Protein 3U4T (pdb70)

Sequence (509 aa):
VEFRYADFLFKNNNYAEAIEVFNKLEAKKYNSPYIYNRRAVCYYELAKYDLAQKDIETYFSKVNATKAKSADFEYYGKILKKGQDSLAIQQYQAAVDRDTTRLDYGQIGSYFYNKGNFPLAIQYEKQIRPTTTDPKVFYELGQAYYYNKEYVKADSSFVKVLELKPNIYIGYLWRARANAAQDPDTKQGLAKPYYEKLIEVCAPGGAKYKDELIEANEYIAYYYTINRDKVKADAAWKNILALDPTNKKAIDGLKEFRYADFLFKNNNYAEAIEVFNKLEAKKYNSPYIYNRRAVCYYELAKYDLAQKDIETYFSKVNATKAKSADFEYYGKILKKGQDSLAIQQYQAAVDRDTTRLDYGQIGSYFYNKGNFPLAIQYEKQIRPTTTDPKVFYELGQAYYYNKEYVKADSSFVKVLELKPNIYIGYLWRARANAAQDPDTKQGLAKPYYEKLIEVCAPGGAKYKDELIEANEYIAYYYTINRDKVKADAAWKNILALDPTNKKAIDGLK

Secondary structure (DSSP, 8-state):
-HHHHHHHHHTTT-HHHHHHHHHHHHHTT---STTHHHHHHHHHHTT-HHHHHHHHHHHHTTS-TTT--HHHHHHHHHH---S-HHHHHHHHHHHHHHSTT----HHHHHHHHHTT-HHHHHH--TT--SS---HHHHHHHHHHHHHTT-HHHHHHHHHHHHHHSTT-HHHHHHHHHHHHHHSTT-SS-TTHHHHHHHHHHHGGGGGGGHHHHHHHHHHHHHHHHHTT-HHHHHHHHHHHHHH-TT-HHHHHHH-/-HHHHHHHHTTT-HHHHHHHHHHHHHTT---THHHHHHHHHHHHTT-HHHHHHHHHHHHTTS-TTT--HHHHHHHHHH---S-HHHHHHHHHHHHHHSTT----HHHHHHHHHTT-HHHHHH--TT--TT---HHHHHHHHHHHHHTT-HHHHHHHHHHHHHHSTT-HHHHHHHHHHHHHHSTT-SS-TTHHHHHHHHHHHGGGGGGGHHHHHHHHHHHHHHHHHTT-HHHHHHHHHHHHTT-TT-HHHHHTT-

B-factor: mean 44.59, std 16.66, range [11.59, 116.82]

Nearest PDB structures (foldseek):
  3u4t-assembly2_B  TM=1.001E+00  e=1.178E-29  Cytophaga hutchinsonii ATCC 33406
  8cqq-assembly1_A  TM=8.387E-01  e=8.980E-10  synthetic construct
  1w3b-assembly1_B  TM=8.135E-01  e=9.697E-08  Homo sapiens
  6eou-assembly1_A  TM=8.250E-01  e=5.259E-07  Homo sapiens
  5g05-assembly1_H  TM=5.055E-01  e=1.047E-05  Homo sapiens

CATH classification: 1.25.40.10

Foldseek 3Di:
DLLVVLVVVLVVLPLVVSLVSLVVCVVVPPLDLVSLLSNLVSCVVVVVLVSSQVSLVSSVVRDDVVPDALVSLQSNLVSVNVPVNVSSLVSNVVSCVRPVLVLVCQVNLVVVLVVPPLVSSLVSVSNDDVVDQPLVSLQSNLVSCVSVVVLVSSLVSLVSSCVNPPLDLSSLLSNLVSQCSVVVVLPPVSSLVSLVSSCVSVVVVQLVCLVSLLVSLCSVLVNCVVVVNCPSNLVSLVSNCVNPVPDPVSVVSND/DLVVLVVCLVVLVLVVSLVVLVVCVVVPPQDLVSLLSNLVSCVVVVNLVSSQVSLVSSVVRDDPVPDALVSLQVNLVSVNVPVPVSSLVSPVVSCVRPVVVLVCQVNLVVVLVVVDLVSSLVSVSSDDVDDQDLVSLQVNLVSCVSVVNLVVSLVSLVSSCVNPPLPLSSLLRNLVSQCSVVVVLPPCSSLVSLVSSCVSCVVVQQVCLVSLLVSLCVQLVNVVVVPPLVSNLVSLVSNCVRPVVDPVSVVSND

Structure (mmCIF, N/CA/C/O backbone):
data_3U4T
#
_entry.id   3U4T
#
_cell.length_a   84.671
_cell.length_b   42.822
_cell.length_c   104.946
_cell.angle_alpha   90.000
_cell.angle_beta   92.830
_cell.angle_gamma   90.000
#
_symmetry.space_group_name_H-M   'P 1 21 1'
#
loop_
_entity.id
_entity.type
_entity.pdbx_description
1 polymer 'TPR repeat-containing protein'
2 water water
#
loop_
_atom_site.group_PDB
_atom_site.id
_atom_site.type_symbol
_atom_site.label_atom_id
_atom_site.label_alt_id
_atom_site.label_comp_id
_atom_site.label_asym_id
_atom_site.label_entity_id
_atom_site.label_seq_id
_atom_site.pdbx_PDB_ins_code
_atom_site.Cartn_x
_atom_site.Cartn_y
_atom_site.Cartn_z
_atom_site.occupancy
_atom_site.B_iso_or_equiv
_atom_site.auth_seq_id
_atom_site.auth_comp_id
_atom_site.auth_asym_id
_atom_site.auth_atom_id
_atom_site.pdbx_PDB_model_num
ATOM 1 N N . VAL A 1 5 ? 61.158 -4.309 70.689 1.00 56.35 230 VAL A N 1
ATOM 2 C CA . VAL A 1 5 ? 61.036 -3.711 72.066 1.00 55.18 230 VAL A CA 1
ATOM 3 C C . VAL A 1 5 ? 61.413 -2.257 71.995 1.00 52.60 230 VAL A C 1
ATOM 4 O O . VAL A 1 5 ? 60.790 -1.405 72.650 1.00 50.65 230 VAL A O 1
ATOM 8 N N . GLU A 1 6 ? 62.440 -1.988 71.195 1.00 56.11 231 GLU A N 1
ATOM 9 C CA . GLU A 1 6 ? 62.952 -0.648 71.019 1.00 62.32 231 GLU A CA 1
ATOM 10 C C . GLU A 1 6 ? 61.856 0.278 70.516 1.00 66.76 231 GLU A C 1
ATOM 11 O O . GLU A 1 6 ? 61.651 1.384 71.055 1.00 49.94 231 GLU A O 1
ATOM 17 N N . PHE A 1 7 ? 61.168 -0.168 69.464 1.00 74.07 232 PHE A N 1
ATOM 18 C CA . PHE A 1 7 ? 60.085 0.627 68.909 1.00 66.46 232 PHE A CA 1
ATOM 19 C C . PHE A 1 7 ? 59.119 0.881 70.047 1.00 64.70 232 PHE A C 1
ATOM 20 O O . PHE A 1 7 ? 58.558 1.978 70.172 1.00 68.22 232 PHE A O 1
ATOM 28 N N . ARG A 1 8 ? 58.906 -0.148 70.867 1.00 62.54 233 ARG A N 1
ATOM 29 C CA . ARG A 1 8 ? 57.985 -0.001 71.973 1.00 62.69 233 ARG A CA 1
ATOM 30 C C . ARG A 1 8 ? 58.456 1.032 72.987 1.00 57.91 233 ARG A C 1
ATOM 31 O O . ARG A 1 8 ? 57.641 1.574 73.749 1.00 48.34 233 ARG A O 1
ATOM 39 N N . TYR A 1 9 ? 59.757 1.327 72.979 1.00 46.91 234 TYR A N 1
ATOM 40 C CA . TYR A 1 9 ? 60.319 2.325 73.881 1.00 60.44 234 TYR A CA 1
ATOM 41 C C . TYR A 1 9 ? 59.940 3.697 73.345 1.00 56.62 234 TYR A C 1
ATOM 42 O O . TYR A 1 9 ? 59.399 4.540 74.061 1.00 54.82 234 TYR A O 1
ATOM 51 N N . ALA A 1 10 ? 60.241 3.909 72.069 1.00 61.11 235 ALA A N 1
ATOM 52 C CA . ALA A 1 10 ? 59.935 5.163 71.401 1.00 51.37 235 ALA A CA 1
ATOM 53 C C . ALA A 1 10 ? 58.452 5.482 71.585 1.00 45.77 235 ALA A C 1
ATOM 54 O O . ALA A 1 10 ? 58.089 6.629 71.848 1.00 52.11 235 ALA A O 1
ATOM 56 N N . ASP A 1 11 ? 57.600 4.469 71.430 1.00 44.02 236 ASP A N 1
ATOM 57 C CA . ASP A 1 11 ? 56.157 4.653 71.567 1.00 50.07 236 ASP A CA 1
ATOM 58 C C . ASP A 1 11 ? 55.865 5.012 73.011 1.00 55.33 236 ASP A C 1
ATOM 59 O O . ASP A 1 11 ? 54.872 5.676 73.314 1.00 53.94 236 ASP A O 1
ATOM 64 N N . PHE A 1 12 ? 56.750 4.572 73.899 1.00 61.32 237 PHE A N 1
ATOM 65 C CA . PHE A 1 12 ? 56.605 4.848 75.319 1.00 65.05 237 PHE A CA 1
ATOM 66 C C . PHE A 1 12 ? 56.808 6.333 75.570 1.00 56.08 237 PHE A C 1
ATOM 67 O O . PHE A 1 12 ? 55.987 6.984 76.213 1.00 57.86 237 PHE A O 1
ATOM 75 N N . LEU A 1 13 ? 57.913 6.854 75.049 1.00 43.30 238 LEU A N 1
ATOM 76 C CA . LEU A 1 13 ? 58.250 8.257 75.208 1.00 54.68 238 LEU A CA 1
ATOM 77 C C . LEU A 1 13 ? 57.170 9.096 74.546 1.00 60.38 238 LEU A C 1
ATOM 78 O O . LEU A 1 13 ? 56.659 10.055 75.127 1.00 51.58 238 LEU A O 1
ATOM 83 N N . PHE A 1 14 ? 56.833 8.720 73.317 1.00 68.98 239 PHE A N 1
ATOM 84 C CA . PHE A 1 14 ? 55.828 9.419 72.532 1.00 62.44 239 PHE A CA 1
ATOM 85 C C . PHE A 1 14 ? 54.468 9.435 73.215 1.00 66.09 239 PHE A C 1
ATOM 86 O O . PHE A 1 14 ? 53.802 10.470 73.286 1.00 63.51 239 PHE A O 1
ATOM 94 N N . LYS A 1 15 ? 54.043 8.277 73.694 1.00 73.84 240 LYS A N 1
ATOM 95 C CA . LYS A 1 15 ? 52.765 8.185 74.381 1.00 81.09 240 LYS A CA 1
ATOM 96 C C . LYS A 1 15 ? 52.884 9.066 75.630 1.00 85.63 240 LYS A C 1
ATOM 97 O O . LYS A 1 15 ? 51.894 9.326 76.309 1.00 88.52 240 LYS A O 1
ATOM 103 N N . ASN A 1 16 ? 54.115 9.530 75.885 1.00 81.35 241 ASN A N 1
ATOM 104 C CA . ASN A 1 16 ? 54.467 10.349 77.045 1.00 80.17 241 ASN A CA 1
ATOM 105 C C . ASN A 1 16 ? 54.977 11.725 76.728 1.00 73.46 241 ASN A C 1
ATOM 106 O O . ASN A 1 16 ? 55.535 12.396 77.593 1.00 76.79 241 ASN A O 1
ATOM 111 N N . ASN A 1 17 ? 54.920 12.023 75.423 1.00 64.32 242 ASN A N 1
ATOM 112 C CA . ASN A 1 17 ? 55.339 13.303 74.847 1.00 55.94 242 ASN A CA 1
ATOM 113 C C . ASN A 1 17 ? 56.814 13.739 74.648 1.00 67.79 242 ASN A C 1
ATOM 114 O O . ASN A 1 17 ? 57.051 14.898 74.286 1.00 78.26 242 ASN A O 1
ATOM 119 N N . ASN A 1 18 ? 57.768 12.830 74.808 1.00 58.55 243 ASN A N 1
ATOM 120 C CA . ASN A 1 18 ? 59.175 13.149 74.621 1.00 69.59 243 ASN A CA 1
ATOM 121 C C . ASN A 1 18 ? 59.605 13.192 73.167 1.00 65.01 243 ASN A C 1
ATOM 122 O O . ASN A 1 18 ? 60.525 12.483 72.732 1.00 69.00 243 ASN A O 1
ATOM 127 N N . TYR A 1 19 ? 58.931 14.067 72.443 1.00 55.47 244 TYR A N 1
ATOM 128 C CA . TYR A 1 19 ? 59.158 14.239 71.028 1.00 55.86 244 TYR A CA 1
ATOM 129 C C . TYR A 1 19 ? 60.610 14.203 70.589 1.00 58.48 244 TYR A C 1
ATOM 130 O O . TYR A 1 19 ? 60.983 13.345 69.798 1.00 59.23 244 TYR A O 1
ATOM 139 N N . ALA A 1 20 ? 61.432 15.108 71.107 1.00 54.92 245 ALA A N 1
ATOM 140 C CA . ALA A 1 20 ? 62.833 15.141 70.703 1.00 49.72 245 ALA A CA 1
ATOM 141 C C . ALA A 1 20 ? 63.553 13.843 71.025 1.00 49.27 245 ALA A C 1
ATOM 142 O O . ALA A 1 20 ? 64.501 13.459 70.327 1.00 54.87 245 ALA A O 1
ATOM 144 N N . GLU A 1 21 ? 63.101 13.180 72.089 1.00 40.73 246 GLU A N 1
ATOM 145 C CA . GLU A 1 21 ? 63.687 11.913 72.507 1.00 51.03 246 GLU A CA 1
ATOM 146 C C . GLU A 1 21 ? 63.155 10.789 71.652 1.00 51.58 246 GLU A C 1
ATOM 147 O O . GLU A 1 21 ? 63.905 9.947 71.181 1.00 45.73 246 GLU A O 1
ATOM 153 N N . ALA A 1 22 ? 61.843 10.771 71.468 1.00 55.89 247 ALA A N 1
ATOM 154 C CA . ALA A 1 22 ? 61.219 9.743 70.654 1.00 52.00 247 ALA A CA 1
ATOM 155 C C . ALA A 1 22 ? 61.833 9.855 69.263 1.00 47.51 247 ALA A C 1
ATOM 156 O O . ALA A 1 22 ? 62.036 8.859 68.576 1.00 52.60 247 ALA A O 1
ATOM 158 N N . ILE A 1 23 ? 62.151 11.081 68.862 1.00 44.25 248 ILE A N 1
ATOM 159 C CA . ILE A 1 23 ? 62.744 11.337 67.557 1.00 46.57 248 ILE A CA 1
ATOM 160 C C . ILE A 1 23 ? 64.127 10.709 67.410 1.00 46.76 248 ILE A C 1
ATOM 161 O O . ILE A 1 23 ? 64.457 10.165 66.358 1.00 47.70 248 ILE A O 1
ATOM 166 N N . GLU A 1 24 ? 64.929 10.780 68.469 1.00 55.34 249 GLU A N 1
ATOM 167 C CA . GLU A 1 24 ? 66.274 10.216 68.448 1.00 55.59 249 GLU A CA 1
ATOM 168 C C . GLU A 1 24 ? 66.245 8.713 68.140 1.00 55.81 249 GLU A C 1
ATOM 169 O O . GLU A 1 24 ? 66.981 8.235 67.273 1.00 52.71 249 GLU A O 1
ATOM 175 N N . VAL A 1 25 ? 65.386 7.974 68.843 1.00 53.42 250 VAL A N 1
ATOM 176 C CA . VAL A 1 25 ? 65.274 6.529 68.641 1.00 63.93 250 VAL A CA 1
ATOM 177 C C . VAL A 1 25 ? 64.646 6.163 67.295 1.00 57.95 250 VAL A C 1
ATOM 178 O O . VAL A 1 25 ? 65.069 5.199 66.647 1.00 57.69 250 VAL A O 1
ATOM 182 N N . PHE A 1 26 ? 63.644 6.928 66.872 1.00 54.23 251 PHE A N 1
ATOM 183 C CA . PHE A 1 26 ? 63.011 6.657 65.592 1.00 46.77 251 PHE A CA 1
ATOM 184 C C . PHE A 1 26 ? 64.045 6.825 64.483 1.00 49.44 251 PHE A C 1
ATOM 185 O O . PHE A 1 26 ? 64.058 6.052 63.527 1.00 56.11 251 PHE A O 1
ATOM 193 N N . ASN A 1 27 ? 64.911 7.830 64.627 1.00 58.80 252 ASN A N 1
ATOM 194 C CA . ASN A 1 27 ? 65.953 8.132 63.640 1.00 69.88 252 ASN A CA 1
ATOM 195 C C . ASN A 1 27 ? 66.990 7.017 63.475 1.00 68.08 252 ASN A C 1
ATOM 196 O O . ASN A 1 27 ? 67.530 6.813 62.383 1.00 64.87 252 ASN A O 1
ATOM 201 N N . LYS A 1 28 ? 67.282 6.306 64.558 1.00 63.14 253 LYS A N 1
ATOM 202 C CA . LYS A 1 28 ? 68.241 5.214 64.478 1.00 80.18 253 LYS A CA 1
ATOM 203 C C . LYS A 1 28 ? 67.477 4.028 63.911 1.00 81.21 253 LYS A C 1
ATOM 204 O O . LYS A 1 28 ? 67.978 3.292 63.055 1.00 80.70 253 LYS A O 1
ATOM 210 N N . LEU A 1 29 ? 66.246 3.874 64.390 1.00 74.59 254 LEU A N 1
ATOM 211 C CA . LEU A 1 29 ? 65.356 2.811 63.952 1.00 68.58 254 LEU A CA 1
ATOM 212 C C . LEU A 1 29 ? 65.253 2.808 62.424 1.00 64.12 254 LEU A C 1
ATOM 213 O O . LEU A 1 29 ? 65.234 1.744 61.800 1.00 75.01 254 LEU A O 1
ATOM 218 N N . GLU A 1 30 ? 65.188 3.996 61.824 1.00 60.69 255 GLU A N 1
ATOM 219 C CA . GLU A 1 30 ? 65.107 4.102 60.369 1.00 72.38 255 GLU A CA 1
ATOM 220 C C . GLU A 1 30 ? 66.468 3.808 59.729 1.00 91.75 255 GLU A C 1
ATOM 221 O O . GLU A 1 30 ? 66.541 3.165 58.679 1.00 99.93 255 GLU A O 1
ATOM 227 N N . ALA A 1 31 ? 67.537 4.277 60.371 1.00 92.18 256 ALA A N 1
ATOM 228 C CA . ALA A 1 31 ? 68.898 4.083 59.876 1.00 86.96 256 ALA A CA 1
ATOM 229 C C . ALA A 1 31 ? 69.303 2.614 59.847 1.00 83.34 256 ALA A C 1
ATOM 230 O O . ALA A 1 31 ? 70.196 2.226 59.089 1.00 81.97 256 ALA A O 1
ATOM 232 N N . LYS A 1 32 ? 68.652 1.808 60.684 1.00 78.61 257 LYS A N 1
ATOM 233 C CA . LYS A 1 32 ? 68.927 0.376 60.746 1.00 85.55 257 LYS A CA 1
ATOM 234 C C . LYS A 1 32 ? 67.789 -0.371 60.048 1.00 81.10 257 LYS A C 1
ATOM 235 O O . LYS A 1 32 ? 67.565 -1.566 60.256 1.00 83.79 257 LYS A O 1
ATOM 241 N N . LYS A 1 33 ? 67.075 0.384 59.218 1.00 78.93 258 LYS A N 1
ATOM 242 C CA . LYS A 1 33 ? 65.967 -0.091 58.395 1.00 68.20 258 LYS A CA 1
ATOM 243 C C . LYS A 1 33 ? 64.842 -0.889 59.049 1.00 54.95 258 LYS A C 1
ATOM 244 O O . LYS A 1 33 ? 64.477 -1.949 58.557 1.00 52.15 258 LYS A O 1
ATOM 250 N N . TYR A 1 34 ? 64.274 -0.390 60.140 1.00 45.76 259 TYR A N 1
ATOM 251 C CA . TYR A 1 34 ? 63.177 -1.120 60.771 1.00 53.31 259 TYR A CA 1
ATOM 252 C C . TYR A 1 34 ? 62.007 -1.125 59.783 1.00 61.33 259 TYR A C 1
ATOM 253 O O . TYR A 1 34 ? 61.510 -0.064 59.392 1.00 60.10 259 TYR A O 1
ATOM 262 N N . ASN A 1 35 ? 61.588 -2.321 59.371 1.00 73.95 260 ASN A N 1
ATOM 263 C CA . ASN A 1 35 ? 60.486 -2.488 58.419 1.00 67.48 260 ASN A CA 1
ATOM 264 C C . ASN A 1 35 ? 59.135 -2.226 59.082 1.00 51.94 260 ASN A C 1
ATOM 265 O O . ASN A 1 35 ? 58.415 -3.154 59.452 1.00 53.90 260 ASN A O 1
ATOM 270 N N . SER A 1 36 ? 58.795 -0.953 59.224 1.00 42.73 261 SER A N 1
ATOM 271 C CA . SER A 1 36 ? 57.546 -0.574 59.846 1.00 37.48 261 SER A CA 1
ATOM 272 C C . SER A 1 36 ? 57.184 0.839 59.455 1.00 45.48 261 SER A C 1
ATOM 273 O O . SER A 1 36 ? 58.044 1.719 59.409 1.00 47.87 261 SER A O 1
ATOM 276 N N . PRO A 1 37 ? 55.907 1.070 59.124 1.00 45.02 262 PRO A N 1
ATOM 277 C CA . PRO A 1 37 ? 55.486 2.422 58.746 1.00 45.12 262 PRO A CA 1
ATOM 278 C C . PRO A 1 37 ? 55.139 3.271 59.969 1.00 43.65 262 PRO A C 1
ATOM 279 O O . PRO A 1 37 ? 55.199 4.503 59.929 1.00 23.63 262 PRO A O 1
ATOM 283 N N . TYR A 1 38 ? 54.816 2.589 61.064 1.00 38.81 263 TYR A N 1
ATOM 284 C CA . TYR A 1 38 ? 54.395 3.240 62.304 1.00 34.44 263 TYR A CA 1
ATOM 285 C C . TYR A 1 38 ? 55.408 4.058 63.069 1.00 37.31 263 TYR A C 1
ATOM 286 O O . TYR A 1 38 ? 55.087 4.571 64.137 1.00 26.98 263 TYR A O 1
ATOM 295 N N . ILE A 1 39 ? 56.629 4.177 62.558 1.00 42.99 264 ILE A N 1
ATOM 296 C CA . ILE A 1 39 ? 57.598 5.010 63.245 1.00 49.80 264 ILE A CA 1
ATOM 297 C C . ILE A 1 39 ? 57.448 6.393 62.622 1.00 48.22 264 ILE A C 1
ATOM 298 O O . ILE A 1 39 ? 57.691 7.408 63.263 1.00 50.45 264 ILE A O 1
ATOM 303 N N . TYR A 1 40 ? 56.994 6.418 61.375 1.00 43.20 265 TYR A N 1
ATOM 304 C CA . TYR A 1 40 ? 56.842 7.657 60.634 1.00 38.83 265 TYR A CA 1
ATOM 305 C C . TYR A 1 40 ? 55.660 8.532 61.033 1.00 33.04 265 TYR A C 1
ATOM 306 O O . TYR A 1 40 ? 55.815 9.750 61.135 1.00 27.53 265 TYR A O 1
ATOM 315 N N . ASN A 1 41 ? 54.489 7.954 61.278 1.00 25.32 266 ASN A N 1
ATOM 316 C CA . ASN A 1 41 ? 53.366 8.808 61.655 1.00 30.07 266 ASN A CA 1
ATOM 317 C C . ASN A 1 41 ? 53.571 9.379 63.052 1.00 33.70 266 ASN A C 1
ATOM 318 O O . ASN A 1 41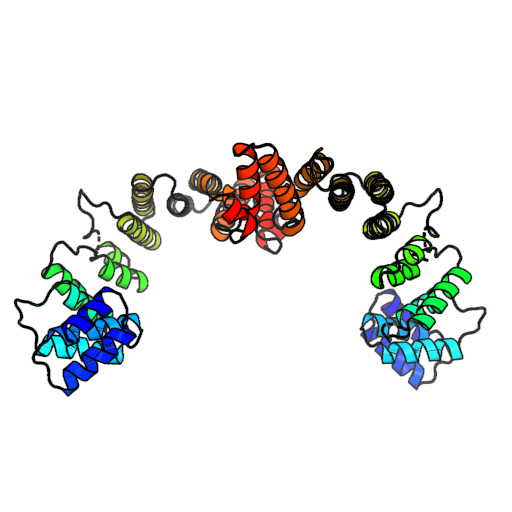 ? 53.050 10.442 63.372 1.00 39.42 266 ASN A O 1
ATOM 323 N N . ARG A 1 42 ? 54.347 8.682 63.874 1.00 30.66 267 ARG A N 1
ATOM 324 C CA . ARG A 1 42 ? 54.620 9.130 65.233 1.00 38.16 267 ARG A CA 1
ATOM 325 C C . ARG A 1 42 ? 55.708 10.194 65.231 1.00 23.45 267 ARG A C 1
ATOM 326 O O . ARG A 1 42 ? 55.625 11.182 65.962 1.00 30.37 267 ARG A O 1
ATOM 334 N N . ARG A 1 43 ? 56.724 9.998 64.396 1.00 32.60 268 ARG A N 1
ATOM 335 C CA . ARG A 1 43 ? 57.808 10.963 64.322 1.00 52.24 268 ARG A CA 1
ATOM 336 C C . ARG A 1 43 ? 57.236 12.227 63.705 1.00 54.17 268 ARG A C 1
ATOM 337 O O . ARG A 1 43 ? 57.611 13.336 64.074 1.00 55.00 268 ARG A O 1
ATOM 345 N N . ALA A 1 44 ? 56.310 12.055 62.768 1.00 52.78 269 ALA A N 1
ATOM 346 C CA . ALA A 1 44 ? 55.687 13.198 62.115 1.00 47.79 269 ALA A CA 1
ATOM 347 C C . ALA A 1 44 ? 55.025 14.080 63.173 1.00 41.03 269 ALA A C 1
ATOM 348 O O . ALA A 1 44 ? 55.228 15.293 63.191 1.00 40.84 269 ALA A O 1
ATOM 350 N N . VAL A 1 45 ? 54.238 13.469 64.054 1.00 35.98 270 VAL A N 1
ATOM 351 C CA . VAL A 1 45 ? 53.571 14.208 65.124 1.00 31.31 270 VAL A CA 1
ATOM 352 C C . VAL A 1 45 ? 54.608 14.847 66.051 1.00 43.45 270 VAL A C 1
ATOM 353 O O . VAL A 1 45 ? 54.464 16.005 66.440 1.00 42.40 270 VAL A O 1
ATOM 357 N N . CYS A 1 46 ? 55.645 14.100 66.417 1.00 42.51 271 CYS A N 1
ATOM 358 C CA . CYS A 1 46 ? 56.668 14.669 67.282 1.00 44.36 271 CYS A CA 1
ATOM 359 C C . CYS A 1 46 ? 57.167 15.973 66.633 1.00 45.97 271 CYS A C 1
ATOM 360 O O . CYS A 1 46 ? 57.066 17.055 67.228 1.00 34.22 271 CYS A O 1
ATOM 363 N N . TYR A 1 47 ? 57.668 15.880 65.404 1.00 49.33 272 TYR A N 1
ATOM 364 C CA . TYR A 1 47 ? 58.156 17.063 64.699 1.00 46.65 272 TYR A CA 1
ATOM 365 C C . TYR A 1 47 ? 57.105 18.180 64.662 1.00 47.05 272 TYR A C 1
ATOM 366 O O . TYR A 1 47 ? 57.425 19.360 64.838 1.00 49.31 272 TYR A O 1
ATOM 375 N N . TYR A 1 48 ? 55.850 17.808 64.432 1.00 34.19 273 TYR A N 1
ATOM 376 C CA . TYR A 1 48 ? 54.759 18.782 64.381 1.00 36.31 273 TYR A CA 1
ATOM 377 C C . TYR A 1 48 ? 54.588 19.539 65.705 1.00 45.07 273 TYR A C 1
ATOM 378 O O . TYR A 1 48 ? 54.338 20.747 65.707 1.00 44.41 273 TYR A O 1
ATOM 387 N N . GLU A 1 49 ? 54.705 18.831 66.829 1.00 44.25 274 GLU A N 1
ATOM 388 C CA . GLU A 1 49 ? 54.557 19.467 68.140 1.00 51.60 274 GLU A CA 1
ATOM 389 C C . GLU A 1 49 ? 55.776 20.347 68.442 1.00 54.17 274 GLU A C 1
ATOM 390 O O . GLU A 1 49 ? 55.686 21.293 69.218 1.00 45.96 274 GLU A O 1
ATOM 396 N N . LEU A 1 50 ? 56.911 20.026 67.822 1.00 59.44 275 LEU A N 1
ATOM 397 C CA . LEU A 1 50 ? 58.140 20.804 67.988 1.00 49.96 275 LEU A CA 1
ATOM 398 C C . LEU A 1 50 ? 58.219 21.843 66.867 1.00 53.44 275 LEU A C 1
ATOM 399 O O . LEU A 1 50 ? 59.286 22.392 66.587 1.00 58.35 275 LEU A O 1
ATOM 404 N N . ALA A 1 51 ? 57.086 22.088 66.214 1.00 48.25 276 ALA A N 1
ATOM 405 C CA . ALA A 1 51 ? 56.992 23.075 65.139 1.00 44.43 276 ALA A CA 1
ATOM 406 C C . ALA A 1 51 ? 58.013 22.991 63.997 1.00 47.29 276 ALA A C 1
ATOM 407 O O . ALA A 1 51 ? 58.402 24.008 63.429 1.00 39.03 276 ALA A O 1
ATOM 409 N N . LYS A 1 52 ? 58.458 21.781 63.676 1.00 49.05 277 LYS A N 1
ATOM 410 C CA . LYS A 1 52 ? 59.373 21.570 62.554 1.00 50.89 277 LYS A CA 1
ATOM 411 C C . LYS A 1 52 ? 58.374 20.978 61.568 1.00 57.08 277 LYS A C 1
ATOM 412 O O . LYS A 1 52 ? 58.132 19.774 61.561 1.00 56.44 277 LYS A O 1
ATOM 418 N N . TYR A 1 53 ? 57.768 21.835 60.758 1.00 44.63 278 TYR A N 1
ATOM 419 C CA . TYR A 1 53 ? 56.742 21.394 59.828 1.00 37.06 278 TYR A CA 1
ATOM 420 C C . TYR A 1 53 ? 57.220 20.774 58.528 1.00 40.80 278 TYR A C 1
ATOM 421 O O . TYR A 1 53 ? 56.492 19.985 57.929 1.00 49.46 278 TYR A O 1
ATOM 430 N N . ASP A 1 54 ? 58.431 21.115 58.091 1.00 37.55 279 ASP A N 1
ATOM 431 C CA . ASP A 1 54 ? 58.964 20.538 56.858 1.00 51.00 279 ASP A CA 1
ATOM 432 C C . ASP A 1 54 ? 59.330 19.081 57.126 1.00 56.43 279 ASP A C 1
ATOM 433 O O . ASP A 1 54 ? 59.090 18.196 56.300 1.00 54.07 279 ASP A O 1
ATOM 438 N N . LEU A 1 55 ? 59.901 18.854 58.303 1.00 47.32 280 LEU A N 1
ATOM 439 C CA . LEU A 1 55 ? 60.314 17.532 58.749 1.00 42.66 280 LEU A CA 1
ATOM 440 C C . LEU A 1 55 ? 59.079 16.683 58.975 1.00 32.94 280 LEU A C 1
ATOM 441 O O . LEU A 1 55 ? 59.049 15.504 58.617 1.00 30.49 280 LEU A O 1
ATOM 446 N N . ALA A 1 56 ? 58.060 17.290 59.578 1.00 25.07 281 ALA A N 1
ATOM 447 C CA . ALA A 1 56 ? 56.819 16.587 59.848 1.00 38.40 281 ALA A CA 1
ATOM 448 C C . ALA A 1 56 ? 56.014 16.299 58.572 1.00 50.81 281 ALA A C 1
ATOM 449 O O . ALA A 1 56 ? 55.213 15.359 58.541 1.00 56.36 281 ALA A O 1
ATOM 451 N N . GLN A 1 57 ? 56.203 17.103 57.525 1.00 41.73 282 GLN A N 1
ATOM 452 C CA . GLN A 1 57 ? 55.476 16.839 56.294 1.00 39.73 282 GLN A CA 1
ATOM 453 C C . GLN A 1 57 ? 56.134 15.635 55.625 1.00 46.92 282 GLN A C 1
ATOM 454 O O . GLN A 1 57 ? 55.451 14.705 55.195 1.00 42.33 282 GLN A O 1
ATOM 460 N N . LYS A 1 58 ? 57.463 15.636 55.559 1.00 38.66 283 LYS A N 1
ATOM 461 C CA . LYS A 1 58 ? 58.161 14.525 54.933 1.00 46.26 283 LYS A CA 1
ATOM 462 C C . LYS A 1 58 ? 57.816 13.215 55.633 1.00 36.52 283 LYS A C 1
ATOM 463 O O . LYS A 1 58 ? 57.653 12.181 54.981 1.00 36.74 283 LYS A O 1
ATOM 469 N N . ASP A 1 59 ? 57.699 13.260 56.958 1.00 30.43 284 ASP A N 1
ATOM 470 C CA . ASP A 1 59 ? 57.381 12.066 57.738 1.00 43.06 284 ASP A CA 1
ATOM 471 C C . ASP A 1 59 ? 55.962 11.555 57.547 1.00 44.12 284 ASP A C 1
ATOM 472 O O . ASP A 1 59 ? 55.744 10.352 57.405 1.00 43.67 284 ASP A O 1
ATOM 477 N N . ILE A 1 60 ? 54.985 12.452 57.545 1.0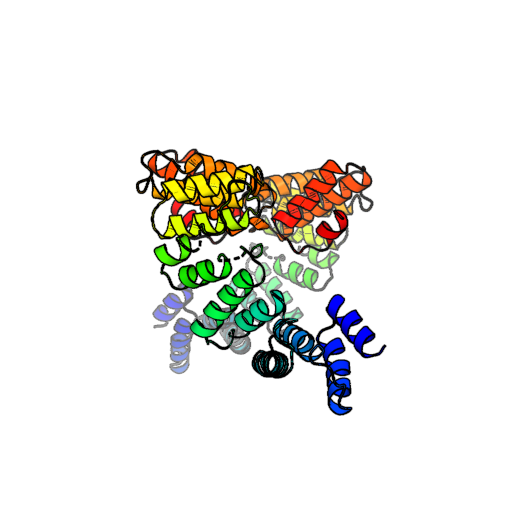0 38.17 285 ILE A N 1
ATOM 478 C CA . ILE A 1 60 ? 53.619 11.991 57.382 1.00 33.30 285 ILE A CA 1
ATOM 479 C C . ILE A 1 60 ? 53.409 11.471 55.963 1.00 38.95 285 ILE A C 1
ATOM 480 O O . ILE A 1 60 ? 52.526 10.648 55.722 1.00 47.98 285 ILE A O 1
ATOM 485 N N . GLU A 1 61 ? 54.233 11.933 55.023 1.00 29.09 286 GLU A N 1
ATOM 486 C CA . GLU A 1 61 ? 54.098 11.485 53.643 1.00 31.36 286 GLU A CA 1
ATOM 487 C C . GLU A 1 61 ? 54.834 10.166 53.442 1.00 34.29 286 GLU A C 1
ATOM 488 O O . GLU A 1 61 ? 54.425 9.330 52.640 1.00 33.99 286 GLU A O 1
ATOM 494 N N . THR A 1 62 ? 55.919 9.970 54.178 1.00 28.44 287 THR A N 1
ATOM 495 C CA . THR A 1 62 ? 56.656 8.727 54.087 1.00 29.34 287 THR A CA 1
ATOM 496 C C . THR A 1 62 ? 55.697 7.706 54.694 1.00 31.28 287 THR A C 1
ATOM 497 O O . THR A 1 62 ? 55.513 6.606 54.173 1.00 36.52 287 THR A O 1
ATOM 501 N N . TYR A 1 63 ? 55.074 8.079 55.804 1.00 22.83 288 TYR A N 1
ATOM 502 C CA . TYR A 1 63 ? 54.108 7.199 56.437 1.00 35.30 288 TYR A CA 1
ATOM 503 C C . TYR A 1 63 ? 53.050 6.705 55.430 1.00 26.89 288 TYR A C 1
ATOM 504 O O . TYR A 1 63 ? 52.869 5.500 55.265 1.00 29.89 288 TYR A O 1
ATOM 513 N N . PHE A 1 64 ? 52.362 7.635 54.760 1.00 24.44 289 PHE A N 1
ATOM 514 C CA . PHE A 1 64 ? 51.311 7.268 53.802 1.00 29.55 289 PHE A CA 1
ATOM 515 C C . PHE A 1 64 ? 51.760 6.544 52.531 1.00 25.07 289 PHE A C 1
ATOM 516 O O . PHE A 1 64 ? 50.936 5.990 51.802 1.00 19.43 289 PHE A O 1
ATOM 524 N N . SER A 1 65 ? 53.058 6.539 52.262 1.00 21.65 290 SER A N 1
ATOM 525 C CA . SER A 1 65 ? 53.570 5.848 51.092 1.00 21.02 290 SER A CA 1
ATOM 526 C C . SER A 1 65 ? 53.981 4.445 51.521 1.00 30.95 290 SER A C 1
ATOM 527 O O . SER A 1 65 ? 54.439 3.646 50.707 1.00 33.60 290 SER A O 1
ATOM 530 N N . LYS A 1 66 ? 53.820 4.156 52.811 1.00 33.01 291 LYS A N 1
ATOM 531 C CA . LYS A 1 66 ? 54.184 2.857 53.384 1.00 36.70 291 LYS A CA 1
ATOM 532 C C . LYS A 1 66 ? 53.070 2.147 54.144 1.00 32.60 291 LYS A C 1
ATOM 533 O O . LYS A 1 66 ? 53.046 0.922 54.201 1.00 30.36 291 LYS A O 1
ATOM 539 N N . VAL A 1 67 ? 52.158 2.908 54.743 1.00 32.21 292 VAL A N 1
ATOM 540 C CA . VAL A 1 67 ? 51.079 2.302 55.513 1.00 31.03 292 VAL A CA 1
ATOM 541 C C . VAL A 1 67 ? 50.060 1.595 54.649 1.00 30.39 292 VAL A C 1
ATOM 542 O O . VAL A 1 67 ? 49.822 1.962 53.502 1.00 29.34 292 VAL A O 1
ATOM 546 N N . ASN A 1 68 ? 49.463 0.568 55.227 1.00 27.82 293 ASN A N 1
ATOM 547 C CA . ASN A 1 68 ? 48.431 -0.214 54.576 1.00 27.05 293 ASN A CA 1
ATOM 548 C C . ASN A 1 68 ? 47.082 0.520 54.740 1.00 37.36 293 ASN A C 1
ATOM 549 O O . ASN A 1 68 ? 46.580 0.704 55.857 1.00 37.22 293 ASN A O 1
ATOM 554 N N . ALA A 1 69 ? 46.508 0.928 53.613 1.00 29.51 294 ALA A N 1
ATOM 555 C CA . ALA A 1 69 ? 45.240 1.655 53.569 1.00 37.54 294 ALA A CA 1
ATOM 556 C C . ALA A 1 69 ? 44.161 1.224 54.555 1.00 33.79 294 ALA A C 1
ATOM 557 O O . ALA A 1 69 ? 43.410 2.056 55.039 1.00 38.60 294 ALA A O 1
ATOM 559 N N . THR A 1 70 ? 44.052 -0.067 54.842 1.00 22.06 295 THR A N 1
ATOM 560 C CA . THR A 1 70 ? 43.020 -0.507 55.777 1.00 38.03 295 THR A CA 1
ATOM 561 C C . THR A 1 70 ? 43.430 -0.298 57.227 1.00 43.39 295 THR A C 1
ATOM 562 O O . THR A 1 70 ? 42.599 -0.375 58.128 1.00 45.07 295 THR A O 1
ATOM 566 N N . LYS A 1 71 ? 44.712 -0.012 57.440 1.00 34.38 296 LYS A N 1
ATOM 567 C CA . LYS A 1 71 ? 45.241 0.203 58.784 1.00 30.37 296 LYS A CA 1
ATOM 568 C C . LYS A 1 71 ? 45.232 1.670 59.176 1.00 39.78 296 LYS A C 1
ATOM 569 O O . LYS A 1 71 ? 45.042 1.992 60.346 1.00 37.43 296 LYS A O 1
ATOM 575 N N . ALA A 1 72 ? 45.443 2.557 58.207 1.00 37.58 297 ALA A N 1
ATOM 576 C CA . ALA A 1 72 ? 45.455 4.000 58.476 1.00 38.68 297 ALA A CA 1
ATOM 577 C C . ALA A 1 72 ? 44.308 4.398 59.398 1.00 41.25 297 ALA A C 1
ATOM 578 O O . ALA A 1 72 ? 43.205 3.878 59.290 1.00 40.23 297 ALA A O 1
ATOM 580 N N . LYS A 1 73 ? 44.565 5.328 60.305 1.00 31.57 298 LYS A N 1
ATOM 581 C CA . LYS A 1 73 ? 43.527 5.753 61.237 1.00 36.25 298 LYS A CA 1
ATOM 582 C C . LYS A 1 73 ? 43.049 7.176 60.999 1.00 38.68 298 LYS A C 1
ATOM 583 O O . LYS A 1 73 ? 43.635 7.931 60.238 1.00 43.74 298 LYS A O 1
ATOM 589 N N . SER A 1 74 ? 41.973 7.533 61.675 1.00 31.49 299 SER A N 1
ATOM 590 C CA . SER A 1 74 ? 41.409 8.860 61.572 1.00 35.04 299 SER A CA 1
ATOM 591 C C . SER A 1 74 ? 42.442 9.899 61.984 1.00 35.56 299 SER A C 1
ATOM 592 O O . SER A 1 74 ? 42.567 10.964 61.381 1.00 26.27 299 SER A O 1
ATOM 595 N N . ALA A 1 75 ? 43.197 9.567 63.014 1.00 36.01 300 ALA A N 1
ATOM 596 C CA . ALA A 1 75 ? 44.215 10.456 63.544 1.00 33.84 300 ALA A CA 1
ATOM 597 C C . ALA A 1 75 ? 45.299 10.808 62.535 1.00 25.21 300 ALA A C 1
ATOM 598 O O . ALA A 1 75 ? 45.755 11.945 62.483 1.00 40.85 300 ALA A O 1
ATOM 600 N N . ASP A 1 76 ? 45.734 9.834 61.748 1.00 30.39 301 ASP A N 1
ATOM 601 C CA . ASP A 1 76 ? 46.779 10.089 60.766 1.00 25.56 301 ASP A CA 1
ATOM 602 C C . ASP A 1 76 ? 46.355 11.144 59.754 1.00 33.77 301 ASP A C 1
ATOM 603 O O . ASP A 1 76 ? 47.147 12.027 59.405 1.00 43.52 301 ASP A O 1
ATOM 608 N N . PHE A 1 77 ? 45.114 11.055 59.277 1.00 18.14 302 PHE A N 1
ATOM 609 C CA . PHE A 1 77 ? 44.620 12.039 58.309 1.00 31.50 302 PHE A CA 1
ATOM 610 C C . PHE A 1 77 ? 44.542 13.406 58.993 1.00 30.14 302 PHE A C 1
ATOM 611 O O . PHE A 1 77 ? 44.896 14.439 58.402 1.00 26.36 302 PHE A O 1
ATOM 619 N N . GLU A 1 78 ? 44.087 13.403 60.244 1.00 40.59 303 GLU A N 1
ATOM 620 C CA . GLU A 1 78 ? 43.976 14.637 61.019 1.00 42.95 303 GLU A CA 1
ATOM 621 C C . GLU A 1 78 ? 45.310 15.376 61.064 1.00 38.88 303 GLU A C 1
ATOM 622 O O . GLU A 1 78 ? 45.379 16.557 60.728 1.00 36.83 303 GLU A O 1
ATOM 628 N N . TYR A 1 79 ? 46.370 14.677 61.465 1.00 39.45 304 TYR A N 1
ATOM 629 C CA . TYR A 1 79 ? 47.685 15.294 61.532 1.00 35.65 304 TYR A CA 1
ATOM 630 C C . TYR A 1 79 ? 48.251 15.638 60.161 1.00 37.49 304 TYR A C 1
ATOM 631 O O . TYR A 1 79 ? 49.079 16.536 60.037 1.00 32.41 304 TYR A O 1
ATOM 640 N N . TYR A 1 80 ? 47.799 14.939 59.128 1.00 26.94 305 TYR A N 1
ATOM 641 C CA . TYR A 1 80 ? 48.281 15.243 57.792 1.00 33.49 305 TYR A CA 1
ATOM 642 C C . TYR A 1 80 ? 47.778 16.646 57.499 1.00 36.88 305 TYR A C 1
ATOM 643 O O . TYR A 1 80 ? 48.539 17.506 57.053 1.00 40.66 305 TYR A O 1
ATOM 652 N N . GLY A 1 81 ? 46.492 16.867 57.778 1.00 26.67 306 GLY A N 1
ATOM 653 C CA . GLY A 1 81 ? 45.883 18.169 57.569 1.00 29.95 306 GLY A CA 1
ATOM 654 C C . GLY A 1 81 ? 46.474 19.247 58.464 1.00 32.77 306 GLY A C 1
ATOM 655 O O . GLY A 1 81 ? 46.731 20.372 58.009 1.00 35.57 306 GLY A O 1
ATOM 656 N N . LYS A 1 82 ? 46.687 18.935 59.741 1.00 32.00 307 LYS A N 1
ATOM 657 C CA . LYS A 1 82 ? 47.271 19.930 60.628 1.00 34.81 307 LYS A CA 1
ATOM 658 C C . LYS A 1 82 ? 48.640 20.324 60.082 1.00 28.88 307 LYS A C 1
ATOM 659 O O . LYS A 1 82 ? 49.016 21.494 60.115 1.00 25.55 307 LYS A O 1
ATOM 665 N N . ILE A 1 83 ? 49.384 19.340 59.580 1.00 17.98 308 ILE A N 1
ATOM 666 C CA . ILE A 1 83 ? 50.709 19.610 59.027 1.00 25.38 308 ILE A CA 1
ATOM 667 C C . ILE A 1 83 ? 50.640 20.416 57.744 1.00 35.88 308 ILE A C 1
ATOM 668 O O . ILE A 1 83 ? 51.475 21.285 57.520 1.00 44.82 308 ILE A O 1
ATOM 673 N N . LEU A 1 84 ? 49.646 20.134 56.904 1.00 35.24 309 LEU A N 1
ATOM 674 C CA . LEU A 1 84 ? 49.490 20.868 55.645 1.00 31.30 309 LEU A CA 1
ATOM 675 C C . LEU A 1 84 ? 49.038 22.292 55.932 1.00 19.63 309 LEU A C 1
ATOM 676 O O . LEU A 1 84 ? 49.525 23.250 55.328 1.00 28.94 309 LEU A O 1
ATOM 689 N N . LYS A 1 86 ? 49.764 24.088 58.410 1.00 34.95 311 LYS A N 1
ATOM 690 C CA . LYS A 1 86 ? 50.946 24.847 58.834 1.00 35.18 311 LYS A CA 1
ATOM 691 C C . LYS A 1 86 ? 51.869 25.202 57.673 1.00 33.50 311 LYS A C 1
ATOM 692 O O . LYS A 1 86 ? 52.584 26.198 57.729 1.00 35.32 311 LYS A O 1
ATOM 698 N N . LYS A 1 87 ? 51.861 24.380 56.628 1.00 29.58 312 LYS A N 1
ATOM 699 C CA . LYS A 1 87 ? 52.711 24.607 55.457 1.00 32.97 312 LYS A CA 1
ATOM 700 C C . LYS A 1 87 ? 52.022 25.463 54.391 1.00 41.27 312 LYS A C 1
ATOM 701 O O . LYS A 1 87 ? 52.537 25.659 53.285 1.00 39.71 312 LYS A O 1
ATOM 707 N N . GLY A 1 88 ? 50.838 25.955 54.739 1.00 38.35 313 GLY A N 1
ATOM 708 C CA . GLY A 1 88 ? 50.097 26.816 53.846 1.00 39.05 313 GLY A CA 1
ATOM 709 C C . GLY A 1 88 ? 49.300 26.135 52.765 1.00 42.05 313 GLY A C 1
ATOM 710 O O . GLY A 1 88 ? 48.810 26.804 51.869 1.00 38.81 313 GLY A O 1
ATOM 711 N N . GLN A 1 89 ? 49.147 24.819 52.832 1.00 28.03 314 GLN A N 1
ATOM 712 C CA . GLN A 1 89 ? 48.388 24.127 51.801 1.00 26.02 314 GLN A CA 1
ATOM 713 C C . GLN A 1 89 ? 46.968 23.840 52.252 1.00 26.09 314 GLN A C 1
ATOM 714 O O . GLN A 1 89 ? 46.516 22.696 52.363 1.00 29.21 314 GLN A O 1
ATOM 720 N N . ASP A 1 90 ? 46.274 24.945 52.485 1.00 19.70 315 ASP A N 1
ATOM 721 C CA . ASP A 1 90 ? 44.893 24.986 52.946 1.00 32.93 315 ASP A CA 1
ATOM 722 C C . ASP A 1 90 ? 43.892 24.017 52.296 1.00 27.49 315 ASP A C 1
ATOM 723 O O . ASP A 1 90 ? 43.151 23.330 53.001 1.00 36.43 315 ASP A O 1
ATOM 728 N N . SER A 1 91 ? 43.852 23.947 50.973 1.00 22.74 316 SER A N 1
ATOM 729 C CA . SER A 1 91 ? 42.897 23.063 50.322 1.00 42.46 316 SER A CA 1
ATOM 730 C C . SER A 1 91 ? 43.172 21.604 50.616 1.00 36.06 316 SER A C 1
ATOM 731 O O . SER A 1 91 ? 42.245 20.831 50.850 1.00 30.68 316 SER A O 1
ATOM 734 N N . LEU A 1 92 ? 44.449 21.236 50.607 1.00 42.28 317 LEU A N 1
ATOM 735 C CA . LEU A 1 92 ? 44.871 19.869 50.885 1.00 37.22 317 LEU A CA 1
ATOM 736 C C . LEU A 1 92 ? 44.577 19.544 52.347 1.00 32.84 317 LEU A C 1
ATOM 737 O O . LEU A 1 92 ? 44.069 18.475 52.671 1.00 31.80 317 LEU A O 1
ATOM 742 N N . ALA A 1 93 ? 44.879 20.477 53.237 1.00 29.06 318 ALA A N 1
ATOM 743 C CA . ALA A 1 93 ? 44.605 20.239 54.647 1.00 41.48 318 ALA A CA 1
ATOM 744 C C . ALA A 1 93 ? 43.098 20.060 54.882 1.00 45.40 318 ALA A C 1
ATOM 745 O O . ALA A 1 93 ? 42.690 19.206 55.671 1.00 35.74 318 ALA A O 1
ATOM 747 N N . ILE A 1 94 ? 42.272 20.855 54.200 1.00 37.43 319 ILE A N 1
ATOM 748 C CA . ILE A 1 94 ? 40.824 20.741 54.367 1.00 31.21 319 ILE A CA 1
ATOM 749 C C . ILE A 1 94 ? 40.355 19.352 53.933 1.00 30.66 319 ILE A C 1
ATOM 750 O O . ILE A 1 94 ? 39.493 18.747 54.571 1.00 24.51 319 ILE A O 1
ATOM 755 N N . GLN A 1 95 ? 40.923 18.834 52.850 1.00 23.78 320 GLN A N 1
ATOM 756 C CA . GLN A 1 95 ? 40.522 17.514 52.381 1.00 25.40 320 GLN A CA 1
ATOM 757 C C . GLN A 1 95 ? 40.888 16.452 53.402 1.00 28.44 320 GLN A C 1
ATOM 758 O O . GLN A 1 95 ? 40.112 15.537 53.661 1.00 28.30 320 GLN A O 1
ATOM 764 N N . GLN A 1 96 ? 42.074 16.585 53.986 1.00 26.55 321 GLN A N 1
ATOM 765 C CA . GLN A 1 96 ? 42.544 15.640 54.989 1.00 30.40 321 GLN A CA 1
ATOM 766 C C . GLN A 1 96 ? 41.654 15.678 56.224 1.00 34.93 321 GLN A C 1
ATOM 767 O O . GLN A 1 96 ? 41.445 14.660 56.880 1.00 44.71 321 GLN A O 1
ATOM 773 N N . TYR A 1 97 ? 41.133 16.855 56.550 1.00 21.13 322 TYR A N 1
ATOM 774 C CA . TYR A 1 97 ? 40.240 16.968 57.703 1.00 24.57 322 TYR A CA 1
ATOM 775 C C . TYR A 1 97 ? 38.961 16.236 57.371 1.00 31.92 322 TYR A C 1
ATOM 776 O O . TYR A 1 97 ? 38.374 15.580 58.229 1.00 24.03 322 TYR A O 1
ATOM 785 N N . GLN A 1 98 ? 38.534 16.348 56.119 1.00 31.88 323 GLN A N 1
ATOM 786 C CA . GLN A 1 98 ? 37.320 15.689 55.691 1.00 29.90 323 GLN A CA 1
ATOM 787 C C . GLN A 1 98 ? 37.560 14.201 55.691 1.00 38.43 323 GLN A C 1
ATOM 788 O O . GLN A 1 98 ? 36.779 13.433 56.234 1.00 35.85 323 GLN A O 1
ATOM 794 N N . ALA A 1 99 ? 38.668 13.789 55.097 1.00 41.81 324 ALA A N 1
ATOM 795 C CA . ALA A 1 99 ? 39.001 12.370 55.045 1.00 48.10 324 ALA A CA 1
ATOM 796 C C . ALA A 1 99 ? 38.967 11.715 56.428 1.00 44.55 324 ALA A C 1
ATOM 797 O O . ALA A 1 99 ? 38.487 10.598 56.585 1.00 49.22 324 ALA A O 1
ATOM 799 N N . ALA A 1 100 ? 39.469 12.430 57.427 1.00 31.57 325 ALA A N 1
ATOM 800 C CA . ALA A 1 100 ? 39.539 11.917 58.793 1.00 34.88 325 ALA A CA 1
ATOM 801 C C . ALA A 1 100 ? 38.185 11.634 59.425 1.00 39.86 325 ALA A C 1
ATOM 802 O O . ALA A 1 100 ? 38.030 10.673 60.174 1.00 38.86 325 ALA A O 1
ATOM 804 N N . VAL A 1 101 ? 37.202 12.476 59.136 1.00 46.69 326 VAL A N 1
ATOM 805 C CA . VAL A 1 101 ? 35.875 12.264 59.687 1.00 49.34 326 VAL A CA 1
ATOM 806 C C . VAL A 1 101 ? 35.163 11.186 58.862 1.00 48.30 326 VAL A C 1
ATOM 807 O O . VAL A 1 101 ? 34.227 10.543 59.344 1.00 45.12 326 VAL A O 1
ATOM 811 N N . ASP A 1 102 ? 35.629 10.979 57.629 1.00 45.91 327 ASP A N 1
ATOM 812 C CA . ASP A 1 102 ? 35.071 9.942 56.751 1.00 48.87 327 ASP A CA 1
ATOM 813 C C . ASP A 1 102 ? 35.531 8.567 57.247 1.00 50.08 327 ASP A C 1
ATOM 814 O O . ASP A 1 102 ? 34.823 7.574 57.114 1.00 50.31 327 ASP A O 1
ATOM 819 N N . ARG A 1 103 ? 36.730 8.530 57.814 1.00 47.99 328 ARG A N 1
ATOM 820 C CA . ARG A 1 103 ? 37.325 7.305 58.337 1.00 57.68 328 ARG A CA 1
ATOM 821 C C . ARG A 1 103 ? 36.791 6.960 59.730 1.00 54.04 328 ARG A C 1
ATOM 822 O O . ARG A 1 103 ? 36.650 5.793 60.087 1.00 50.74 328 ARG A O 1
ATOM 830 N N . ASP A 1 104 ? 36.509 7.987 60.518 1.00 47.57 329 ASP A N 1
ATOM 831 C CA . ASP A 1 104 ? 35.971 7.806 61.862 1.00 42.23 329 ASP A CA 1
ATOM 832 C C . ASP A 1 104 ? 34.868 8.856 61.991 1.00 45.13 329 ASP A C 1
ATOM 833 O O . ASP A 1 104 ? 35.135 10.012 62.335 1.00 47.04 329 ASP A O 1
ATOM 838 N N . THR A 1 105 ? 33.634 8.452 61.717 1.00 39.45 330 THR A N 1
ATOM 839 C CA . THR A 1 105 ? 32.515 9.377 61.759 1.00 46.40 330 THR A CA 1
ATOM 840 C C . THR A 1 105 ? 32.139 9.997 63.104 1.00 54.73 330 THR A C 1
ATOM 841 O O . THR A 1 105 ? 31.201 10.792 63.174 1.00 50.22 330 THR A O 1
ATOM 845 N N . THR A 1 106 ? 32.850 9.643 64.170 1.00 53.31 331 THR A N 1
ATOM 846 C CA . THR A 1 106 ? 32.544 10.233 65.464 1.00 40.18 331 THR A CA 1
ATOM 847 C C . THR A 1 106 ? 33.435 11.452 65.667 1.00 45.90 331 THR A C 1
ATOM 848 O O . THR A 1 106 ? 33.245 12.215 66.610 1.00 40.94 331 THR A O 1
ATOM 852 N N . ARG A 1 107 ? 34.409 11.627 64.776 1.00 45.60 332 ARG A N 1
ATOM 853 C CA . ARG A 1 107 ? 35.323 12.761 64.859 1.00 44.32 332 ARG A CA 1
ATOM 854 C C . ARG A 1 107 ? 34.666 14.028 64.299 1.00 42.30 332 ARG A C 1
ATOM 855 O O . ARG A 1 107 ? 35.225 14.703 63.433 1.00 43.96 332 ARG A O 1
ATOM 863 N N . LEU A 1 108 ? 33.479 14.349 64.803 1.00 23.97 333 LEU A N 1
ATOM 864 C CA . LEU A 1 108 ? 32.749 15.527 64.358 1.00 38.92 333 LEU A CA 1
ATOM 865 C C . LEU A 1 108 ? 33.539 16.808 64.555 1.00 41.77 333 LEU A C 1
ATOM 866 O O . LEU A 1 108 ? 33.216 17.838 63.965 1.00 40.11 333 LEU A O 1
ATOM 871 N N . ASP A 1 109 ? 34.573 16.751 65.386 1.00 38.26 334 ASP A N 1
ATOM 872 C CA . ASP A 1 109 ? 35.385 17.929 65.632 1.00 29.58 334 ASP A CA 1
ATOM 873 C C . ASP A 1 109 ? 36.135 18.377 64.371 1.00 32.66 334 ASP A C 1
ATOM 874 O O . ASP A 1 109 ? 36.551 19.534 64.281 1.00 23.84 334 ASP A O 1
ATOM 887 N N . TYR A 1 111 ? 34.822 18.789 61.504 1.00 23.01 336 TYR A N 1
ATOM 888 C CA . TYR A 1 111 ? 33.989 19.799 60.874 1.00 24.03 336 TYR A CA 1
ATOM 889 C C . TYR A 1 111 ? 34.206 21.114 61.604 1.00 33.68 336 TYR A C 1
ATOM 890 O O . TYR A 1 111 ? 34.141 22.195 61.010 1.00 28.58 336 TYR A O 1
ATOM 899 N N . GLY A 1 112 ? 34.493 21.017 62.898 1.00 26.74 337 GLY A N 1
ATOM 900 C CA . GLY A 1 112 ? 34.748 22.221 63.671 1.00 28.84 337 GLY A CA 1
ATOM 901 C C . GLY A 1 112 ? 36.045 22.853 63.200 1.00 25.44 337 GLY A C 1
ATOM 902 O O . GLY A 1 112 ? 36.196 24.071 63.212 1.00 28.69 337 GLY A O 1
ATOM 903 N N . GLN A 1 113 ? 36.982 22.006 62.786 1.00 24.48 338 GLN A N 1
ATOM 904 C CA . GLN A 1 113 ? 38.284 22.444 62.287 1.00 22.76 338 GLN A CA 1
ATOM 905 C C . GLN A 1 113 ? 38.130 23.152 60.952 1.00 25.41 338 GLN A C 1
ATOM 906 O O . GLN A 1 113 ? 38.777 24.166 60.688 1.00 22.73 338 GLN A O 1
ATOM 912 N N . ILE A 1 114 ? 37.257 22.613 60.111 1.00 23.88 339 ILE A N 1
ATOM 913 C CA . ILE A 1 114 ? 37.040 23.190 58.797 1.00 20.18 339 ILE A CA 1
ATOM 914 C C . ILE A 1 114 ? 36.292 24.514 58.912 1.00 26.41 339 ILE A C 1
ATOM 915 O O . ILE A 1 114 ? 36.593 25.474 58.200 1.00 32.52 339 ILE A O 1
ATOM 920 N N . GLY A 1 115 ? 35.330 24.568 59.830 1.00 24.09 340 GLY A N 1
ATOM 921 C CA . GLY A 1 115 ? 34.570 25.789 60.036 1.00 31.40 340 GLY A CA 1
ATOM 922 C C . GLY A 1 115 ? 35.458 26.897 60.570 1.00 32.28 340 GLY A C 1
ATOM 923 O O . GLY A 1 115 ? 35.438 28.023 60.055 1.00 28.24 340 GLY A O 1
ATOM 924 N N . SER A 1 116 ? 36.232 26.600 61.611 1.00 21.75 341 SER A N 1
ATOM 925 C CA . SER A 1 116 ? 37.124 27.596 62.174 1.00 22.29 341 SER A CA 1
ATOM 926 C C . SER A 1 116 ? 37.984 28.174 61.067 1.00 27.86 341 SER A C 1
ATOM 927 O O . SER A 1 116 ? 38.214 29.388 61.035 1.00 25.18 341 SER A O 1
ATOM 930 N N . TYR A 1 117 ? 38.454 27.312 60.160 1.00 15.98 342 TYR A N 1
ATOM 931 C CA . TYR A 1 117 ? 39.294 27.762 59.051 1.00 27.96 342 TYR A CA 1
ATOM 932 C C . TYR A 1 117 ? 38.623 28.873 58.258 1.00 24.83 342 TYR A C 1
ATOM 933 O O . TYR A 1 117 ? 39.199 29.930 58.033 1.00 29.00 342 TYR A O 1
ATOM 942 N N . PHE A 1 118 ? 37.405 28.624 57.817 1.00 20.54 343 PHE A N 1
ATOM 943 C CA . PHE A 1 118 ? 36.695 29.616 57.031 1.00 22.02 343 PHE A CA 1
ATOM 944 C C . PHE A 1 118 ? 36.270 30.834 57.863 1.00 27.19 343 PHE A C 1
ATOM 945 O O . PHE A 1 118 ? 36.087 31.947 57.330 1.00 19.19 343 PHE A O 1
ATOM 953 N N . TYR A 1 119 ? 36.124 30.617 59.168 1.00 18.65 344 TYR A N 1
ATOM 954 C CA . TYR A 1 119 ? 35.763 31.678 60.099 1.00 22.37 344 TYR A CA 1
ATOM 955 C C . TYR A 1 119 ? 36.928 32.658 60.140 1.00 27.70 344 TYR A C 1
ATOM 956 O O . TYR A 1 119 ? 36.732 33.877 60.109 1.00 33.28 344 TYR A O 1
ATOM 965 N N . ASN A 1 120 ? 38.141 32.125 60.202 1.00 25.25 345 ASN A N 1
ATOM 966 C CA . ASN A 1 120 ? 39.320 32.979 60.233 1.00 36.26 345 ASN A CA 1
ATOM 967 C C . ASN A 1 120 ? 39.545 33.636 58.878 1.00 43.94 345 ASN A C 1
ATOM 968 O O . ASN A 1 120 ? 40.282 34.611 58.780 1.00 44.24 345 ASN A O 1
ATOM 973 N N . LYS A 1 121 ? 38.920 33.103 57.831 1.00 34.19 346 LYS A N 1
ATOM 974 C CA . LYS A 1 121 ? 39.074 33.686 56.500 1.00 33.94 346 LYS A CA 1
ATOM 975 C C . LYS A 1 121 ? 37.867 34.548 56.141 1.00 25.79 346 LYS A C 1
ATOM 976 O O . LYS A 1 121 ? 37.759 35.034 55.018 1.00 26.21 346 LYS A O 1
ATOM 982 N N . GLY A 1 122 ? 36.951 34.729 57.090 1.00 28.27 347 GLY A N 1
ATOM 983 C CA . GLY A 1 122 ? 35.787 35.565 56.838 1.00 25.31 347 GLY A CA 1
ATOM 984 C C . GLY A 1 122 ? 34.617 34.994 56.060 1.00 33.09 347 GLY A C 1
ATOM 985 O O . GLY A 1 122 ? 33.762 35.733 55.597 1.00 18.73 347 GLY A O 1
ATOM 986 N N . ASN A 1 123 ? 34.562 33.692 55.860 1.00 24.14 348 ASN A N 1
ATOM 987 C CA . ASN A 1 123 ? 33.400 33.171 55.149 1.00 16.06 348 ASN A CA 1
ATOM 988 C C . ASN A 1 123 ? 32.589 32.576 56.264 1.00 21.02 348 ASN A C 1
ATOM 989 O O . ASN A 1 123 ? 32.711 31.399 56.591 1.00 22.28 348 ASN A O 1
ATOM 994 N N . PHE A 1 124 ? 31.770 33.415 56.870 1.00 25.97 349 PHE A N 1
ATOM 995 C CA . PHE A 1 124 ? 30.986 32.967 57.989 1.00 35.80 349 PHE A CA 1
ATOM 996 C C . PHE A 1 124 ? 29.916 31.967 57.613 1.00 40.31 349 PHE A C 1
ATOM 997 O O . PHE A 1 124 ? 29.678 31.018 58.354 1.00 49.49 349 PHE A O 1
ATOM 1005 N N . PRO A 1 125 ? 29.272 32.139 56.453 1.00 29.81 350 PRO A N 1
ATOM 1006 C CA . PRO A 1 125 ? 28.246 31.150 56.108 1.00 25.59 350 PRO A CA 1
ATOM 1007 C C . PRO A 1 125 ? 28.845 29.741 56.000 1.00 26.48 350 PRO A C 1
ATOM 1008 O O . PRO A 1 125 ? 28.297 28.754 56.528 1.00 14.49 350 PRO A O 1
ATOM 1012 N N . LEU A 1 126 ? 29.980 29.638 55.329 1.00 18.53 351 LEU A N 1
ATOM 1013 C CA . LEU A 1 126 ? 30.609 28.331 55.184 1.00 27.53 351 LEU A CA 1
ATOM 1014 C C . LEU A 1 126 ? 31.035 27.838 56.573 1.00 37.47 351 LEU A C 1
ATOM 1015 O O . LEU A 1 126 ? 30.756 26.703 56.947 1.00 31.45 351 LEU A O 1
ATOM 1020 N N . ALA A 1 127 ? 31.695 28.701 57.343 1.00 21.53 352 ALA A N 1
ATOM 1021 C CA . ALA A 1 127 ? 32.145 28.352 58.696 1.00 27.94 352 ALA A CA 1
ATOM 1022 C C . ALA A 1 127 ? 30.983 27.857 59.563 1.00 30.16 352 ALA A C 1
ATOM 1023 O O . ALA A 1 127 ? 31.093 26.836 60.254 1.00 34.58 352 ALA A O 1
ATOM 1025 N N . ILE A 1 128 ? 29.872 28.586 59.523 1.00 23.65 353 ILE A N 1
ATOM 1026 C CA . ILE A 1 128 ? 28.692 28.214 60.281 1.00 28.08 353 ILE A CA 1
ATOM 1027 C C . ILE A 1 128 ? 28.143 26.879 59.806 1.00 41.73 353 ILE A C 1
ATOM 1028 O O . ILE A 1 128 ? 27.805 26.018 60.626 1.00 35.00 353 ILE A O 1
ATOM 1033 N N . GLN A 1 129 ? 28.032 26.715 58.484 1.00 35.29 354 GLN A N 1
ATOM 1034 C CA . GLN A 1 129 ? 27.505 25.467 57.922 1.00 33.51 354 GLN A CA 1
ATOM 1035 C C . GLN A 1 129 ? 28.219 24.263 58.500 1.00 31.37 354 GLN A C 1
ATOM 1036 O O . GLN A 1 129 ? 27.576 23.312 58.962 1.00 34.22 354 GLN A O 1
ATOM 1042 N N . TYR A 1 130 ? 29.551 24.305 58.463 1.00 22.44 355 TYR A N 1
ATOM 1043 C CA . TYR A 1 130 ? 30.365 23.213 58.967 1.00 22.73 355 TYR A CA 1
ATOM 1044 C C . TYR A 1 130 ? 30.398 23.099 60.486 1.00 31.59 355 TYR A C 1
ATOM 1045 O O . TYR A 1 130 ? 30.459 21.989 61.024 1.00 31.29 355 TYR A O 1
ATOM 1062 N N . GLU A 1 132 ? 27.975 23.726 62.348 1.00 31.57 357 GLU A N 1
ATOM 1063 C CA . GLU A 1 132 ? 26.685 23.143 62.700 1.00 29.70 357 GLU A CA 1
ATOM 1064 C C . GLU A 1 132 ? 26.641 21.633 62.475 1.00 33.01 357 GLU A C 1
ATOM 1065 O O . GLU A 1 132 ? 25.761 20.952 63.017 1.00 35.70 357 GLU A O 1
ATOM 1071 N N . LYS A 1 133 ? 27.577 21.116 61.674 1.00 31.15 358 LYS A N 1
ATOM 1072 C CA . LYS A 1 133 ? 27.654 19.676 61.396 1.00 32.12 358 LYS A CA 1
ATOM 1073 C C . LYS A 1 133 ? 28.010 18.914 62.665 1.00 40.24 358 LYS A C 1
ATOM 1074 O O . LYS A 1 133 ? 27.881 17.698 62.720 1.00 43.97 358 LYS A O 1
ATOM 1080 N N . GLN A 1 134 ? 28.481 19.631 63.679 1.00 30.86 359 GLN A N 1
ATOM 1081 C CA . GLN A 1 134 ? 28.836 18.997 64.943 1.00 33.80 359 GLN A CA 1
ATOM 1082 C C . GLN A 1 134 ? 27.609 18.858 65.831 1.00 33.12 359 GLN A C 1
ATOM 1083 O O . GLN A 1 134 ? 27.513 17.925 66.621 1.00 34.90 359 GLN A O 1
ATOM 1089 N N . ILE A 1 135 ? 26.673 19.790 65.689 1.00 41.96 360 ILE A N 1
ATOM 1090 C CA . ILE A 1 135 ? 25.466 19.784 66.503 1.00 40.53 360 ILE A CA 1
ATOM 1091 C C . ILE A 1 135 ? 24.603 18.537 66.370 1.00 50.80 360 ILE A C 1
ATOM 1092 O O . ILE A 1 135 ? 24.174 18.157 65.279 1.00 59.90 360 ILE A O 1
ATOM 1097 N N . ARG A 1 136 ? 24.366 17.909 67.513 1.00 42.70 361 ARG A N 1
ATOM 1098 C CA . ARG A 1 136 ? 23.528 16.730 67.622 1.00 48.27 361 ARG A CA 1
ATOM 1099 C C . ARG A 1 136 ? 22.673 17.054 68.833 1.00 52.24 361 ARG A C 1
ATOM 1100 O O . ARG A 1 136 ? 23.018 17.938 69.615 1.00 50.45 361 ARG A O 1
ATOM 1108 N N . PRO A 1 137 ? 21.534 16.372 68.998 1.00 57.74 362 PRO A N 1
ATOM 1109 C CA . PRO A 1 137 ? 20.717 16.686 70.173 1.00 65.42 362 PRO A CA 1
ATOM 1110 C C . PRO A 1 137 ? 21.347 16.152 71.461 1.00 66.07 362 PRO A C 1
ATOM 1111 O O . PRO A 1 137 ? 20.703 16.094 72.505 1.00 70.89 362 PRO A O 1
ATOM 1115 N N . THR A 1 138 ? 22.619 15.783 71.380 1.00 61.41 363 THR A N 1
ATOM 1116 C CA . THR A 1 138 ? 23.333 15.237 72.522 1.00 61.13 363 THR A CA 1
ATOM 1117 C C . THR A 1 138 ? 24.534 16.109 72.886 1.00 49.60 363 THR A C 1
ATOM 1118 O O . THR A 1 138 ? 24.925 16.181 74.049 1.00 50.65 363 THR A O 1
ATOM 1122 N N . THR A 1 139 ? 25.105 16.759 71.875 1.00 53.27 364 THR A N 1
ATOM 1123 C CA . THR A 1 139 ? 26.278 17.622 72.011 1.00 47.75 364 THR A CA 1
ATOM 1124 C C . THR A 1 139 ? 26.473 18.256 73.382 1.00 41.54 364 THR A C 1
ATOM 1125 O O . THR A 1 139 ? 25.538 18.805 73.977 1.00 33.57 364 THR A O 1
ATOM 1129 N N . THR A 1 140 ? 27.709 18.195 73.867 1.00 42.31 365 THR A N 1
ATOM 1130 C CA . THR A 1 140 ? 28.026 18.739 75.175 1.00 44.16 365 THR A CA 1
ATOM 1131 C C . THR A 1 140 ? 29.272 19.600 75.209 1.00 45.96 365 THR A C 1
ATOM 1132 O O . THR A 1 140 ? 29.503 20.301 76.191 1.00 50.92 365 THR A O 1
ATOM 1136 N N . ASP A 1 141 ? 30.080 19.550 74.155 1.00 43.33 366 ASP A N 1
ATOM 1137 C CA . ASP A 1 141 ? 31.306 20.343 74.129 1.00 45.57 366 ASP A CA 1
ATOM 1138 C C . ASP A 1 141 ? 30.975 21.830 74.029 1.00 51.27 366 ASP A C 1
ATOM 1139 O O . ASP A 1 141 ? 30.525 22.311 72.989 1.00 48.11 366 ASP A O 1
ATOM 1144 N N . PRO A 1 142 ? 31.189 22.578 75.121 1.00 52.28 367 PRO A N 1
ATOM 1145 C CA . PRO A 1 142 ? 30.921 24.016 75.182 1.00 44.15 367 PRO A CA 1
ATOM 1146 C C . PRO A 1 142 ? 31.568 24.775 74.031 1.00 48.47 367 PRO A C 1
ATOM 1147 O O . PRO A 1 142 ? 30.927 25.609 73.387 1.00 51.44 367 PRO A O 1
ATOM 1151 N N . LYS A 1 143 ? 32.848 24.484 73.795 1.00 47.26 368 LYS A N 1
ATOM 1152 C CA . LYS A 1 143 ? 33.621 25.124 72.737 1.00 41.99 368 LYS A CA 1
ATOM 1153 C C . LYS A 1 143 ? 32.842 25.091 71.433 1.00 41.38 368 LYS A C 1
ATOM 1154 O O . LYS A 1 143 ? 32.798 26.080 70.708 1.00 45.70 368 LYS A O 1
ATOM 1160 N N . VAL A 1 144 ? 32.222 23.955 71.134 1.00 33.03 369 VAL A N 1
ATOM 1161 C CA . VAL A 1 144 ? 31.430 23.852 69.922 1.00 34.20 369 VAL A CA 1
ATOM 1162 C C . VAL A 1 144 ? 30.433 25.007 69.886 1.00 32.04 369 VAL A C 1
ATOM 1163 O O . VAL A 1 144 ? 30.285 25.689 68.871 1.00 37.70 369 VAL A O 1
ATOM 1167 N N . PHE A 1 145 ? 29.748 25.230 71.001 1.00 32.86 370 PHE A N 1
ATOM 1168 C CA . PHE A 1 145 ? 28.765 26.301 71.059 1.00 42.64 370 PHE A CA 1
ATOM 1169 C C . PHE A 1 145 ? 29.380 27.698 71.167 1.00 41.43 370 PHE A C 1
ATOM 1170 O O . PHE A 1 145 ? 28.770 28.683 70.741 1.00 42.87 370 PHE A O 1
ATOM 1178 N N . TYR A 1 146 ? 30.584 27.779 71.727 1.00 28.37 371 TYR A N 1
ATOM 1179 C CA . TYR A 1 146 ? 31.280 29.054 71.880 1.00 31.25 371 TYR A CA 1
ATOM 1180 C C . TYR A 1 146 ? 31.769 29.573 70.517 1.00 31.06 371 TYR A C 1
ATOM 1181 O O . TYR A 1 146 ? 31.608 30.757 70.181 1.00 29.54 371 TYR A O 1
ATOM 1190 N N . GLU A 1 147 ? 32.366 28.671 69.741 1.00 34.95 372 GLU A N 1
ATOM 1191 C CA . GLU A 1 147 ? 32.875 29.001 68.419 1.00 37.89 372 GLU A CA 1
ATOM 1192 C C . GLU A 1 147 ? 31.758 29.184 67.411 1.00 36.65 372 GLU A C 1
ATOM 1193 O O . GLU A 1 147 ? 31.900 29.934 66.448 1.00 30.95 372 GLU A O 1
ATOM 1199 N N . LEU A 1 148 ? 30.640 28.503 67.633 1.00 23.81 373 LEU A N 1
ATOM 1200 C CA . LEU A 1 148 ? 29.523 28.633 66.727 1.00 26.33 373 LEU A CA 1
ATOM 1201 C C . LEU A 1 148 ? 28.865 29.981 66.976 1.00 35.05 373 LEU A C 1
ATOM 1202 O O . LEU A 1 148 ? 28.507 30.686 66.028 1.00 32.00 373 LEU A O 1
ATOM 1207 N N . GLY A 1 149 ? 28.733 30.357 68.248 1.00 41.85 374 GLY A N 1
ATOM 1208 C CA . GLY A 1 149 ? 28.123 31.639 68.582 1.00 31.72 374 GLY A CA 1
ATOM 1209 C C . GLY A 1 149 ? 28.897 32.811 67.996 1.00 29.75 374 GLY A C 1
ATOM 1210 O O . GLY A 1 149 ? 28.316 33.800 67.510 1.00 16.97 374 GLY A O 1
ATOM 1211 N N . GLN A 1 150 ? 30.220 32.699 68.040 1.00 33.21 375 GLN A N 1
ATOM 1212 C CA . GLN A 1 150 ? 31.075 33.730 67.498 1.00 28.76 375 GLN A CA 1
ATOM 1213 C C . GLN A 1 150 ? 30.865 33.812 65.994 1.00 41.53 375 GLN A C 1
ATOM 1214 O O . GLN A 1 150 ? 30.849 34.903 65.420 1.00 41.66 375 GLN A O 1
ATOM 1220 N N . ALA A 1 151 ? 30.707 32.664 65.344 1.00 31.26 376 ALA A N 1
ATOM 1221 C CA . ALA A 1 151 ? 30.499 32.685 63.898 1.00 37.85 376 ALA A CA 1
ATOM 1222 C C . ALA A 1 151 ? 29.207 33.434 63.609 1.00 27.17 376 ALA A C 1
ATOM 1223 O O . ALA A 1 151 ? 29.174 34.289 62.733 1.00 20.16 376 ALA A O 1
ATOM 1225 N N . TYR A 1 152 ? 28.149 33.112 64.353 1.00 28.65 377 TYR A N 1
ATOM 1226 C CA . TYR A 1 152 ? 26.859 33.784 64.188 1.00 28.68 377 TYR A CA 1
ATOM 1227 C C . TYR A 1 152 ? 27.005 35.294 64.405 1.00 39.18 377 TYR A C 1
ATOM 1228 O O . TYR A 1 152 ? 26.541 36.096 63.602 1.00 31.84 377 TYR A O 1
ATOM 1237 N N . TYR A 1 153 ? 27.658 35.667 65.500 1.00 33.99 378 TYR A N 1
ATOM 1238 C CA . TYR A 1 153 ? 27.863 37.069 65.848 1.00 31.73 378 TYR A CA 1
ATOM 1239 C C . TYR A 1 153 ? 28.488 37.868 64.721 1.00 35.58 378 TYR A C 1
ATOM 1240 O O . TYR A 1 153 ? 27.985 38.919 64.331 1.00 35.96 378 TYR A O 1
ATOM 1249 N N . TYR A 1 154 ? 29.609 37.375 64.209 1.00 25.98 379 TYR A N 1
ATOM 1250 C CA . TYR A 1 154 ? 30.293 38.080 63.150 1.00 26.52 379 TYR A CA 1
ATOM 1251 C C . TYR A 1 154 ? 29.522 37.979 61.854 1.00 36.84 379 TYR A C 1
ATOM 1252 O O . TYR A 1 154 ? 29.800 38.710 60.906 1.00 45.67 379 TYR A O 1
ATOM 1261 N N . ASN A 1 155 ? 28.538 37.085 61.814 1.00 38.26 380 ASN A N 1
ATOM 1262 C CA . ASN A 1 155 ? 27.703 36.959 60.621 1.00 41.33 380 ASN A CA 1
ATOM 1263 C C . ASN A 1 155 ? 26.461 37.808 60.854 1.00 37.25 380 ASN A C 1
ATOM 1264 O O . ASN A 1 155 ? 25.474 37.748 60.108 1.00 28.57 380 ASN A O 1
ATOM 1269 N N . LYS A 1 156 ? 26.537 38.601 61.916 1.00 36.66 381 LYS A N 1
ATOM 1270 C CA . LYS A 1 156 ? 25.485 39.518 62.302 1.00 46.44 381 LYS A CA 1
ATOM 1271 C C . LYS A 1 156 ? 24.160 38.860 62.664 1.00 47.83 381 LYS A C 1
ATOM 1272 O O . LYS A 1 156 ? 23.114 39.493 62.585 1.00 55.05 381 LYS A O 1
ATOM 1278 N N . GLU A 1 157 ? 24.199 37.589 63.052 1.00 32.81 382 GLU A N 1
ATOM 1279 C CA . GLU A 1 157 ? 22.982 36.896 63.477 1.00 37.72 382 GLU A CA 1
ATOM 1280 C C . GLU A 1 157 ? 23.089 36.880 65.000 1.00 45.51 382 GLU A C 1
ATOM 1281 O O . GLU A 1 157 ? 23.295 35.833 65.616 1.00 38.85 382 GLU A O 1
ATOM 1287 N N . TYR A 1 158 ? 22.965 38.061 65.595 1.00 47.25 383 TYR A N 1
ATOM 1288 C CA . TYR A 1 158 ? 23.093 38.221 67.036 1.00 47.77 383 TYR A CA 1
ATOM 1289 C C . TYR A 1 158 ? 22.098 37.412 67.825 1.00 47.33 383 TYR A C 1
ATOM 1290 O O . TYR A 1 158 ? 22.436 36.863 68.866 1.00 40.21 383 TYR A O 1
ATOM 1299 N N . VAL A 1 159 ? 20.872 37.320 67.333 1.00 35.35 384 VAL A N 1
ATOM 1300 C CA . VAL A 1 159 ? 19.889 36.540 68.050 1.00 41.24 384 VAL A CA 1
ATOM 1301 C C . VAL A 1 159 ? 20.402 35.107 68.197 1.00 33.70 384 VAL A C 1
ATOM 1302 O O . VAL A 1 159 ? 20.398 34.569 69.303 1.00 30.23 384 VAL A O 1
ATOM 1306 N N . LYS A 1 160 ? 20.871 34.502 67.106 1.00 35.67 385 LYS A N 1
ATOM 1307 C CA . LYS A 1 160 ? 21.378 33.130 67.157 1.00 39.83 385 LYS A CA 1
ATOM 1308 C C . LYS A 1 160 ? 22.695 33.004 67.919 1.00 36.34 385 LYS A C 1
ATOM 1309 O O . LYS A 1 160 ? 22.989 31.957 68.497 1.00 42.33 385 LYS A O 1
ATOM 1315 N N . ALA A 1 161 ? 23.492 34.063 67.923 1.00 35.96 386 ALA A N 1
ATOM 1316 C CA . ALA A 1 161 ? 24.746 34.034 68.669 1.00 38.00 386 ALA A CA 1
ATOM 1317 C C . ALA A 1 161 ? 24.398 33.957 70.154 1.00 35.54 386 ALA A C 1
ATOM 1318 O O . ALA A 1 161 ? 25.051 33.234 70.914 1.00 29.71 386 ALA A O 1
ATOM 1320 N N . ASP A 1 162 ? 23.359 34.689 70.558 1.00 33.12 387 ASP A N 1
ATOM 1321 C CA . ASP A 1 162 ? 22.930 34.726 71.956 1.00 35.67 387 ASP A CA 1
ATOM 1322 C C . ASP A 1 162 ? 22.494 33.356 72.447 1.00 27.18 387 ASP A C 1
ATOM 1323 O O . ASP A 1 162 ? 22.962 32.887 73.479 1.00 28.30 387 ASP A O 1
ATOM 1328 N N . SER A 1 163 ? 21.600 32.716 71.701 1.00 38.70 388 SER A N 1
ATOM 1329 C CA . SER A 1 163 ? 21.093 31.394 72.075 1.00 44.71 388 SER A CA 1
ATOM 1330 C C . SER A 1 163 ? 22.240 30.411 72.202 1.00 33.38 388 SER A C 1
ATOM 1331 O O . SER A 1 163 ? 22.268 29.572 73.109 1.00 38.79 388 SER A O 1
ATOM 1334 N N . SER A 1 164 ? 23.186 30.518 71.278 1.00 32.65 389 SER A N 1
ATOM 1335 C CA . SER A 1 164 ? 24.339 29.637 71.276 1.00 33.97 389 SER A CA 1
ATOM 1336 C C . SER A 1 164 ? 25.208 29.945 72.491 1.00 45.17 389 SER A C 1
ATOM 1337 O O . SER A 1 164 ? 25.858 29.056 73.037 1.00 50.82 389 SER A O 1
ATOM 1340 N N . PHE A 1 165 ? 25.231 31.203 72.920 1.00 37.68 390 PHE A N 1
ATOM 1341 C CA . PHE A 1 165 ? 26.023 31.552 74.094 1.00 36.83 390 PHE A CA 1
ATOM 1342 C C . PHE A 1 165 ? 25.267 31.108 75.346 1.00 40.14 390 PHE A C 1
ATOM 1343 O O . PHE A 1 165 ? 25.874 30.774 76.364 1.00 32.10 390 PHE A O 1
ATOM 1351 N N . VAL A 1 166 ? 23.936 31.111 75.267 1.00 34.36 391 VAL A N 1
ATOM 1352 C CA . VAL A 1 166 ? 23.113 30.655 76.382 1.00 35.40 391 VAL A CA 1
ATOM 1353 C C . VAL A 1 166 ? 23.450 29.187 76.622 1.00 32.40 391 VAL A C 1
ATOM 1354 O O . VAL A 1 166 ? 23.393 28.706 77.746 1.00 43.04 391 VAL A O 1
ATOM 1358 N N . LYS A 1 167 ? 23.791 28.479 75.548 1.00 32.52 392 LYS A N 1
ATOM 1359 C CA . LYS A 1 167 ? 24.151 27.068 75.638 1.00 39.78 392 LYS A CA 1
ATOM 1360 C C . LYS A 1 167 ? 25.487 26.874 76.322 1.00 32.76 392 LYS A C 1
ATOM 1361 O O . LYS A 1 167 ? 25.675 25.894 77.052 1.00 45.99 392 LYS A O 1
ATOM 1367 N N . VAL A 1 168 ? 26.430 27.783 76.075 1.00 26.65 393 VAL A N 1
ATOM 1368 C CA . VAL A 1 168 ? 27.738 27.669 76.715 1.00 23.99 393 VAL A CA 1
ATOM 1369 C C . VAL A 1 168 ? 27.517 27.791 78.224 1.00 38.52 393 VAL A C 1
ATOM 1370 O O . VAL A 1 168 ? 28.092 27.054 79.020 1.00 42.23 393 VAL A O 1
ATOM 1374 N N . LEU A 1 169 ? 26.659 28.726 78.605 1.00 44.82 394 LEU A N 1
ATOM 1375 C CA . LEU A 1 169 ? 26.337 28.936 80.009 1.00 48.64 394 LEU A CA 1
ATOM 1376 C C . LEU A 1 169 ? 25.647 27.724 80.616 1.00 47.54 394 LEU A C 1
ATOM 1377 O O . LEU A 1 169 ? 25.993 27.304 81.713 1.00 61.19 394 LEU A O 1
ATOM 1382 N N . GLU A 1 170 ? 24.675 27.165 79.902 1.00 53.43 395 GLU A N 1
ATOM 1383 C CA . GLU A 1 170 ? 23.956 26.002 80.401 1.00 50.17 395 GLU A CA 1
ATOM 1384 C C . GLU A 1 170 ? 24.903 24.870 80.762 1.00 46.00 395 GLU A C 1
ATOM 1385 O O . GLU A 1 170 ? 24.752 24.233 81.797 1.00 52.38 395 GLU A O 1
ATOM 1391 N N . LEU A 1 171 ? 25.878 24.623 79.898 1.00 46.56 396 LEU A N 1
ATOM 1392 C CA . LEU A 1 171 ? 26.844 23.551 80.098 1.00 33.14 396 LEU A CA 1
ATOM 1393 C C . LEU A 1 171 ? 27.892 23.870 81.160 1.00 44.15 396 LEU A C 1
ATOM 1394 O O . LEU A 1 171 ? 28.351 22.982 81.875 1.00 46.22 396 LEU A O 1
ATOM 1399 N N . LYS A 1 172 ? 28.307 25.128 81.234 1.00 53.08 397 LYS A N 1
ATOM 1400 C CA . LYS A 1 172 ? 29.281 25.547 82.244 1.00 53.99 397 LYS A CA 1
ATOM 1401 C C . LYS A 1 172 ? 28.733 26.827 82.881 1.00 58.34 397 LYS A C 1
ATOM 1402 O O . LYS A 1 172 ? 29.088 27.927 82.462 1.00 62.07 397 LYS A O 1
ATOM 1408 N N . PRO A 1 173 ? 27.866 26.691 83.898 1.00 60.34 398 PRO A N 1
ATOM 1409 C CA . PRO A 1 173 ? 27.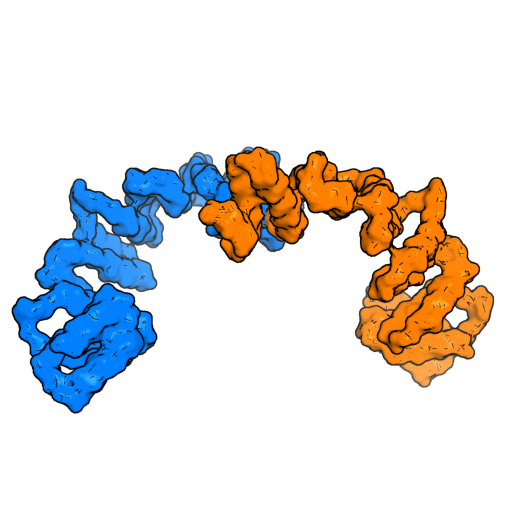230 27.791 84.618 1.00 62.07 398 PRO A CA 1
ATOM 1410 C C . PRO A 1 173 ? 28.180 28.829 85.190 1.00 53.18 398 PRO A C 1
ATOM 1411 O O . PRO A 1 173 ? 29.131 28.484 85.870 1.00 58.40 398 PRO A O 1
ATOM 1415 N N . ASN A 1 174 ? 27.858 30.104 84.994 1.00 56.19 399 ASN A N 1
ATOM 1416 C CA . ASN A 1 174 ? 28.654 31.211 85.531 1.00 57.19 399 ASN A CA 1
ATOM 1417 C C . ASN A 1 174 ? 30.005 31.421 84.881 1.00 52.12 399 ASN A C 1
ATOM 1418 O O . ASN A 1 174 ? 30.811 32.209 85.375 1.00 35.26 399 ASN A O 1
ATOM 1423 N N . ILE A 1 175 ? 30.270 30.723 83.777 1.00 49.09 400 ILE A N 1
ATOM 1424 C CA . ILE A 1 175 ? 31.552 30.880 83.086 1.00 43.83 400 ILE A CA 1
ATOM 1425 C C . ILE A 1 175 ? 31.536 32.299 82.499 1.00 49.03 400 ILE A C 1
ATOM 1426 O O . ILE A 1 175 ? 30.639 32.673 81.731 1.00 40.96 400 ILE A O 1
ATOM 1431 N N . TYR A 1 176 ? 32.524 33.095 82.887 1.00 45.79 401 TYR A N 1
ATOM 1432 C CA . TYR A 1 176 ? 32.602 34.488 82.476 1.00 44.50 401 TYR A CA 1
ATOM 1433 C C . TYR A 1 176 ? 32.528 34.727 80.981 1.00 50.34 401 TYR A C 1
ATOM 1434 O O . TYR A 1 176 ? 31.862 35.661 80.518 1.00 33.95 401 TYR A O 1
ATOM 1443 N N . ILE A 1 177 ? 33.220 33.878 80.237 1.00 51.31 402 ILE A N 1
ATOM 1444 C CA . ILE A 1 177 ? 33.256 33.986 78.797 1.00 46.43 402 ILE A CA 1
ATOM 1445 C C . ILE A 1 177 ? 31.859 33.947 78.181 1.00 31.94 402 ILE A C 1
ATOM 1446 O O . ILE A 1 177 ? 31.632 34.521 77.121 1.00 28.51 402 ILE A O 1
ATOM 1451 N N . GLY A 1 178 ? 30.928 33.276 78.847 1.00 35.31 403 GLY A N 1
ATOM 1452 C CA . GLY A 1 178 ? 29.571 33.213 78.332 1.00 30.82 403 GLY A CA 1
ATOM 1453 C C . GLY A 1 178 ? 28.847 34.529 78.552 1.00 40.22 403 GLY A C 1
ATOM 1454 O O . GLY A 1 178 ? 28.123 35.010 77.678 1.00 47.95 403 GLY A O 1
ATOM 1455 N N . TYR A 1 179 ? 29.036 35.123 79.723 1.00 25.49 404 TYR A N 1
ATOM 1456 C CA . TYR A 1 179 ? 28.384 36.392 80.006 1.00 30.26 404 TYR A CA 1
ATOM 1457 C C . TYR A 1 179 ? 28.954 37.467 79.084 1.00 28.17 404 TYR A C 1
ATOM 1458 O O . TYR A 1 179 ? 28.210 38.303 78.552 1.00 29.90 404 TYR A O 1
ATOM 1467 N N . LEU A 1 180 ? 30.269 37.432 78.883 1.00 19.67 405 LEU A N 1
ATOM 1468 C CA . LEU A 1 180 ? 30.937 38.392 78.000 1.00 30.43 405 LEU A CA 1
ATOM 1469 C C . LEU A 1 180 ? 30.283 38.404 76.624 1.00 36.27 405 LEU A C 1
ATOM 1470 O O . LEU A 1 180 ? 29.910 39.466 76.108 1.00 33.25 405 LEU A O 1
ATOM 1475 N N . TRP A 1 181 ? 30.135 37.213 76.037 1.00 17.86 406 TRP A N 1
ATOM 1476 C CA . TRP A 1 181 ? 29.548 37.090 74.699 1.00 32.51 406 TRP A CA 1
ATOM 1477 C C . TRP A 1 181 ? 28.054 37.326 74.638 1.00 27.07 406 TRP A C 1
ATOM 1478 O O . TRP A 1 181 ? 27.556 37.841 73.642 1.00 30.03 406 TRP A O 1
ATOM 1489 N N . ARG A 1 182 ? 27.335 36.956 75.693 1.00 23.43 407 ARG A N 1
ATOM 1490 C CA . ARG A 1 182 ? 25.902 37.228 75.731 1.00 22.71 407 ARG A CA 1
ATOM 1491 C C . ARG A 1 182 ? 25.798 38.747 75.747 1.00 32.12 407 ARG A C 1
ATOM 1492 O O . ARG A 1 182 ? 24.949 39.345 75.084 1.00 32.45 407 ARG A O 1
ATOM 1500 N N . ALA A 1 183 ? 26.687 39.365 76.512 1.00 26.66 408 ALA A N 1
ATOM 1501 C CA . ALA A 1 183 ? 26.705 40.815 76.616 1.00 34.49 408 ALA A CA 1
ATOM 1502 C C . ALA A 1 183 ? 26.902 41.403 75.223 1.00 40.03 408 ALA A C 1
ATOM 1503 O O . ALA A 1 183 ? 26.112 42.224 74.769 1.00 36.90 408 ALA A O 1
ATOM 1505 N N . ARG A 1 184 ? 27.956 40.962 74.544 1.00 25.06 409 ARG A N 1
ATOM 1506 C CA . ARG A 1 184 ? 28.264 41.440 73.207 1.00 27.35 409 ARG A CA 1
ATOM 1507 C C . ARG A 1 184 ? 27.143 41.157 72.214 1.00 32.21 409 ARG A C 1
ATOM 1508 O O . ARG A 1 184 ? 26.814 41.996 71.380 1.00 32.30 409 ARG A O 1
ATOM 1516 N N . ALA A 1 185 ? 26.549 39.982 72.315 1.00 29.66 410 ALA A N 1
ATOM 1517 C CA . ALA A 1 185 ? 25.471 39.620 71.419 1.00 31.56 410 ALA A CA 1
ATOM 1518 C C . ALA A 1 185 ? 24.272 40.552 71.630 1.00 36.20 410 ALA A C 1
ATOM 1519 O O . ALA A 1 185 ? 23.603 40.948 70.668 1.00 39.01 410 ALA A O 1
ATOM 1521 N N . ASN A 1 186 ? 23.999 40.909 72.883 1.00 25.36 411 ASN A N 1
ATOM 1522 C CA . ASN A 1 186 ? 22.882 41.798 73.185 1.00 36.76 411 ASN A CA 1
ATOM 1523 C C . ASN A 1 186 ? 23.177 43.276 72.878 1.00 39.86 411 ASN A C 1
ATOM 1524 O O . ASN A 1 186 ? 22.281 44.029 72.491 1.00 40.26 411 ASN A O 1
ATOM 1529 N N . ALA A 1 187 ? 24.430 43.691 73.026 1.00 33.39 412 ALA A N 1
ATOM 1530 C CA . ALA A 1 187 ? 24.800 45.077 72.713 1.00 36.07 412 ALA A CA 1
ATOM 1531 C C . ALA A 1 187 ? 24.634 45.303 71.212 1.00 41.48 412 ALA A C 1
ATOM 1532 O O . ALA A 1 187 ? 24.344 46.406 70.766 1.00 31.12 412 ALA A O 1
ATOM 1534 N N . ALA A 1 188 ? 24.825 44.242 70.434 1.00 33.38 413 ALA A N 1
ATOM 1535 C CA . ALA A 1 188 ? 24.685 44.301 68.984 1.00 36.85 413 ALA A CA 1
ATOM 1536 C C . ALA A 1 188 ? 23.217 44.502 68.596 1.00 40.71 413 ALA A C 1
ATOM 1537 O O . ALA A 1 188 ? 22.916 45.119 67.570 1.00 34.99 413 ALA A O 1
ATOM 1539 N N . GLN A 1 189 ? 22.310 43.984 69.426 1.00 41.91 414 GLN A N 1
ATOM 1540 C CA . GLN A 1 189 ? 20.873 44.105 69.180 1.00 42.88 414 GLN A CA 1
ATOM 1541 C C . GLN A 1 189 ? 20.355 45.460 69.641 1.00 51.87 414 GLN A C 1
ATOM 1542 O O . GLN A 1 189 ? 19.276 45.892 69.251 1.00 52.09 414 GLN A O 1
ATOM 1548 N N . ASP A 1 190 ? 21.138 46.130 70.474 1.00 36.81 415 ASP A N 1
ATOM 1549 C CA . ASP A 1 190 ? 20.754 47.435 71.000 1.00 40.97 415 ASP A CA 1
ATOM 1550 C C . ASP A 1 190 ? 21.882 48.446 70.707 1.00 41.26 415 ASP A C 1
ATOM 1551 O O . ASP A 1 190 ? 22.455 49.033 71.624 1.00 44.46 415 ASP A O 1
ATOM 1556 N N . PRO A 1 191 ? 22.189 48.672 69.410 1.00 52.54 416 PRO A N 1
ATOM 1557 C CA . PRO A 1 191 ? 23.238 49.583 68.923 1.00 59.74 416 PRO A CA 1
ATOM 1558 C C . PRO A 1 191 ? 23.319 50.960 69.561 1.00 77.82 416 PRO A C 1
ATOM 1559 O O . PRO A 1 191 ? 24.416 51.463 69.817 1.00 86.98 416 PRO A O 1
ATOM 1563 N N . ASP A 1 192 ? 22.171 51.579 69.813 1.00 81.12 417 ASP A N 1
ATOM 1564 C CA . ASP A 1 192 ? 22.182 52.893 70.431 1.00 73.09 417 ASP A CA 1
ATOM 1565 C C . ASP A 1 192 ? 21.923 52.822 71.926 1.00 64.03 417 ASP A C 1
ATOM 1566 O O . ASP A 1 192 ? 21.634 53.828 72.562 1.00 70.15 417 ASP A O 1
ATOM 1571 N N . THR A 1 193 ? 22.026 51.618 72.478 1.00 53.59 418 THR A N 1
ATOM 1572 C CA . THR A 1 193 ? 21.848 51.413 73.904 1.00 46.87 418 THR A CA 1
ATOM 1573 C C . THR A 1 193 ? 20.556 52.007 74.460 1.00 48.04 418 THR A C 1
ATOM 1574 O O . THR A 1 193 ? 20.499 52.432 75.614 1.00 38.31 418 THR A O 1
ATOM 1578 N N . LYS A 1 194 ? 19.515 52.029 73.641 1.00 59.60 419 LYS A N 1
ATOM 1579 C CA . LYS A 1 194 ? 18.243 52.577 74.069 1.00 63.00 419 LYS A CA 1
ATOM 1580 C C . LYS A 1 194 ? 17.560 51.724 75.145 1.00 58.89 419 LYS A C 1
ATOM 1581 O O . LYS A 1 194 ? 16.758 52.236 75.929 1.00 50.16 419 LYS A O 1
ATOM 1587 N N . GLN A 1 195 ? 17.888 50.434 75.194 1.00 61.09 420 GLN A N 1
ATOM 1588 C CA . GLN A 1 195 ? 17.265 49.529 76.161 1.00 61.17 420 GLN A CA 1
ATOM 1589 C C . GLN A 1 195 ? 18.180 48.881 77.195 1.00 51.53 420 GLN A C 1
ATOM 1590 O O . GLN A 1 195 ? 17.691 48.249 78.129 1.00 46.76 420 GLN A O 1
ATOM 1596 N N . GLY A 1 196 ? 19.491 49.019 77.025 1.00 49.96 421 GLY A N 1
ATOM 1597 C CA . GLY A 1 196 ? 20.427 48.422 77.964 1.00 47.93 421 GLY A CA 1
ATOM 1598 C C . GLY A 1 196 ? 20.401 46.903 77.946 1.00 44.50 421 GLY A C 1
ATOM 1599 O O . GLY A 1 196 ? 20.653 46.260 78.963 1.00 50.90 421 GLY A O 1
ATOM 1600 N N . LEU A 1 197 ? 20.105 46.323 76.788 1.00 41.05 422 LEU A N 1
ATOM 1601 C CA . LEU A 1 197 ? 20.036 44.868 76.649 1.00 46.33 422 LEU A CA 1
ATOM 1602 C C . LEU A 1 197 ? 21.256 44.145 77.162 1.00 46.77 422 LEU A C 1
ATOM 1603 O O . LEU A 1 197 ? 21.151 43.040 77.680 1.00 54.47 422 LEU A O 1
ATOM 1608 N N . ALA A 1 198 ? 22.418 44.768 77.019 1.00 36.51 423 ALA A N 1
ATOM 1609 C CA . ALA A 1 198 ? 23.661 44.157 77.458 1.00 34.39 423 ALA A CA 1
ATOM 1610 C C . ALA A 1 198 ? 23.967 44.393 78.927 1.00 41.14 423 ALA A C 1
ATOM 1611 O O . ALA A 1 198 ? 24.771 43.681 79.524 1.00 47.12 423 ALA A O 1
ATOM 1613 N N . LYS A 1 199 ? 23.314 45.388 79.509 1.00 38.24 424 LYS A N 1
ATOM 1614 C CA . LYS A 1 199 ? 23.524 45.760 80.910 1.00 31.18 424 LYS A CA 1
ATOM 1615 C C . LYS A 1 199 ? 23.639 44.609 81.896 1.00 32.32 424 LYS A C 1
ATOM 1616 O O . LYS A 1 199 ? 24.659 44.442 82.556 1.00 36.07 424 LYS A O 1
ATOM 1622 N N . PRO A 1 200 ? 22.591 43.795 82.019 1.00 34.78 425 PRO A N 1
ATOM 1623 C CA . PRO A 1 200 ? 22.655 42.675 82.959 1.00 40.13 425 PRO A CA 1
ATOM 1624 C C . PRO A 1 200 ? 23.807 41.692 82.760 1.00 34.33 425 PRO A C 1
ATOM 1625 O O . PRO A 1 200 ? 24.380 41.193 83.733 1.00 35.04 425 PRO A O 1
ATOM 1629 N N . TYR A 1 201 ? 24.144 41.400 81.508 1.00 27.68 426 TYR A N 1
ATOM 1630 C CA . TYR A 1 201 ? 25.220 40.443 81.239 1.00 30.91 426 TYR A CA 1
ATOM 1631 C C . TYR A 1 201 ? 26.585 40.979 81.648 1.00 37.11 426 TYR A C 1
ATOM 1632 O O . TYR A 1 201 ? 27.404 40.245 82.209 1.00 35.62 426 TYR A O 1
ATOM 1641 N N . TYR A 1 202 ? 26.829 42.261 81.389 1.00 35.88 427 TYR A N 1
ATOM 1642 C CA . TYR A 1 202 ? 28.101 42.858 81.777 1.00 36.24 427 TYR A CA 1
ATOM 1643 C C . TYR A 1 202 ? 28.144 42.970 83.303 1.00 41.72 427 TYR A C 1
ATOM 1644 O O . TYR A 1 202 ? 29.220 42.880 83.915 1.00 38.44 427 TYR A O 1
ATOM 1653 N N . GLU A 1 203 ? 26.976 43.161 83.918 1.00 41.33 428 GLU A N 1
ATOM 1654 C CA . GLU A 1 203 ? 26.917 43.270 85.372 1.00 44.51 428 GLU A CA 1
ATOM 1655 C C . GLU A 1 203 ? 27.277 41.914 85.950 1.00 47.00 428 GLU A C 1
ATOM 1656 O O . GLU A 1 203 ? 28.031 41.836 86.922 1.00 39.33 428 GLU A O 1
ATOM 1662 N N . LYS A 1 204 ? 26.763 40.843 85.344 1.00 44.62 429 LYS A N 1
ATOM 1663 C CA . LYS A 1 204 ? 27.083 39.502 85.819 1.00 46.54 429 LYS A CA 1
ATOM 1664 C C . LYS A 1 204 ? 28.553 39.186 85.538 1.00 42.34 429 LYS A C 1
ATOM 1665 O O . LYS A 1 204 ? 29.207 38.486 86.312 1.00 33.56 429 LYS A O 1
ATOM 1671 N N . LEU A 1 205 ? 29.068 39.714 84.430 1.00 46.29 430 LEU A N 1
ATOM 1672 C CA . LEU A 1 205 ? 30.461 39.503 84.055 1.00 36.94 430 LEU A CA 1
ATOM 1673 C C . LEU A 1 205 ? 31.369 40.060 85.143 1.00 42.97 430 LEU A C 1
ATOM 1674 O O . LEU A 1 205 ? 32.361 39.444 85.523 1.00 37.59 430 LEU A O 1
ATOM 1679 N N . ILE A 1 206 ? 31.031 41.249 85.625 1.00 44.19 431 ILE A N 1
ATOM 1680 C CA . ILE A 1 206 ? 31.800 41.883 86.689 1.00 42.01 431 ILE A CA 1
ATOM 1681 C C . ILE A 1 206 ? 31.563 41.081 87.970 1.00 46.11 431 ILE A C 1
ATOM 1682 O O . ILE A 1 206 ? 32.449 40.971 88.815 1.00 45.60 431 ILE A O 1
ATOM 1687 N N . GLU A 1 207 ? 30.360 40.524 88.108 1.00 51.05 432 GLU A N 1
ATOM 1688 C CA . GLU A 1 207 ? 30.029 39.733 89.290 1.00 53.75 432 GLU A CA 1
ATOM 1689 C C . GLU A 1 207 ? 31.034 38.599 89.416 1.00 58.36 432 GLU A C 1
ATOM 1690 O O . GLU A 1 207 ? 31.764 38.507 90.403 1.00 58.71 432 GLU A O 1
ATOM 1696 N N . VAL A 1 208 ? 31.089 37.749 88.398 1.00 47.84 433 VAL A N 1
ATOM 1697 C CA . VAL A 1 208 ? 32.007 36.621 88.421 1.00 52.46 433 VAL A CA 1
ATOM 1698 C C . VAL A 1 208 ? 33.464 37.006 88.156 1.00 51.50 433 VAL A C 1
ATOM 1699 O O . VAL A 1 208 ? 34.371 36.215 88.402 1.00 60.57 433 VAL A O 1
ATOM 1703 N N . CYS A 1 209 ? 33.699 38.220 87.669 1.00 35.01 434 CYS A N 1
ATOM 1704 C CA . CYS A 1 209 ? 35.073 38.655 87.379 1.00 36.45 434 CYS A CA 1
ATOM 1705 C C . CYS A 1 209 ? 35.752 39.608 88.349 1.00 41.41 434 CYS A C 1
ATOM 1706 O O . CYS A 1 209 ? 36.961 39.560 88.531 1.00 40.07 434 CYS A O 1
ATOM 1709 N N . ALA A 1 210 ? 34.999 40.495 88.975 1.00 43.11 435 ALA A N 1
ATOM 1710 C CA . ALA A 1 210 ? 35.634 41.443 89.905 1.00 50.76 435 ALA A CA 1
ATOM 1711 C C . ALA A 1 210 ? 36.709 40.769 90.770 1.00 54.40 435 ALA A C 1
ATOM 1712 O O . ALA A 1 210 ? 37.804 41.280 90.968 1.00 52.64 435 ALA A O 1
ATOM 1714 N N . PRO A 1 211 ? 36.351 39.634 91.366 1.00 55.84 436 PRO A N 1
ATOM 1715 C CA . PRO A 1 211 ? 37.252 38.869 92.226 1.00 55.04 436 PRO A CA 1
ATOM 1716 C C . PRO A 1 211 ? 38.631 38.487 91.730 1.00 55.04 436 PRO A C 1
ATOM 1717 O O . PRO A 1 211 ? 39.592 38.566 92.508 1.00 49.80 436 PRO A O 1
ATOM 1721 N N . GLY A 1 212 ? 38.782 38.086 90.478 1.00 45.05 437 GLY A N 1
ATOM 1722 C CA . GLY A 1 212 ? 40.123 37.740 90.071 1.00 32.70 437 GLY A CA 1
ATOM 1723 C C . GLY A 1 212 ? 40.874 39.018 89.704 1.00 39.70 437 GLY A C 1
ATOM 1724 O O . GLY A 1 212 ? 42.035 38.961 89.258 1.00 37.39 437 GLY A O 1
ATOM 1725 N N . GLY A 1 213 ? 40.233 40.181 89.883 1.00 35.24 438 GLY A N 1
ATOM 1726 C CA . GLY A 1 213 ? 40.899 41.440 89.568 1.00 35.56 438 GLY A CA 1
ATOM 1727 C C . GLY A 1 213 ? 41.637 41.543 88.221 1.00 43.04 438 GLY A C 1
ATOM 1728 O O . GLY A 1 213 ? 41.066 41.377 87.111 1.00 47.85 438 GLY A O 1
ATOM 1729 N N . ALA A 1 214 ? 42.931 41.811 88.321 1.00 43.73 439 ALA A N 1
ATOM 1730 C CA . ALA A 1 214 ? 43.769 41.987 87.151 1.00 30.93 439 ALA A CA 1
ATOM 1731 C C . ALA A 1 214 ? 43.766 40.816 86.174 1.00 46.41 439 ALA A C 1
ATOM 1732 O O . ALA A 1 214 ? 44.165 40.967 85.024 1.00 47.68 439 ALA A O 1
ATOM 1734 N N . LYS A 1 215 ? 43.332 39.647 86.630 1.00 47.84 440 LYS A N 1
ATOM 1735 C CA . LYS A 1 215 ? 43.318 38.467 85.776 1.00 44.11 440 LYS A CA 1
ATOM 1736 C C . LYS A 1 215 ? 42.263 38.602 84.684 1.00 52.78 440 LYS A C 1
ATOM 1737 O O . LYS A 1 215 ? 42.346 37.952 83.649 1.00 47.49 440 LYS A O 1
ATOM 1743 N N . TYR A 1 216 ? 41.270 39.450 84.922 1.00 43.02 441 TYR A N 1
ATOM 1744 C CA . TYR A 1 216 ? 40.207 39.661 83.952 1.00 36.24 441 TYR A CA 1
ATOM 1745 C C . TYR A 1 216 ? 40.185 41.131 83.548 1.00 44.33 441 TYR A C 1
ATOM 1746 O O . TYR A 1 216 ? 39.137 41.712 83.275 1.00 46.91 441 TYR A O 1
ATOM 1755 N N . LYS A 1 217 ? 41.371 41.721 83.492 1.00 40.45 442 LYS A N 1
ATOM 1756 C CA . LYS A 1 217 ? 41.507 43.128 83.162 1.00 35.93 442 LYS A CA 1
ATOM 1757 C C . LYS A 1 217 ? 40.680 43.610 81.971 1.00 43.66 442 LYS A C 1
ATOM 1758 O O . LYS A 1 217 ? 39.822 44.482 82.114 1.00 41.79 442 LYS A O 1
ATOM 1764 N N . ASP A 1 218 ? 40.943 43.045 80.797 1.00 37.86 443 ASP A N 1
ATOM 1765 C CA . ASP A 1 218 ? 40.233 43.445 79.585 1.00 45.44 443 ASP A CA 1
ATOM 1766 C C . ASP A 1 218 ? 38.715 43.247 79.625 1.00 42.44 443 ASP A C 1
ATOM 1767 O O . ASP A 1 218 ? 37.968 44.068 79.090 1.00 31.14 443 ASP A O 1
ATOM 1772 N N . GLU A 1 219 ? 38.253 42.160 80.236 1.00 36.38 444 GLU A N 1
ATOM 1773 C CA . GLU A 1 219 ? 36.813 41.919 80.322 1.00 36.19 444 GLU A CA 1
ATOM 1774 C C . GLU A 1 219 ? 36.156 42.920 81.290 1.00 41.33 444 GLU A C 1
ATOM 1775 O O . GLU A 1 219 ? 35.107 43.492 80.992 1.00 46.50 444 GLU A O 1
ATOM 1781 N N . LEU A 1 220 ? 36.775 43.132 82.446 1.00 30.99 445 LEU A N 1
ATOM 1782 C CA . LEU A 1 220 ? 36.238 44.058 83.442 1.00 41.60 445 LEU A CA 1
ATOM 1783 C C . LEU A 1 220 ? 36.200 45.489 82.922 1.00 40.03 445 LEU A C 1
ATOM 1784 O O . LEU A 1 220 ? 35.250 46.239 83.174 1.00 37.66 445 LEU A O 1
ATOM 1789 N N . ILE A 1 221 ? 37.238 45.861 82.188 1.00 30.98 446 ILE A N 1
ATOM 1790 C CA . ILE A 1 221 ? 37.310 47.198 81.632 1.00 30.19 446 ILE A CA 1
ATOM 1791 C C . ILE A 1 221 ? 36.193 47.384 80.620 1.00 35.02 446 ILE A C 1
ATOM 1792 O O . ILE A 1 221 ? 35.542 48.430 80.598 1.00 34.40 446 ILE A O 1
ATOM 1797 N N . GLU A 1 222 ? 35.972 46.367 79.784 1.00 22.68 447 GLU A N 1
ATOM 1798 C CA . GLU A 1 222 ? 34.913 46.423 78.774 1.00 28.36 447 GLU A CA 1
ATOM 1799 C C . GLU A 1 222 ? 33.550 46.515 79.455 1.00 28.12 447 GLU A C 1
ATOM 1800 O O . GLU A 1 222 ? 32.686 47.293 79.054 1.00 34.99 447 GLU A O 1
ATOM 1806 N N . ALA A 1 223 ? 33.366 45.703 80.489 1.00 24.02 448 ALA A N 1
ATOM 1807 C CA . ALA A 1 223 ? 32.115 45.682 81.225 1.00 27.91 448 ALA A CA 1
ATOM 1808 C C . ALA A 1 223 ? 31.865 47.043 81.869 1.00 27.17 448 ALA A C 1
ATOM 1809 O O . ALA A 1 223 ? 30.783 47.608 81.745 1.00 36.50 448 ALA A O 1
ATOM 1811 N N . ASN A 1 224 ? 32.869 47.585 82.543 1.00 22.72 449 ASN A N 1
ATOM 1812 C CA . ASN A 1 224 ? 32.703 48.877 83.191 1.00 33.32 449 ASN A CA 1
ATOM 1813 C C . ASN A 1 224 ? 32.506 50.018 82.207 1.00 35.10 449 ASN A C 1
ATOM 1814 O O . ASN A 1 224 ? 31.767 50.967 82.492 1.00 33.88 449 ASN A O 1
ATOM 1819 N N . GLU A 1 225 ? 33.166 49.930 81.054 1.00 30.67 450 GLU A N 1
ATOM 1820 C CA . GLU A 1 225 ? 33.043 50.962 80.040 1.00 34.39 450 GLU A CA 1
ATOM 1821 C C . GLU A 1 225 ? 31.604 51.023 79.568 1.00 36.53 450 GLU A C 1
ATOM 1822 O O . GLU A 1 225 ? 31.033 52.098 79.465 1.00 28.76 450 GLU A O 1
ATOM 1828 N N . TYR A 1 226 ? 31.015 49.872 79.283 1.00 28.06 451 TYR A N 1
ATOM 1829 C CA . TYR A 1 226 ? 29.627 49.844 78.840 1.00 33.95 451 TYR A CA 1
ATOM 1830 C C . TYR A 1 226 ? 28.760 50.504 79.916 1.00 31.42 451 TYR A C 1
ATOM 1831 O O . TYR A 1 226 ? 27.994 51.422 79.639 1.00 26.90 451 TYR A O 1
ATOM 1840 N N . ILE A 1 227 ? 28.897 50.030 81.149 1.00 31.90 452 ILE A N 1
ATOM 1841 C CA . ILE A 1 227 ? 28.120 50.575 82.245 1.00 34.65 452 ILE A CA 1
ATOM 1842 C C . ILE A 1 227 ? 28.286 52.088 82.341 1.00 37.03 452 ILE A C 1
ATOM 1843 O O . ILE A 1 227 ? 27.295 52.823 82.386 1.00 39.41 452 ILE A O 1
ATOM 1848 N N . ALA A 1 228 ? 29.532 52.559 82.362 1.00 31.15 453 ALA A N 1
ATOM 1849 C CA . ALA A 1 228 ? 29.785 54.004 82.456 1.00 36.54 453 ALA A CA 1
ATOM 1850 C C . ALA A 1 228 ? 29.069 54.799 81.364 1.00 36.13 453 ALA A C 1
ATOM 1851 O O . ALA A 1 228 ? 28.553 55.889 81.629 1.00 41.80 453 ALA A O 1
ATOM 1853 N N . TYR A 1 229 ? 29.031 54.260 80.146 1.00 36.99 454 TYR A N 1
ATOM 1854 C CA . TYR A 1 229 ? 28.341 54.930 79.047 1.00 43.74 454 TYR A CA 1
ATOM 1855 C C . TYR A 1 229 ? 26.836 54.793 79.238 1.00 41.60 454 TYR A C 1
ATOM 1856 O O . TYR A 1 229 ? 26.085 55.735 79.027 1.00 37.25 454 TYR A O 1
ATOM 1865 N N . TYR A 1 230 ? 26.391 53.611 79.638 1.00 22.81 455 TYR A N 1
ATOM 1866 C CA . TYR A 1 230 ? 24.973 53.401 79.852 1.00 27.12 455 TYR A CA 1
ATOM 1867 C C . TYR A 1 230 ? 24.459 54.458 80.824 1.00 40.05 455 TYR A C 1
ATOM 1868 O O . TYR A 1 230 ? 23.409 55.066 80.610 1.00 46.67 455 TYR A O 1
ATOM 1877 N N . TYR A 1 231 ? 25.215 54.665 81.898 1.00 35.66 456 TYR A N 1
ATOM 1878 C CA . TYR A 1 231 ? 24.825 55.610 82.923 1.00 32.26 456 TYR A CA 1
ATOM 1879 C C . TYR A 1 231 ? 25.006 57.066 82.555 1.00 31.11 456 TYR A C 1
ATOM 1880 O O . TYR A 1 231 ? 24.314 57.917 83.101 1.00 36.50 456 TYR A O 1
ATOM 1889 N N . THR A 1 232 ? 25.931 57.356 81.646 1.00 30.21 457 THR A N 1
ATOM 1890 C CA . THR A 1 232 ? 26.114 58.729 81.201 1.00 34.75 457 THR A CA 1
ATOM 1891 C C . THR A 1 232 ? 24.888 59.057 80.347 1.00 42.30 457 THR A C 1
ATOM 1892 O O . THR A 1 232 ? 24.302 60.131 80.458 1.00 50.38 457 THR A O 1
ATOM 1896 N N . ILE A 1 233 ? 24.495 58.113 79.505 1.00 40.15 458 ILE A N 1
ATOM 1897 C CA . ILE A 1 233 ? 23.325 58.294 78.669 1.00 41.63 458 ILE A CA 1
ATOM 1898 C C . ILE A 1 233 ? 22.132 58.562 79.576 1.00 41.51 458 ILE A C 1
ATOM 1899 O O . ILE A 1 233 ? 21.344 59.476 79.326 1.00 40.35 458 ILE A O 1
ATOM 1904 N N . ASN A 1 234 ? 22.015 57.765 80.634 1.00 37.81 459 ASN A N 1
ATOM 1905 C CA . ASN A 1 234 ? 20.912 57.904 81.574 1.00 40.03 459 ASN A CA 1
ATOM 1906 C C . ASN A 1 234 ? 21.124 59.005 82.606 1.00 46.88 459 ASN A C 1
ATOM 1907 O O . ASN A 1 234 ? 20.384 59.115 83.583 1.00 41.23 459 ASN A O 1
ATOM 1912 N N . ARG A 1 235 ? 22.144 59.824 82.367 1.00 57.57 460 ARG A N 1
ATOM 1913 C CA . ARG A 1 235 ? 22.460 60.962 83.223 1.00 71.12 460 ARG A CA 1
ATOM 1914 C C . ARG A 1 235 ? 22.732 60.667 84.699 1.00 72.29 460 ARG A C 1
ATOM 1915 O O . ARG A 1 235 ? 22.458 61.501 85.562 1.00 82.30 460 ARG A O 1
ATOM 1923 N N . ASP A 1 236 ? 23.283 59.494 84.989 1.00 67.66 461 ASP A N 1
ATOM 1924 C CA . ASP A 1 236 ? 23.608 59.129 86.365 1.00 60.64 461 ASP A CA 1
ATOM 1925 C C . ASP A 1 236 ? 25.114 59.295 86.607 1.00 52.98 461 ASP A C 1
ATOM 1926 O O . ASP A 1 236 ? 25.868 58.319 86.599 1.00 51.22 461 ASP A O 1
ATOM 1931 N N . LYS A 1 237 ? 25.543 60.536 86.819 1.00 39.59 462 LYS A N 1
ATOM 1932 C CA . LYS A 1 237 ? 26.947 60.865 87.073 1.00 33.49 462 LYS A CA 1
ATOM 1933 C C . LYS A 1 237 ? 27.516 60.003 88.200 1.00 37.49 462 LYS A C 1
ATOM 1934 O O . LYS A 1 237 ? 28.635 59.494 88.108 1.00 45.71 462 LYS A O 1
ATOM 1940 N N . VAL A 1 238 ? 26.743 59.844 89.269 1.00 29.65 463 VAL A N 1
ATOM 1941 C CA . VAL A 1 238 ? 27.178 59.051 90.420 1.00 46.31 463 VAL A CA 1
ATOM 1942 C C . VAL A 1 238 ? 27.678 57.655 90.037 1.00 47.21 463 VAL A C 1
ATOM 1943 O O . VAL A 1 238 ? 28.823 57.299 90.309 1.00 54.44 463 VAL A O 1
ATOM 1947 N N . LYS A 1 239 ? 26.811 56.861 89.423 1.00 41.94 464 LYS A N 1
ATOM 1948 C CA . LYS A 1 239 ? 27.188 55.520 89.023 1.00 45.23 464 LYS A CA 1
ATOM 1949 C C . LYS A 1 239 ? 28.223 55.501 87.903 1.00 39.52 464 LYS A C 1
ATOM 1950 O O . LYS A 1 239 ? 29.162 54.706 87.939 1.00 40.38 464 LYS A O 1
ATOM 1956 N N . ALA A 1 240 ? 28.060 56.379 86.917 1.00 35.30 465 ALA A N 1
ATOM 1957 C CA . ALA A 1 240 ? 28.982 56.423 85.785 1.00 36.00 465 ALA A CA 1
ATOM 1958 C C . ALA A 1 240 ? 30.406 56.702 86.237 1.00 41.23 465 ALA A C 1
ATOM 1959 O O . ALA A 1 240 ? 31.355 56.093 85.743 1.00 38.40 465 ALA A O 1
ATOM 1961 N N . ASP A 1 241 ? 30.561 57.619 87.181 1.00 46.10 466 ASP A N 1
ATOM 1962 C CA . ASP A 1 241 ? 31.889 57.934 87.676 1.00 42.78 466 ASP A CA 1
ATOM 1963 C C . ASP A 1 241 ? 32.502 56.733 88.392 1.00 40.03 466 ASP A C 1
ATOM 1964 O O . ASP A 1 241 ? 33.702 56.457 88.269 1.00 35.92 466 ASP A O 1
ATOM 1969 N N . ALA A 1 242 ? 31.670 56.012 89.135 1.00 39.63 467 ALA A N 1
ATOM 1970 C CA . ALA A 1 242 ? 32.130 54.838 89.866 1.00 43.97 467 ALA A CA 1
ATOM 1971 C C . ALA A 1 242 ? 32.677 53.801 88.890 1.00 43.78 467 ALA A C 1
ATOM 1972 O O . ALA A 1 242 ? 33.695 53.163 89.150 1.00 36.70 467 ALA A O 1
ATOM 1974 N N . ALA A 1 243 ? 31.991 53.631 87.766 1.00 35.85 468 ALA A N 1
ATOM 1975 C CA . ALA A 1 243 ? 32.428 52.667 86.773 1.00 33.21 468 ALA A CA 1
ATOM 1976 C C . ALA A 1 243 ? 33.745 53.159 86.186 1.00 42.00 468 ALA A C 1
ATOM 1977 O O . ALA A 1 243 ? 34.682 52.378 85.994 1.00 34.42 468 ALA A O 1
ATOM 1979 N N . TRP A 1 244 ? 33.815 54.462 85.913 1.00 42.42 469 TRP A N 1
ATOM 1980 C CA . TRP A 1 244 ? 35.021 55.067 85.360 1.00 41.12 469 TRP A CA 1
ATOM 1981 C C . TRP A 1 244 ? 36.154 54.854 86.345 1.00 34.58 469 TRP A C 1
ATOM 1982 O O . TRP A 1 244 ? 37.320 54.765 85.955 1.00 33.20 469 TRP A O 1
ATOM 1993 N N . LYS A 1 245 ? 35.806 54.764 87.624 1.00 29.57 470 LYS A N 1
ATOM 1994 C CA . LYS A 1 245 ? 36.820 54.561 88.641 1.00 43.07 470 LYS A CA 1
ATOM 1995 C C . LYS A 1 245 ? 37.282 53.116 88.649 1.00 42.92 470 LYS A C 1
ATOM 1996 O O . LYS A 1 245 ? 38.474 52.851 88.726 1.00 41.96 470 LYS A O 1
ATOM 2002 N N . ASN A 1 246 ? 36.358 52.169 88.556 1.00 32.67 471 ASN A N 1
ATOM 2003 C CA . ASN A 1 246 ? 36.772 50.769 88.558 1.00 28.28 471 ASN A CA 1
ATOM 2004 C C . ASN A 1 246 ? 37.804 50.478 87.480 1.00 36.12 471 ASN A C 1
ATOM 2005 O O . ASN A 1 246 ? 38.645 49.592 87.639 1.00 45.61 471 ASN A O 1
ATOM 2010 N N . ILE A 1 247 ? 37.743 51.230 86.385 1.00 37.80 472 ILE A N 1
ATOM 2011 C CA . ILE A 1 247 ? 38.681 51.033 85.291 1.00 32.84 472 ILE A CA 1
ATOM 2012 C C . ILE A 1 247 ? 40.085 51.528 85.630 1.00 35.99 472 ILE A C 1
ATOM 2013 O O . ILE A 1 247 ? 41.073 50.830 85.365 1.00 34.34 472 ILE A O 1
ATOM 2018 N N . LEU A 1 248 ? 40.178 52.725 86.211 1.00 40.65 473 LEU A N 1
ATOM 2019 C CA . LEU A 1 248 ? 41.473 53.292 86.599 1.00 36.42 473 LEU A CA 1
ATOM 2020 C C . LEU A 1 248 ? 42.111 52.397 87.657 1.00 36.42 473 LEU A C 1
ATOM 2021 O O . LEU A 1 248 ? 43.320 52.158 87.631 1.00 38.02 473 LEU A O 1
ATOM 2026 N N . ALA A 1 249 ? 41.296 51.907 88.593 1.00 39.72 474 ALA A N 1
ATOM 2027 C CA . ALA A 1 249 ? 41.772 51.014 89.650 1.00 39.96 474 ALA A CA 1
ATOM 2028 C C . ALA A 1 249 ? 42.472 49.809 89.002 1.00 40.99 474 ALA A C 1
ATOM 2029 O O . ALA A 1 249 ? 43.365 49.197 89.597 1.00 52.17 474 ALA A O 1
ATOM 2031 N N . LEU A 1 250 ? 42.053 49.474 87.782 1.00 28.65 475 LEU A N 1
ATOM 2032 C CA . LEU A 1 250 ? 42.619 48.353 87.023 1.00 43.78 475 LEU A CA 1
ATOM 2033 C C . LEU A 1 250 ? 43.692 48.839 86.051 1.00 47.91 475 LEU A C 1
ATOM 2034 O O . LEU A 1 250 ? 44.605 48.101 85.691 1.00 46.14 475 LEU A O 1
ATOM 2039 N N . ASP A 1 251 ? 43.546 50.086 85.620 1.00 45.50 476 ASP A N 1
ATOM 2040 C CA . ASP A 1 251 ? 44.456 50.713 84.675 1.00 52.93 476 ASP A CA 1
ATOM 2041 C C . ASP A 1 251 ? 44.467 52.224 84.931 1.00 56.77 476 ASP A C 1
ATOM 2042 O O . ASP A 1 251 ? 43.629 52.965 84.409 1.00 56.93 476 ASP A O 1
ATOM 2047 N N . PRO A 1 252 ? 45.421 52.695 85.747 1.00 48.89 477 PRO A N 1
ATOM 2048 C CA . PRO A 1 252 ? 45.603 54.099 86.129 1.00 54.74 477 PRO A CA 1
ATOM 2049 C C . PRO A 1 252 ? 45.811 55.076 84.978 1.00 71.50 477 PRO A C 1
ATOM 2050 O O . PRO A 1 252 ? 45.562 56.275 85.119 1.00 73.90 477 PRO A O 1
ATOM 2054 N N . THR A 1 253 ? 46.254 54.553 83.839 1.00 72.92 478 THR A N 1
ATOM 2055 C CA . THR A 1 253 ? 46.538 55.373 82.664 1.00 63.44 478 THR A CA 1
ATOM 2056 C C . THR A 1 253 ? 45.453 55.357 81.588 1.00 63.41 478 THR A C 1
ATOM 2057 O O . THR A 1 253 ? 45.623 55.963 80.530 1.00 65.95 478 THR A O 1
ATOM 2061 N N . ASN A 1 254 ? 44.342 54.673 81.843 1.00 53.64 479 ASN A N 1
ATOM 2062 C CA . ASN A 1 254 ? 43.286 54.587 80.842 1.00 51.94 479 ASN A CA 1
ATOM 2063 C C . ASN A 1 254 ? 42.730 55.950 80.450 1.00 65.29 479 ASN A C 1
ATOM 2064 O O . ASN A 1 254 ? 42.117 56.645 81.260 1.00 66.60 479 ASN A O 1
ATOM 2069 N N . LYS A 1 255 ? 42.927 56.309 79.185 1.00 68.85 480 LYS A N 1
ATOM 2070 C CA . LYS A 1 255 ? 42.491 57.598 78.656 1.00 68.24 480 LYS A CA 1
ATOM 2071 C C . LYS A 1 255 ? 40.977 57.850 78.591 1.00 51.95 480 LYS A C 1
ATOM 2072 O O . LYS A 1 255 ? 40.528 58.973 78.819 1.00 45.97 480 LYS A O 1
ATOM 2078 N N . LYS A 1 256 ? 40.196 56.818 78.278 1.00 47.03 481 LYS A N 1
ATOM 2079 C CA . LYS A 1 256 ? 38.741 56.959 78.208 1.00 51.23 481 LYS A CA 1
ATOM 2080 C C . LYS A 1 256 ? 38.155 57.287 79.579 1.00 50.76 481 LYS A C 1
ATOM 2081 O O . LYS A 1 256 ? 37.315 58.177 79.711 1.00 50.95 481 LYS A O 1
ATOM 2087 N N . ALA A 1 257 ? 38.593 56.554 80.597 1.00 45.26 482 ALA A N 1
ATOM 2088 C CA . ALA A 1 257 ? 38.097 56.765 81.956 1.00 42.72 482 ALA A CA 1
ATOM 2089 C C . ALA A 1 257 ? 38.585 58.080 82.558 1.00 40.70 482 ALA A C 1
ATOM 2090 O O . ALA A 1 257 ? 37.909 58.691 83.390 1.00 50.63 482 ALA A O 1
ATOM 2092 N N . ILE A 1 258 ? 39.768 58.515 82.142 1.00 48.94 483 ILE A N 1
ATOM 2093 C CA . ILE A 1 258 ? 40.317 59.757 82.657 1.00 49.86 483 ILE A CA 1
ATOM 2094 C C . ILE A 1 258 ? 39.477 60.927 82.158 1.00 53.98 483 ILE A C 1
ATOM 2095 O O . ILE A 1 258 ? 39.048 61.777 82.939 1.00 53.89 483 ILE A O 1
ATOM 2100 N N . ASP A 1 259 ? 39.229 60.944 80.852 1.00 60.58 484 ASP A N 1
ATOM 2101 C CA . ASP A 1 259 ? 38.458 62.005 80.212 1.00 66.98 484 ASP A CA 1
ATOM 2102 C C . ASP A 1 259 ? 36.968 61.972 80.544 1.00 60.52 484 ASP A C 1
ATOM 2103 O O . ASP A 1 259 ? 36.268 62.982 80.416 1.00 60.22 484 ASP A O 1
ATOM 2108 N N . GLY A 1 260 ? 36.486 60.809 80.963 1.00 54.24 485 GLY A N 1
ATOM 2109 C CA . GLY A 1 260 ? 35.087 60.689 81.320 1.00 51.78 485 GLY A CA 1
ATOM 2110 C C . GLY A 1 260 ? 34.853 61.257 82.707 1.00 56.65 485 GLY A C 1
ATOM 2111 O O . GLY A 1 260 ? 33.711 61.500 83.102 1.00 45.61 485 GLY A O 1
ATOM 2112 N N . LEU A 1 261 ? 35.943 61.479 83.441 1.00 63.21 486 LEU A N 1
ATOM 2113 C CA . LEU A 1 261 ? 35.873 62.021 84.798 1.00 60.76 486 LEU A CA 1
ATOM 2114 C C . LEU A 1 261 ? 36.122 63.525 84.911 1.00 63.88 486 LEU A C 1
ATOM 2115 O O . LEU A 1 261 ? 35.605 64.169 85.824 1.00 68.59 486 LEU A O 1
ATOM 2120 N N . LYS A 1 262 ? 36.916 64.086 84.004 1.00 67.33 487 LYS A N 1
ATOM 2121 C CA . LYS A 1 262 ? 37.191 65.517 84.057 1.00 76.13 487 LYS A CA 1
ATOM 2122 C C . LYS A 1 262 ? 36.107 66.317 83.350 1.00 77.27 487 LYS A C 1
ATOM 2123 O O . LYS A 1 262 ? 34.945 66.193 83.790 1.00 83.10 487 LYS A O 1
ATOM 2129 N N . GLU B 1 6 ? 68.704 92.141 75.849 1.00 22.05 231 GLU B N 1
ATOM 2130 C CA . GLU B 1 6 ? 69.939 91.278 75.814 1.00 47.73 231 GLU B CA 1
ATOM 2131 C C . GLU B 1 6 ? 70.316 90.697 77.165 1.00 68.82 231 GLU B C 1
ATOM 2132 O O . GLU B 1 6 ? 70.259 89.477 77.347 1.00 68.06 231 GLU B O 1
ATOM 2138 N N . PHE B 1 7 ? 70.716 91.503 78.176 1.00 71.20 232 PHE B N 1
ATOM 2139 C CA . PHE B 1 7 ? 70.986 90.815 79.453 1.00 63.00 232 PHE B CA 1
ATOM 2140 C C . PHE B 1 7 ? 69.544 90.562 79.854 1.00 54.76 232 PHE B C 1
ATOM 2141 O O . PHE B 1 7 ? 69.175 89.479 80.352 1.00 49.49 232 PHE B O 1
ATOM 2149 N N . ARG B 1 8 ? 68.719 91.587 79.652 1.00 53.05 233 ARG B N 1
ATOM 2150 C CA . ARG B 1 8 ? 67.318 91.456 79.983 1.00 56.15 233 ARG B CA 1
ATOM 2151 C C . ARG B 1 8 ? 66.676 90.303 79.255 1.00 42.65 233 ARG B C 1
ATOM 2152 O O . ARG B 1 8 ? 65.738 89.668 79.771 1.00 51.76 233 ARG B O 1
ATOM 2160 N N . TYR B 1 9 ? 67.157 90.043 78.048 1.00 44.61 234 TYR B N 1
ATOM 2161 C CA . TYR B 1 9 ? 66.589 88.962 77.274 1.00 52.79 234 TYR B CA 1
ATOM 2162 C C . TYR B 1 9 ? 66.989 87.658 77.950 1.00 40.98 234 TYR B C 1
ATOM 2163 O O . TYR B 1 9 ? 66.237 86.664 77.941 1.00 45.00 234 TYR B O 1
ATOM 2172 N N . ALA B 1 10 ? 68.160 87.663 78.568 1.00 54.95 235 ALA B N 1
ATOM 2173 C CA . ALA B 1 10 ? 68.603 86.451 79.207 1.00 56.15 235 ALA B CA 1
ATOM 2174 C C . ALA B 1 10 ? 67.906 86.176 80.540 1.00 45.89 235 ALA B C 1
ATOM 2175 O O . ALA B 1 10 ? 67.699 85.010 80.880 1.00 46.32 235 ALA B O 1
ATOM 2177 N N . ASP B 1 11 ? 67.534 87.210 81.296 1.00 42.43 236 ASP B N 1
ATOM 2178 C CA . ASP B 1 11 ? 66.869 86.946 82.574 1.00 47.58 236 ASP B CA 1
ATOM 2179 C C . ASP B 1 11 ? 65.500 86.360 82.237 1.00 52.99 236 ASP B C 1
ATOM 2180 O O . ASP B 1 11 ? 65.016 85.428 82.882 1.00 44.44 236 ASP B O 1
ATOM 2185 N N . PHE B 1 12 ? 64.893 86.909 81.192 1.00 68.45 237 PHE B N 1
ATOM 2186 C CA . PHE B 1 12 ? 63.572 86.492 80.742 1.00 65.05 237 PHE B CA 1
ATOM 2187 C C . PHE B 1 12 ? 63.506 84.995 80.467 1.00 57.40 237 PHE B C 1
ATOM 2188 O O . PHE B 1 12 ? 62.529 84.335 80.828 1.00 62.76 237 PHE B O 1
ATOM 2196 N N . LEU B 1 13 ? 64.547 84.477 79.820 1.00 53.06 238 LEU B N 1
ATOM 2197 C CA . LEU B 1 13 ? 64.634 83.056 79.497 1.00 59.26 238 LEU B CA 1
ATOM 2198 C C . LEU B 1 13 ? 64.885 82.222 80.757 1.00 59.83 238 LEU B C 1
ATOM 2199 O O . LEU B 1 13 ? 64.284 81.151 80.954 1.00 51.82 238 LEU B O 1
ATOM 2204 N N . PHE B 1 14 ? 65.789 82.716 81.600 1.00 67.96 239 PHE B N 1
ATOM 2205 C CA . PHE B 1 14 ? 66.164 82.022 82.827 1.00 71.13 239 PHE B CA 1
ATOM 2206 C C . PHE B 1 14 ? 65.030 81.977 83.829 1.00 70.97 239 PHE B C 1
ATOM 2207 O O . PHE B 1 14 ? 64.912 81.044 84.631 1.00 73.03 239 PHE B O 1
ATOM 2215 N N . LYS B 1 15 ? 64.210 83.014 83.797 1.00 68.95 240 LYS B N 1
ATOM 2216 C CA . LYS B 1 15 ? 63.080 83.082 84.692 1.00 76.18 240 LYS B CA 1
ATOM 2217 C C . LYS B 1 15 ? 61.980 82.166 84.127 1.00 79.41 240 LYS B C 1
ATOM 2218 O O . LYS B 1 15 ? 60.994 81.885 84.811 1.00 78.70 240 LYS B O 1
ATOM 2224 N N . ASN B 1 16 ? 62.163 81.693 82.887 1.00 79.04 241 ASN B N 1
ATOM 2225 C CA . ASN B 1 16 ? 61.198 80.791 82.230 1.00 75.04 241 ASN B CA 1
ATOM 2226 C C . ASN B 1 16 ? 61.756 79.381 82.059 1.00 57.91 241 ASN B C 1
ATOM 2227 O O . ASN B 1 16 ? 61.197 78.554 81.330 1.00 50.92 241 ASN B O 1
ATOM 2232 N N . ASN B 1 17 ? 62.868 79.124 82.734 1.00 60.54 242 ASN B N 1
ATOM 2233 C CA . ASN B 1 17 ? 63.516 77.826 82.693 1.00 49.30 242 ASN B CA 1
ATOM 2234 C C . ASN B 1 17 ? 63.962 77.407 81.307 1.00 52.40 242 ASN B C 1
ATOM 2235 O O . ASN B 1 17 ? 63.979 76.212 81.001 1.00 51.64 242 ASN B O 1
ATOM 2240 N N . ASN B 1 18 ? 64.308 78.372 80.463 1.00 58.33 243 ASN B N 1
ATOM 2241 C CA . ASN B 1 18 ? 64.771 78.031 79.128 1.00 62.91 243 ASN B CA 1
ATOM 2242 C C . ASN B 1 18 ? 66.286 78.012 79.198 1.00 55.01 243 ASN B C 1
ATOM 2243 O O . ASN B 1 18 ? 66.984 78.673 78.425 1.00 52.93 243 ASN B O 1
ATOM 2248 N N . TYR B 1 19 ? 66.771 77.236 80.156 1.00 58.16 244 TYR B N 1
ATOM 2249 C CA . TYR B 1 19 ? 68.189 77.072 80.421 1.00 54.49 244 TYR B CA 1
ATOM 2250 C C . TYR B 1 19 ? 69.080 77.056 79.192 1.00 48.11 244 TYR B C 1
ATOM 2251 O O . TYR B 1 19 ? 70.033 77.826 79.108 1.00 43.13 244 TYR B O 1
ATOM 2260 N N . ALA B 1 20 ? 68.774 76.174 78.245 1.00 38.82 245 ALA B N 1
ATOM 2261 C CA . ALA B 1 20 ? 69.574 76.047 77.032 1.00 43.34 245 ALA B CA 1
ATOM 2262 C C . ALA B 1 20 ? 69.539 77.306 76.185 1.00 52.15 245 ALA B C 1
ATOM 2263 O O . ALA B 1 20 ? 70.512 77.627 75.498 1.00 58.65 245 ALA B O 1
ATOM 2265 N N . GLU B 1 21 ? 68.410 78.009 76.228 1.00 50.54 246 GLU B N 1
ATOM 2266 C CA . GLU B 1 21 ? 68.254 79.244 75.470 1.00 44.51 246 GLU B CA 1
ATOM 2267 C C . GLU B 1 21 ? 68.953 80.377 76.198 1.00 48.97 246 GLU B C 1
ATOM 2268 O O . GLU B 1 21 ? 69.631 81.196 75.582 1.00 40.31 246 GLU B O 1
ATOM 2274 N N . ALA B 1 22 ? 68.781 80.419 77.516 1.00 53.61 247 ALA B N 1
ATOM 2275 C CA . ALA B 1 22 ? 69.404 81.452 78.332 1.00 45.99 247 ALA B CA 1
ATOM 2276 C C . ALA B 1 22 ? 70.923 81.310 78.290 1.00 43.90 247 ALA B C 1
ATOM 2277 O O . ALA B 1 22 ? 71.657 82.298 78.395 1.00 37.17 247 ALA B O 1
ATOM 2279 N N . ILE B 1 23 ? 71.396 80.077 78.144 1.00 45.22 248 ILE B N 1
ATOM 2280 C CA . ILE B 1 23 ? 72.827 79.824 78.101 1.00 51.94 248 ILE B CA 1
ATOM 2281 C C . ILE B 1 23 ? 73.427 80.407 76.834 1.00 61.85 248 ILE B C 1
ATOM 2282 O O . ILE B 1 23 ? 74.530 80.950 76.843 1.00 54.04 248 ILE B O 1
ATOM 2287 N N . GLU B 1 24 ? 72.684 80.297 75.743 1.00 56.92 249 GLU B N 1
ATOM 2288 C CA . GLU B 1 24 ? 73.138 80.807 74.463 1.00 64.68 249 GLU B CA 1
ATOM 2289 C C . GLU B 1 24 ? 73.434 82.302 74.522 1.00 63.79 249 GLU B C 1
ATOM 2290 O O . GLU B 1 24 ? 74.482 82.752 74.074 1.00 55.19 249 GLU B O 1
ATOM 2296 N N . VAL B 1 25 ? 72.508 83.072 75.079 1.00 68.50 250 VAL B N 1
ATOM 2297 C CA . VAL B 1 25 ? 72.682 84.512 75.166 1.00 57.94 250 VAL B CA 1
ATOM 2298 C C . VAL B 1 25 ? 73.758 84.891 76.178 1.00 49.87 250 VAL B C 1
ATOM 2299 O O . VAL B 1 25 ? 74.664 85.662 75.866 1.00 42.84 250 VAL B O 1
ATOM 2303 N N . PHE B 1 26 ? 73.681 84.354 77.387 1.00 46.92 251 PHE B N 1
ATOM 2304 C CA . PHE B 1 26 ? 74.707 84.679 78.373 1.00 44.46 251 PHE B CA 1
ATOM 2305 C C . PHE B 1 26 ? 76.077 84.501 77.713 1.00 54.98 251 PHE B C 1
ATOM 2306 O O . PHE B 1 26 ? 76.933 85.374 77.827 1.00 52.64 251 PHE B O 1
ATOM 2314 N N . ASN B 1 27 ? 76.272 83.383 77.010 1.00 70.01 252 ASN B N 1
ATOM 2315 C CA . ASN B 1 27 ? 77.547 83.095 76.337 1.00 69.86 252 ASN B CA 1
ATOM 2316 C C . ASN B 1 27 ? 78.018 84.228 75.417 1.00 66.20 252 ASN B C 1
ATOM 2317 O O . ASN B 1 27 ? 79.203 84.577 75.397 1.00 42.53 252 ASN B O 1
ATOM 2322 N N . LYS B 1 28 ? 77.097 84.800 74.650 1.00 63.34 253 LYS B N 1
ATOM 2323 C CA . LYS B 1 28 ? 77.460 85.890 73.757 1.00 67.70 253 LYS B CA 1
ATOM 2324 C C . LYS B 1 28 ? 77.744 87.108 74.629 1.00 62.13 253 LYS B C 1
ATOM 2325 O O . LYS B 1 28 ? 78.688 87.861 74.381 1.00 57.65 253 LYS B O 1
ATOM 2331 N N . LEU B 1 29 ? 76.919 87.278 75.660 1.00 58.80 254 LEU B N 1
ATOM 2332 C CA . LEU B 1 29 ? 77.047 88.380 76.609 1.00 55.40 254 LEU B CA 1
ATOM 2333 C C . LEU B 1 29 ? 78.453 88.401 77.233 1.00 56.00 254 LEU B C 1
ATOM 2334 O O . LEU B 1 29 ? 78.989 89.468 77.524 1.00 53.59 254 LEU B O 1
ATOM 2339 N N . GLU B 1 30 ? 79.051 87.228 77.437 1.00 55.04 255 GLU B N 1
ATOM 2340 C CA . GLU B 1 30 ? 80.400 87.148 78.009 1.00 60.43 255 GLU B CA 1
ATOM 2341 C C . GLU B 1 30 ? 81.472 87.402 76.939 1.00 62.71 255 GLU B C 1
ATOM 2342 O O . GLU B 1 30 ? 82.484 88.059 77.202 1.00 51.26 255 GLU B O 1
ATOM 2348 N N . ALA B 1 31 ? 81.249 86.872 75.739 1.00 78.38 256 ALA B N 1
ATOM 2349 C CA . ALA B 1 31 ? 82.183 87.045 74.628 1.00 83.42 256 ALA B CA 1
ATOM 2350 C C . ALA B 1 31 ? 82.252 88.513 74.207 1.00 81.07 256 ALA B C 1
ATOM 2351 O O . ALA B 1 31 ? 83.225 88.942 73.585 1.00 79.95 256 ALA B O 1
ATOM 2353 N N . LYS B 1 32 ? 81.210 89.275 74.530 1.00 75.21 257 LYS B N 1
ATOM 2354 C CA . LYS B 1 32 ? 81.190 90.693 74.200 1.00 80.87 257 LYS B CA 1
ATOM 2355 C C . LYS B 1 32 ? 81.509 91.478 75.472 1.00 75.05 257 LYS B C 1
ATOM 2356 O O . LYS B 1 32 ? 81.350 92.696 75.544 1.00 75.80 257 LYS B O 1
ATOM 2362 N N . LYS B 1 33 ? 81.965 90.730 76.474 1.00 76.43 258 LYS B N 1
ATOM 2363 C CA . LYS B 1 33 ? 82.395 91.241 77.776 1.00 74.50 258 LYS B CA 1
ATOM 2364 C C . LYS B 1 33 ? 81.450 92.089 78.627 1.00 64.06 258 LYS B C 1
ATOM 2365 O O . LYS B 1 33 ? 81.854 93.125 79.154 1.00 54.32 258 LYS B O 1
ATOM 2371 N N . TYR B 1 34 ? 80.205 91.650 78.781 1.00 64.63 259 TYR B N 1
ATOM 2372 C CA . TYR B 1 34 ? 79.263 92.392 79.608 1.00 62.33 259 TYR B CA 1
ATOM 2373 C C . TYR B 1 34 ? 79.896 92.408 81.000 1.00 62.12 259 TYR B C 1
ATOM 2374 O O . TYR B 1 34 ? 80.427 91.399 81.464 1.00 50.29 259 TYR B O 1
ATOM 2383 N N . ASN B 1 35 ? 79.856 93.566 81.649 1.00 70.13 260 ASN B N 1
ATOM 2384 C CA . ASN B 1 35 ? 80.434 93.738 82.978 1.00 64.35 260 ASN B CA 1
ATOM 2385 C C . ASN B 1 35 ? 79.388 93.491 84.067 1.00 54.61 260 ASN B C 1
ATOM 2386 O O . ASN B 1 35 ? 78.843 94.435 84.634 1.00 53.10 260 ASN B O 1
ATOM 2391 N N . SER B 1 36 ? 79.103 92.225 84.351 1.00 51.46 261 SER B N 1
ATOM 2392 C CA . SER B 1 36 ? 78.123 91.886 85.378 1.00 48.62 261 SER B CA 1
ATOM 2393 C C . SER B 1 36 ? 78.363 90.486 85.898 1.00 40.88 261 SER B C 1
ATOM 2394 O O . SER B 1 36 ? 78.481 89.541 85.128 1.00 47.18 261 SER B O 1
ATOM 2397 N N . PRO B 1 37 ? 78.437 90.331 87.221 1.00 44.85 262 PRO B N 1
ATOM 2398 C CA . PRO B 1 37 ? 78.669 88.985 87.736 1.00 46.22 262 PRO B CA 1
ATOM 2399 C C . PRO B 1 37 ? 77.442 88.107 87.538 1.00 45.53 262 PRO B C 1
ATOM 2400 O O . PRO B 1 37 ? 77.555 86.903 87.311 1.00 37.26 262 PRO B O 1
ATOM 2404 N N . TYR B 1 38 ? 76.275 88.744 87.579 1.00 40.06 263 TYR B N 1
ATOM 2405 C CA . TYR B 1 38 ? 74.984 88.060 87.496 1.00 39.04 263 TYR B CA 1
ATOM 2406 C C . TYR B 1 38 ? 74.605 87.207 86.296 1.00 45.37 263 TYR B C 1
ATOM 2407 O O . TYR B 1 38 ? 73.519 86.632 86.268 1.00 51.39 263 TYR B O 1
ATOM 2416 N N . ILE B 1 39 ? 75.485 87.104 85.310 1.00 43.99 264 ILE B N 1
ATOM 2417 C CA . ILE B 1 39 ? 75.183 86.247 84.175 1.00 50.68 264 ILE B CA 1
ATOM 2418 C C . ILE B 1 39 ? 75.796 84.898 84.519 1.00 55.55 264 ILE B C 1
ATOM 2419 O O . ILE B 1 39 ? 75.376 83.859 84.001 1.00 46.78 264 ILE B O 1
ATOM 2424 N N . TYR B 1 40 ? 76.785 84.939 85.416 1.00 52.07 265 TYR B N 1
ATOM 2425 C CA . TYR B 1 40 ? 77.524 83.757 85.852 1.00 39.41 265 TYR B CA 1
ATOM 2426 C C . TYR B 1 40 ? 76.853 82.841 86.870 1.00 37.14 265 TYR B C 1
ATOM 2427 O O . TYR B 1 40 ? 77.105 81.633 86.861 1.00 30.00 265 TYR B O 1
ATOM 2436 N N . ASN B 1 41 ? 76.018 83.384 87.749 1.00 30.46 266 ASN B N 1
ATOM 2437 C CA . ASN B 1 41 ? 75.328 82.524 88.701 1.00 36.33 266 ASN B CA 1
ATOM 2438 C C . ASN B 1 41 ? 74.087 81.953 88.028 1.00 38.97 266 ASN B C 1
ATOM 2439 O O . ASN B 1 41 ? 73.725 80.802 88.261 1.00 40.02 266 ASN B O 1
ATOM 2444 N N . ARG B 1 42 ? 73.455 82.748 87.169 1.00 45.76 267 ARG B N 1
ATOM 2445 C CA . ARG B 1 42 ? 72.269 82.292 86.444 1.00 42.81 267 ARG B CA 1
ATOM 2446 C C . ARG B 1 42 ? 72.654 81.241 85.409 1.00 34.06 267 ARG B C 1
ATOM 2447 O O . ARG B 1 42 ? 71.920 80.278 85.201 1.00 32.09 267 ARG B O 1
ATOM 2455 N N . ARG B 1 43 ? 73.807 81.415 84.761 1.00 33.34 268 ARG B N 1
ATOM 2456 C CA . ARG B 1 43 ? 74.242 80.447 83.759 1.00 37.58 268 ARG B CA 1
ATOM 2457 C C . ARG B 1 43 ? 74.723 79.162 84.415 1.00 48.24 268 ARG B C 1
ATOM 2458 O O . ARG B 1 43 ? 74.676 78.100 83.804 1.00 59.66 268 ARG B O 1
ATOM 2466 N N . ALA B 1 44 ? 75.203 79.260 85.651 1.00 36.01 269 ALA B N 1
ATOM 2467 C CA . ALA B 1 44 ? 75.660 78.072 86.366 1.00 40.44 269 ALA B CA 1
ATOM 2468 C C . ALA B 1 44 ? 74.441 77.206 86.714 1.00 35.05 269 ALA B C 1
ATOM 2469 O O . ALA B 1 44 ? 74.521 75.971 86.676 1.00 33.97 269 ALA B O 1
ATOM 2471 N N . VAL B 1 45 ? 73.326 77.860 87.055 1.00 38.53 270 VAL B N 1
ATOM 2472 C CA . VAL B 1 45 ? 72.085 77.169 87.393 1.00 39.99 270 VAL B CA 1
ATOM 2473 C C . VAL B 1 45 ? 71.533 76.490 86.143 1.00 37.27 270 VAL B C 1
ATOM 2474 O O . VAL B 1 45 ? 71.092 75.341 86.194 1.00 34.86 270 VAL B O 1
ATOM 2478 N N . CYS B 1 46 ? 71.561 77.205 85.022 1.00 45.88 271 CYS B N 1
ATOM 2479 C CA . CYS B 1 46 ? 71.079 76.656 83.763 1.00 45.03 271 CYS B CA 1
ATOM 2480 C C . CYS B 1 46 ? 71.801 75.340 83.551 1.00 40.73 271 CYS B C 1
ATOM 2481 O O . CYS B 1 46 ? 71.178 74.288 83.385 1.00 44.71 271 CYS B O 1
ATOM 2484 N N . TYR B 1 47 ? 73.129 75.418 83.555 1.00 33.75 272 TYR B N 1
ATOM 2485 C CA . TYR B 1 47 ? 73.983 74.250 83.366 1.00 46.79 272 TYR B CA 1
ATOM 2486 C C . TYR B 1 47 ? 73.711 73.160 84.392 1.00 52.44 272 TYR B C 1
ATOM 2487 O O . TYR B 1 47 ? 73.797 71.971 84.083 1.00 55.29 272 TYR B O 1
ATOM 2496 N N . TYR B 1 48 ? 73.392 73.572 85.614 1.00 46.59 273 TYR B N 1
ATOM 2497 C CA . TYR B 1 48 ? 73.104 72.629 86.690 1.00 49.12 273 TYR B CA 1
ATOM 2498 C C . TYR B 1 48 ? 71.818 71.852 86.395 1.00 44.63 273 TYR B C 1
ATOM 2499 O O . TYR B 1 48 ? 71.759 70.632 86.552 1.00 50.56 273 TYR B O 1
ATOM 2508 N N . GLU B 1 49 ? 70.790 72.566 85.954 1.00 33.82 274 GLU B N 1
ATOM 2509 C CA . GLU B 1 49 ? 69.510 71.933 85.659 1.00 49.45 274 GLU B CA 1
ATOM 2510 C C . GLU B 1 49 ? 69.563 71.111 84.368 1.00 47.69 274 GLU B C 1
ATOM 2511 O O . GLU B 1 49 ? 68.641 70.355 84.070 1.00 45.76 274 GLU B O 1
ATOM 2517 N N . LEU B 1 50 ? 70.647 71.254 83.610 1.00 46.28 275 LEU B N 1
ATOM 2518 C CA . LEU B 1 50 ? 70.831 70.474 82.384 1.00 48.47 275 LEU B CA 1
ATOM 2519 C C . LEU B 1 50 ? 71.864 69.382 82.641 1.00 51.54 275 LEU B C 1
ATOM 2520 O O . LEU B 1 50 ? 72.344 68.728 81.716 1.00 60.94 275 LEU B O 1
ATOM 2525 N N . ALA B 1 51 ? 72.209 69.202 83.910 1.00 53.82 276 ALA B N 1
ATOM 2526 C CA . ALA B 1 51 ? 73.174 68.188 84.322 1.00 47.56 276 ALA B CA 1
ATOM 2527 C C . ALA B 1 51 ? 74.600 68.351 83.771 1.00 41.46 276 ALA B C 1
ATOM 2528 O O . ALA B 1 51 ? 75.310 67.371 83.612 1.00 32.52 276 ALA B O 1
ATOM 2530 N N . LYS B 1 52 ? 75.017 69.579 83.467 1.00 32.02 277 LYS B N 1
ATOM 2531 C CA . LYS B 1 52 ? 76.387 69.818 82.989 1.00 27.58 277 LYS B CA 1
ATOM 2532 C C . LYS B 1 52 ? 77.072 70.456 84.196 1.00 38.41 277 LYS B C 1
ATOM 2533 O O . LYS B 1 52 ? 77.231 71.674 84.273 1.00 40.77 277 LYS B O 1
ATOM 2539 N N . TYR B 1 53 ? 77.457 69.606 85.143 1.00 41.74 278 TYR B N 1
ATOM 2540 C CA . TYR B 1 53 ? 78.076 70.024 86.395 1.00 36.63 278 TYR B CA 1
ATOM 2541 C C . TYR B 1 53 ? 79.491 70.589 86.308 1.00 39.61 278 TYR B C 1
ATOM 2542 O O . TYR B 1 53 ? 79.895 71.375 87.177 1.00 43.26 278 TYR B O 1
ATOM 2551 N N . ASP B 1 54 ? 80.255 70.211 85.287 1.00 32.55 279 ASP B N 1
ATOM 2552 C CA . ASP B 1 54 ? 81.600 70.756 85.169 1.00 45.31 279 ASP B CA 1
ATOM 2553 C C . ASP B 1 54 ? 81.459 72.213 84.749 1.00 52.02 279 ASP B C 1
ATOM 2554 O O . ASP B 1 54 ? 82.113 73.103 85.304 1.00 37.72 279 ASP B O 1
ATOM 2559 N N . LEU B 1 55 ? 80.581 72.451 83.782 1.00 49.70 280 LEU B N 1
ATOM 2560 C CA . LEU B 1 55 ? 80.325 73.802 83.315 1.00 55.92 280 LEU B CA 1
ATOM 2561 C C . LEU B 1 55 ? 79.716 74.601 84.460 1.00 48.88 280 LEU B C 1
ATOM 2562 O O . LEU B 1 55 ? 80.088 75.747 84.700 1.00 50.58 280 LEU B O 1
ATOM 2567 N N . ALA B 1 56 ? 78.777 73.988 85.169 1.00 40.88 281 ALA B N 1
ATOM 2568 C CA . ALA B 1 56 ? 78.131 74.662 86.287 1.00 42.71 281 ALA B CA 1
ATOM 2569 C C . ALA B 1 56 ? 79.141 75.092 87.367 1.00 43.30 281 ALA B C 1
ATOM 2570 O O . ALA B 1 56 ? 79.060 76.197 87.899 1.00 34.84 281 ALA B O 1
ATOM 2572 N N . GLN B 1 57 ? 80.101 74.230 87.681 1.00 47.65 282 GLN B N 1
ATOM 2573 C CA . GLN B 1 57 ? 81.090 74.576 88.696 1.00 40.55 282 GLN B CA 1
ATOM 2574 C C . GLN B 1 57 ? 81.943 75.755 88.252 1.00 38.69 282 GLN B C 1
ATOM 2575 O O . GLN B 1 57 ? 82.210 76.660 89.039 1.00 31.46 282 GLN B O 1
ATOM 2581 N N . LYS B 1 58 ? 82.375 75.751 86.997 1.00 38.73 283 LYS B N 1
ATOM 2582 C CA . LYS B 1 58 ? 83.199 76.844 86.513 1.00 47.28 283 LYS B CA 1
ATOM 2583 C C . LYS B 1 58 ? 82.443 78.156 86.695 1.00 51.02 283 LYS B C 1
ATOM 2584 O O . LYS B 1 58 ? 82.957 79.105 87.285 1.00 45.67 283 LYS B O 1
ATOM 2590 N N . ASP B 1 59 ? 81.207 78.193 86.211 1.00 41.28 284 ASP B N 1
ATOM 2591 C CA . ASP B 1 59 ? 80.394 79.394 86.303 1.00 35.65 284 ASP B CA 1
ATOM 2592 C C . ASP B 1 59 ? 80.117 79.895 87.713 1.00 40.58 284 ASP B C 1
ATOM 2593 O O . ASP B 1 59 ? 80.350 81.064 87.999 1.00 31.20 284 ASP B O 1
ATOM 2598 N N . ILE B 1 60 ? 79.628 79.028 88.598 1.00 30.21 285 ILE B N 1
ATOM 2599 C CA . ILE B 1 60 ? 79.322 79.467 89.956 1.00 27.77 285 ILE B CA 1
ATOM 2600 C C . ILE B 1 60 ? 80.579 79.958 90.653 1.00 36.25 285 ILE B C 1
ATOM 2601 O O . ILE B 1 60 ? 80.503 80.823 91.530 1.00 30.87 285 ILE B O 1
ATOM 2606 N N . GLU B 1 61 ? 81.734 79.427 90.250 1.00 43.71 286 GLU B N 1
ATOM 2607 C CA . GLU B 1 61 ? 82.996 79.854 90.848 1.00 45.34 286 GLU B CA 1
ATOM 2608 C C . GLU B 1 61 ? 83.458 81.175 90.256 1.00 38.93 286 GLU B C 1
ATOM 2609 O O . GLU B 1 61 ? 84.069 81.983 90.946 1.00 38.54 286 GLU B O 1
ATOM 2615 N N . THR B 1 62 ? 83.159 81.387 88.980 1.00 35.71 287 THR B N 1
ATOM 2616 C CA . THR B 1 62 ? 83.517 82.620 88.300 1.00 31.37 287 THR B CA 1
ATOM 2617 C C . THR B 1 62 ? 82.683 83.719 88.934 1.00 29.84 287 THR B C 1
ATOM 2618 O O . THR B 1 62 ? 83.151 84.831 89.154 1.00 29.59 287 THR B O 1
ATOM 2622 N N . TYR B 1 63 ? 81.435 83.387 89.227 1.00 28.28 288 TYR B N 1
ATOM 2623 C CA . TYR B 1 63 ? 80.510 84.319 89.855 1.00 18.33 288 TYR B CA 1
ATOM 2624 C C . TYR B 1 63 ? 81.055 84.800 91.192 1.00 31.31 288 TYR B C 1
ATOM 2625 O O . TYR B 1 63 ? 81.103 86.004 91.449 1.00 32.73 288 TYR B O 1
ATOM 2634 N N . PHE B 1 64 ? 81.463 83.868 92.050 1.00 31.99 289 PHE B N 1
ATOM 2635 C CA . PHE B 1 64 ? 81.984 84.264 93.358 1.00 29.46 289 PHE B CA 1
ATOM 2636 C C . PHE B 1 64 ? 83.324 85.002 93.294 1.00 16.00 289 PHE B C 1
ATOM 2637 O O . PHE B 1 64 ? 83.753 85.632 94.283 1.00 24.67 289 PHE B O 1
ATOM 2645 N N . SER B 1 65 ? 83.988 84.940 92.144 1.00 25.63 290 SER B N 1
ATOM 2646 C CA . SER B 1 65 ? 85.256 85.641 91.999 1.00 37.30 290 SER B CA 1
ATOM 2647 C C . SER B 1 65 ? 84.974 87.064 91.499 1.00 35.56 290 SER B C 1
ATOM 2648 O O . SER B 1 65 ? 85.889 87.875 91.346 1.00 34.76 290 SER B O 1
ATOM 2651 N N . LYS B 1 66 ? 83.696 87.354 91.251 1.00 34.01 291 LYS B N 1
ATOM 2652 C CA . LYS B 1 66 ? 83.255 88.664 90.764 1.00 35.87 291 LYS B CA 1
ATOM 2653 C C . LYS B 1 66 ? 82.143 89.326 91.595 1.00 25.59 291 LYS B C 1
ATOM 2654 O O . LYS B 1 66 ? 82.014 90.547 91.592 1.00 39.40 291 LYS B O 1
ATOM 2660 N N . VAL B 1 67 ? 81.326 88.540 92.286 1.00 23.77 292 VAL B N 1
ATOM 2661 C CA . VAL B 1 67 ? 80.252 89.139 93.069 1.00 23.02 292 VAL B CA 1
ATOM 2662 C C . VAL B 1 67 ? 80.725 89.903 94.305 1.00 29.25 292 VAL B C 1
ATOM 2663 O O . VAL B 1 67 ? 81.766 89.596 94.894 1.00 30.93 292 VAL B O 1
ATOM 2667 N N . ASN B 1 68 ? 79.954 90.922 94.671 1.00 34.60 293 ASN B N 1
ATOM 2668 C CA . ASN B 1 68 ? 80.238 91.735 95.844 1.00 34.91 293 ASN B CA 1
ATOM 2669 C C . ASN B 1 68 ? 79.682 90.937 97.020 1.00 37.18 293 ASN B C 1
ATOM 2670 O O . ASN B 1 68 ? 78.536 90.477 96.995 1.00 43.78 293 ASN B O 1
ATOM 2675 N N . ALA B 1 69 ? 80.507 90.776 98.045 1.00 25.51 294 ALA B N 1
ATOM 2676 C CA . ALA B 1 69 ? 80.152 90.003 99.225 1.00 28.54 294 ALA B CA 1
ATOM 2677 C C . ALA B 1 69 ? 78.814 90.367 99.869 1.00 30.81 294 ALA B C 1
ATOM 2678 O O . ALA B 1 69 ? 78.124 89.506 100.415 1.00 25.52 294 ALA B O 1
ATOM 2680 N N . THR B 1 70 ? 78.432 91.634 99.800 1.00 20.33 295 THR B N 1
ATOM 2681 C CA . THR B 1 70 ? 77.182 92.062 100.414 1.00 32.05 295 THR B CA 1
ATOM 2682 C C . THR B 1 70 ? 75.968 91.873 99.518 1.00 33.81 295 THR B C 1
ATOM 2683 O O . THR B 1 70 ? 74.839 92.100 99.944 1.00 48.42 295 THR B O 1
ATOM 2687 N N . LYS B 1 71 ? 76.204 91.452 98.280 1.00 29.03 296 LYS B N 1
ATOM 2688 C CA . LYS B 1 71 ? 75.121 91.233 97.320 1.00 27.53 296 LYS B CA 1
ATOM 2689 C C . LYS B 1 71 ? 74.810 89.753 97.113 1.00 34.61 296 LYS B C 1
ATOM 2690 O O . LYS B 1 71 ? 73.718 89.416 96.648 1.00 37.79 296 LYS B O 1
ATOM 2696 N N . ALA B 1 72 ? 75.765 88.874 97.427 1.00 28.98 297 ALA B N 1
ATOM 2697 C CA . ALA B 1 72 ? 75.552 87.430 97.266 1.00 33.52 297 ALA B CA 1
ATOM 2698 C C . ALA B 1 72 ? 74.333 87.018 98.089 1.00 34.53 297 ALA B C 1
ATOM 2699 O O . ALA B 1 72 ? 74.162 87.438 99.231 1.00 30.60 297 ALA B O 1
ATOM 2701 N N . LYS B 1 73 ? 73.485 86.190 97.501 1.00 29.50 298 LYS B N 1
ATOM 2702 C CA . LYS B 1 73 ? 72.261 85.772 98.153 1.00 36.38 298 LYS B CA 1
ATOM 2703 C C . LYS B 1 73 ? 72.357 84.349 98.649 1.00 38.61 298 LYS B C 1
ATOM 2704 O O . LYS B 1 73 ? 73.194 83.583 98.178 1.00 38.12 298 LYS B O 1
ATOM 2710 N N . SER B 1 74 ? 71.498 84.000 99.600 1.00 39.31 299 SER B N 1
ATOM 2711 C CA . SER B 1 74 ? 71.483 82.659 100.148 1.00 46.38 299 SER B CA 1
ATOM 2712 C C . SER B 1 74 ? 71.449 81.620 99.030 1.00 44.86 299 SER B C 1
ATOM 2713 O O . SER B 1 74 ? 72.219 80.652 99.035 1.00 34.85 299 SER B O 1
ATOM 2716 N N . ALA B 1 75 ? 70.561 81.841 98.069 1.00 35.76 300 ALA B N 1
ATOM 2717 C CA . ALA B 1 75 ? 70.392 80.937 96.940 1.00 32.80 300 ALA B CA 1
ATOM 2718 C C . ALA B 1 75 ? 71.671 80.665 96.146 1.00 24.35 300 ALA B C 1
ATOM 2719 O O . ALA B 1 75 ? 71.814 79.597 95.563 1.00 29.46 300 ALA B O 1
ATOM 2721 N N . ASP B 1 76 ? 72.592 81.621 96.110 1.00 28.21 301 ASP B N 1
ATOM 2722 C CA . ASP B 1 76 ? 73.834 81.424 95.363 1.00 25.08 301 ASP B CA 1
ATOM 2723 C C . ASP B 1 76 ? 74.736 80.390 96.022 1.00 29.30 301 ASP B C 1
ATOM 2724 O O . ASP B 1 76 ? 75.403 79.603 95.350 1.00 31.58 301 ASP B O 1
ATOM 2729 N N . PHE B 1 77 ? 74.768 80.413 97.347 1.00 16.73 302 PHE B N 1
ATOM 2730 C CA . PHE B 1 77 ? 75.568 79.463 98.104 1.00 26.24 302 PHE B CA 1
ATOM 2731 C C . PHE B 1 77 ? 74.960 78.069 97.950 1.00 35.15 302 PHE B C 1
ATOM 2732 O O . PHE B 1 77 ? 75.676 77.072 97.799 1.00 24.43 302 PHE B O 1
ATOM 2740 N N . GLU B 1 78 ? 73.631 78.017 97.950 1.00 35.58 303 GLU B N 1
ATOM 2741 C CA . GLU B 1 78 ? 72.893 76.767 97.797 1.00 38.94 303 GLU B CA 1
ATOM 2742 C C . GLU B 1 78 ? 73.249 76.055 96.496 1.00 34.58 303 GLU B C 1
ATOM 2743 O O . GLU B 1 78 ? 73.613 74.888 96.510 1.00 29.92 303 GLU B O 1
ATOM 2749 N N . TYR B 1 79 ? 73.159 76.737 95.364 1.00 32.23 304 TYR B N 1
ATOM 2750 C CA . TYR B 1 79 ? 73.497 76.058 94.125 1.00 29.75 304 TYR B CA 1
ATOM 2751 C C . TYR B 1 79 ? 74.981 75.713 94.062 1.00 25.96 304 TYR B C 1
ATOM 2752 O O . TYR B 1 79 ? 75.373 74.741 93.401 1.00 27.27 304 TYR B O 1
ATOM 2761 N N . TYR B 1 80 ? 75.809 76.496 94.750 1.00 32.04 305 TYR B N 1
ATOM 2762 C CA . TYR B 1 80 ? 77.235 76.207 94.781 1.00 29.07 305 TYR B CA 1
ATOM 2763 C C . TYR B 1 80 ? 77.340 74.845 95.452 1.00 33.02 305 TYR B C 1
ATOM 2764 O O . TYR B 1 80 ? 78.065 73.964 94.987 1.00 30.75 305 TYR B O 1
ATOM 2773 N N . GLY B 1 81 ? 76.580 74.680 96.538 1.00 29.85 306 GLY B N 1
ATOM 2774 C CA . GLY B 1 81 ? 76.589 73.431 97.282 1.00 37.73 306 GLY B CA 1
ATOM 2775 C C . GLY B 1 81 ? 75.945 72.308 96.501 1.00 32.17 306 GLY B C 1
ATOM 2776 O O . GLY B 1 81 ? 76.357 71.159 96.613 1.00 26.85 306 GLY B O 1
ATOM 2777 N N . LYS B 1 82 ? 74.934 72.634 95.704 1.00 31.07 307 LYS B N 1
ATOM 2778 C CA . LYS B 1 82 ? 74.240 71.629 94.909 1.00 34.04 307 LYS B CA 1
ATOM 2779 C C . LYS B 1 82 ? 75.170 71.143 93.817 1.00 35.79 307 LYS B C 1
ATOM 2780 O O . LYS B 1 82 ? 75.209 69.957 93.485 1.00 31.84 307 LYS B O 1
ATOM 2786 N N . ILE B 1 83 ? 75.905 72.090 93.251 1.00 30.41 308 ILE B N 1
ATOM 2787 C CA . ILE B 1 83 ? 76.851 71.815 92.191 1.00 29.84 308 ILE B CA 1
ATOM 2788 C C . ILE B 1 83 ? 78.039 71.058 92.748 1.00 38.70 308 ILE B C 1
ATOM 2789 O O . ILE B 1 83 ? 78.514 70.113 92.134 1.00 42.58 308 ILE B O 1
ATOM 2794 N N . LEU B 1 84 ? 78.505 71.459 93.926 1.00 36.01 309 LEU B N 1
ATOM 2795 C CA . LEU B 1 84 ? 79.631 70.783 94.561 1.00 35.85 309 LEU B CA 1
ATOM 2796 C C . LEU B 1 84 ? 79.297 69.333 94.897 1.00 35.56 309 LEU B C 1
ATOM 2797 O O . LEU B 1 84 ? 80.141 68.451 94.753 1.00 37.01 309 LEU B O 1
ATOM 2810 N N . LYS B 1 86 ? 77.084 67.433 93.332 1.00 30.18 311 LYS B N 1
ATOM 2811 C CA . LYS B 1 86 ? 77.020 66.675 92.089 1.00 38.41 311 LYS B CA 1
ATOM 2812 C C . LYS B 1 86 ? 78.424 66.366 91.572 1.00 44.59 311 LYS B C 1
ATOM 2813 O O . LYS B 1 86 ? 78.615 65.442 90.789 1.00 43.63 311 LYS B O 1
ATOM 2819 N N . LYS B 1 87 ? 79.406 67.139 92.022 1.00 45.91 312 LYS B N 1
ATOM 2820 C CA . LYS B 1 87 ? 80.787 66.934 91.600 1.00 35.51 312 LYS B CA 1
ATOM 2821 C C . LYS B 1 87 ? 81.581 66.104 92.583 1.00 31.06 312 LYS B C 1
ATOM 2822 O O . LYS B 1 87 ? 82.796 65.919 92.423 1.00 29.54 312 LYS B O 1
ATOM 2828 N N . GLY B 1 88 ? 80.898 65.611 93.610 1.00 31.31 313 GLY B N 1
ATOM 2829 C CA . GLY B 1 88 ? 81.552 64.772 94.588 1.00 36.54 313 GLY B CA 1
ATOM 2830 C C . GLY B 1 88 ? 82.369 65.471 95.644 1.00 36.57 313 GLY B C 1
ATOM 2831 O O . GLY B 1 88 ? 83.170 64.831 96.310 1.00 32.52 313 GLY B O 1
ATOM 2832 N N . GLN B 1 89 ? 82.197 66.774 95.804 1.00 35.23 314 GLN B N 1
ATOM 2833 C CA . GLN B 1 89 ? 82.951 67.490 96.835 1.00 30.42 314 GLN B CA 1
ATOM 2834 C C . GLN B 1 89 ? 82.014 67.652 98.028 1.00 32.06 314 GLN B C 1
ATOM 2835 O O . GLN B 1 89 ? 81.558 68.742 98.343 1.00 46.11 314 GLN B O 1
ATOM 2841 N N . ASP B 1 90 ? 81.742 66.539 98.694 1.00 23.03 315 ASP B N 1
ATOM 2842 C CA . ASP B 1 90 ? 80.821 66.482 99.825 1.00 26.40 315 ASP B CA 1
ATOM 2843 C C . ASP B 1 90 ? 81.001 67.501 100.961 1.00 28.78 315 ASP B C 1
ATOM 2844 O O . ASP B 1 90 ? 80.054 68.223 101.301 1.00 32.92 315 ASP B O 1
ATOM 2849 N N . SER B 1 91 ? 82.192 67.574 101.547 1.00 32.47 316 SER B N 1
ATOM 2850 C CA . SER B 1 91 ? 82.423 68.515 102.644 1.00 37.35 316 SER B CA 1
ATOM 2851 C C . SER B 1 91 ? 82.309 69.976 102.216 1.00 23.23 316 SER B C 1
ATOM 2852 O O . SER B 1 91 ? 81.765 70.801 102.964 1.00 20.53 316 SER B O 1
ATOM 2855 N N . LEU B 1 92 ? 82.827 70.308 101.035 1.00 24.71 317 LEU B N 1
ATOM 2856 C CA . LEU B 1 92 ? 82.751 71.683 100.544 1.00 34.19 317 LEU B CA 1
ATOM 2857 C C . LEU B 1 92 ? 81.287 72.051 100.328 1.00 37.72 317 LEU B C 1
ATOM 2858 O O . LEU B 1 92 ? 80.874 73.184 100.570 1.00 37.72 317 LEU B O 1
ATOM 2863 N N . ALA B 1 93 ? 80.511 71.076 99.869 1.00 45.85 318 ALA B N 1
ATOM 2864 C CA . ALA B 1 93 ? 79.092 71.260 99.615 1.00 40.31 318 ALA B CA 1
ATOM 2865 C C . ALA B 1 93 ? 78.350 71.501 100.927 1.00 34.18 318 ALA B C 1
ATOM 2866 O O . ALA B 1 93 ? 77.551 72.432 101.032 1.00 26.45 318 ALA B O 1
ATOM 2868 N N . ILE B 1 94 ? 78.611 70.663 101.929 1.00 26.00 319 ILE B N 1
ATOM 2869 C CA . ILE B 1 94 ? 77.956 70.824 103.225 1.00 26.32 319 ILE B CA 1
ATOM 2870 C C . ILE B 1 94 ? 78.227 72.228 103.774 1.00 32.56 319 ILE B C 1
ATOM 2871 O O . ILE B 1 94 ? 77.330 72.890 104.289 1.00 28.48 319 ILE B O 1
ATOM 2876 N N . GLN B 1 95 ? 79.466 72.685 103.649 1.00 22.24 320 GLN B N 1
ATOM 2877 C CA . GLN B 1 95 ? 79.834 74.014 104.118 1.00 29.25 320 GLN B CA 1
ATOM 2878 C C . GLN B 1 95 ? 79.018 75.111 103.449 1.00 27.23 320 GLN B C 1
ATOM 2879 O O . GLN B 1 95 ? 78.621 76.080 104.101 1.00 28.12 320 GLN B O 1
ATOM 2885 N N . GLN B 1 96 ? 78.773 74.964 102.151 1.00 22.05 321 GLN B N 1
ATOM 2886 C CA . GLN B 1 96 ? 77.988 75.940 101.413 1.00 28.24 321 GLN B CA 1
ATOM 2887 C C . GLN B 1 96 ? 76.520 75.870 101.811 1.00 27.95 321 GLN B C 1
ATOM 2888 O O . GLN B 1 96 ? 75.823 76.884 101.812 1.00 35.50 321 GLN B O 1
ATOM 2894 N N . TYR B 1 97 ? 76.031 74.678 102.129 1.00 24.20 322 TYR B N 1
ATOM 2895 C CA . TYR B 1 97 ? 74.640 74.566 102.549 1.00 22.96 322 TYR B CA 1
ATOM 2896 C C . TYR B 1 97 ? 74.506 75.302 103.873 1.00 34.47 322 TYR B C 1
ATOM 2897 O O . TYR B 1 97 ? 73.478 75.918 104.155 1.00 30.92 322 TYR B O 1
ATOM 2906 N N . GLN B 1 98 ? 75.553 75.234 104.690 1.00 28.42 323 GLN B N 1
ATOM 2907 C CA . GLN B 1 98 ? 75.534 75.915 105.980 1.00 32.74 323 GLN B CA 1
ATOM 2908 C C . GLN B 1 98 ? 75.584 77.410 105.699 1.00 35.44 323 GLN B C 1
ATOM 2909 O O . GLN B 1 98 ? 74.741 78.176 106.165 1.00 35.39 323 GLN B O 1
ATOM 2915 N N . ALA B 1 99 ? 76.568 77.828 104.913 1.00 35.74 324 ALA B N 1
ATOM 2916 C CA . ALA B 1 99 ? 76.697 79.235 104.572 1.00 36.49 324 ALA B CA 1
ATOM 2917 C C . ALA B 1 99 ? 75.374 79.769 104.046 1.00 43.64 324 ALA B C 1
ATOM 2918 O O . ALA B 1 99 ? 74.990 80.891 104.337 1.00 43.86 324 ALA B O 1
ATOM 2920 N N . ALA B 1 100 ? 74.669 78.960 103.269 1.00 47.30 325 ALA B N 1
ATOM 2921 C CA . ALA B 1 100 ? 73.406 79.401 102.696 1.00 39.57 325 ALA B CA 1
ATOM 2922 C C . ALA B 1 100 ? 72.400 79.762 103.759 1.00 35.74 325 ALA B C 1
ATOM 2923 O O . ALA B 1 100 ? 71.706 80.761 103.637 1.00 28.99 325 ALA B O 1
ATOM 2925 N N . VAL B 1 101 ? 72.316 78.954 104.809 1.00 30.55 326 VAL B N 1
ATOM 2926 C CA . VAL B 1 101 ? 71.356 79.251 105.858 1.00 31.52 326 VAL B CA 1
ATOM 2927 C C . VAL B 1 101 ? 71.881 80.313 106.810 1.00 39.92 326 VAL B C 1
ATOM 2928 O O . VAL B 1 101 ? 71.089 80.983 107.467 1.00 39.76 326 VAL B O 1
ATOM 2932 N N . ASP B 1 102 ? 73.204 80.477 106.890 1.00 33.85 327 ASP B N 1
ATOM 2933 C CA . ASP B 1 102 ? 73.779 81.517 107.754 1.00 42.91 327 ASP B CA 1
ATOM 2934 C C . ASP B 1 102 ? 73.410 82.891 107.174 1.00 43.49 327 ASP B C 1
ATOM 2935 O O . ASP B 1 102 ? 73.161 83.844 107.910 1.00 44.01 327 ASP B O 1
ATOM 2940 N N . ARG B 1 103 ? 73.392 82.960 105.844 1.00 44.61 328 ARG B N 1
ATOM 2941 C CA . ARG B 1 103 ? 73.091 84.165 105.065 1.00 45.87 328 ARG B CA 1
ATOM 2942 C C . ARG B 1 103 ? 71.614 84.561 105.093 1.00 48.36 328 ARG B C 1
ATOM 2943 O O . ARG B 1 103 ? 71.276 85.746 105.159 1.00 47.13 328 ARG B O 1
ATOM 2951 N N . ASP B 1 104 ? 70.743 83.559 105.006 1.00 46.93 329 ASP B N 1
ATOM 2952 C CA . ASP B 1 104 ? 69.293 83.750 105.070 1.00 37.09 329 ASP B CA 1
ATOM 2953 C C . ASP B 1 104 ? 68.817 82.694 106.081 1.00 39.63 329 ASP B C 1
ATOM 2954 O O . ASP B 1 104 ? 68.527 81.542 105.715 1.00 33.15 329 ASP B O 1
ATOM 2959 N N . THR B 1 105 ? 68.750 83.090 107.351 1.00 43.89 330 THR B N 1
ATOM 2960 C CA . THR B 1 105 ? 68.380 82.178 108.432 1.00 47.89 330 THR B CA 1
ATOM 2961 C C . THR B 1 105 ? 66.998 81.550 108.368 1.00 50.46 330 THR B C 1
ATOM 2962 O O . THR B 1 105 ? 66.609 80.802 109.263 1.00 50.06 330 THR B O 1
ATOM 2966 N N . THR B 1 106 ? 66.260 81.848 107.311 1.00 51.58 331 THR B N 1
ATOM 2967 C CA . THR B 1 106 ? 64.932 81.288 107.159 1.00 47.78 331 THR B CA 1
ATOM 2968 C C . THR B 1 106 ? 64.976 80.080 106.228 1.00 45.31 331 THR B C 1
ATOM 2969 O O . THR B 1 106 ? 63.985 79.368 106.076 1.00 42.99 331 THR B O 1
ATOM 2973 N N . ARG B 1 107 ? 66.131 79.857 105.602 1.00 48.38 332 ARG B N 1
ATOM 2974 C CA . ARG B 1 107 ? 66.321 78.720 104.695 1.00 47.91 332 ARG B CA 1
ATOM 2975 C C . ARG B 1 107 ? 66.630 77.474 105.521 1.00 43.94 332 ARG B C 1
ATOM 2976 O O . ARG B 1 107 ? 67.623 76.788 105.269 1.00 47.06 332 ARG B O 1
ATOM 2984 N N . LEU B 1 108 ? 65.779 77.190 106.508 1.00 34.87 333 LEU B N 1
ATOM 2985 C CA . LEU B 1 108 ? 65.965 76.040 107.382 1.00 46.02 333 LEU B CA 1
ATOM 2986 C C . LEU B 1 108 ? 66.065 74.753 106.601 1.00 53.65 333 LEU B C 1
ATOM 2987 O O . LEU B 1 108 ? 66.606 73.760 107.089 1.00 54.51 333 LEU B O 1
ATOM 2992 N N . ASP B 1 109 ? 65.535 74.772 105.385 1.00 49.57 334 ASP B N 1
ATOM 2993 C CA . ASP B 1 109 ? 65.575 73.593 104.548 1.00 39.50 334 ASP B CA 1
ATOM 2994 C C . ASP B 1 109 ? 67.018 73.219 104.206 1.00 39.23 334 ASP B C 1
ATOM 2995 O O . ASP B 1 109 ? 67.262 72.122 103.705 1.00 30.15 334 ASP B O 1
ATOM 3008 N N . TYR B 1 111 ? 69.320 72.836 106.439 1.00 20.92 336 TYR B N 1
ATOM 3009 C CA . TYR B 1 111 ? 69.627 71.814 107.426 1.00 27.81 336 TYR B CA 1
ATOM 3010 C C . TYR B 1 111 ? 68.983 70.507 106.999 1.00 36.06 336 TYR B C 1
ATOM 3011 O O . TYR B 1 111 ? 69.515 69.425 107.257 1.00 41.56 336 TYR B O 1
ATOM 3020 N N . GLY B 1 112 ? 67.835 70.612 106.340 1.00 35.49 337 GLY B N 1
ATOM 3021 C CA . GLY B 1 112 ? 67.162 69.423 105.859 1.00 25.53 337 GLY B CA 1
ATOM 3022 C C . GLY B 1 112 ? 68.068 68.731 104.853 1.00 20.83 337 GLY B C 1
ATOM 3023 O O . GLY B 1 112 ? 68.199 67.496 104.870 1.00 22.56 337 GLY B O 1
ATOM 3024 N N . GLN B 1 113 ? 68.698 69.527 103.983 1.00 25.04 338 GLN B N 1
ATOM 3025 C CA . GLN B 1 113 ? 69.614 69.016 102.961 1.00 33.74 338 GLN B CA 1
ATOM 3026 C C . GLN B 1 113 ? 70.814 68.323 103.590 1.00 33.19 338 GLN B C 1
ATOM 3027 O O . GLN B 1 113 ? 71.144 67.190 103.233 1.00 27.02 338 GLN B O 1
ATOM 3033 N N . ILE B 1 114 ? 71.473 69.009 104.519 1.00 26.34 339 ILE B N 1
ATOM 3034 C CA . ILE B 1 114 ? 72.637 68.441 105.179 1.00 19.64 339 ILE B CA 1
ATOM 3035 C C . ILE B 1 114 ? 72.295 67.121 105.868 1.00 26.59 339 ILE B C 1
ATOM 3036 O O . ILE B 1 114 ? 73.082 66.177 105.842 1.00 21.95 339 ILE B O 1
ATOM 3041 N N . GLY B 1 115 ? 71.114 67.046 106.474 1.00 26.42 340 GLY B N 1
ATOM 3042 C CA . GLY B 1 115 ? 70.712 65.825 107.160 1.00 33.20 340 GLY B CA 1
ATOM 3043 C C . GLY B 1 115 ? 70.422 64.699 106.186 1.00 38.39 340 GLY B C 1
ATOM 3044 O O . GLY B 1 115 ? 70.803 63.552 106.415 1.00 28.11 340 GLY B O 1
ATOM 3045 N N . SER B 1 116 ? 69.734 65.018 105.095 1.00 31.59 341 SER B N 1
ATOM 3046 C CA . SER B 1 116 ? 69.422 64.007 104.102 1.00 27.49 341 SER B CA 1
ATOM 3047 C C . SER B 1 116 ? 70.728 63.411 103.613 1.00 23.03 341 SER B C 1
ATOM 3048 O O . SER B 1 116 ? 70.838 62.201 103.450 1.00 23.60 341 SER B O 1
ATOM 3051 N N . TYR B 1 117 ? 71.728 64.254 103.385 1.00 15.40 342 TYR B N 1
ATOM 3052 C CA . TYR B 1 117 ? 73.035 63.753 102.942 1.00 23.88 342 TYR B CA 1
ATOM 3053 C C . TYR B 1 117 ? 73.574 62.687 103.889 1.00 27.45 342 TYR B C 1
ATOM 3054 O O . TYR B 1 117 ? 73.921 61.597 103.456 1.00 21.18 342 TYR B O 1
ATOM 3063 N N . PHE B 1 118 ? 73.659 62.987 105.180 1.00 31.85 343 PHE B N 1
ATOM 3064 C CA . PHE B 1 118 ? 74.168 61.989 106.128 1.00 32.48 343 PHE B CA 1
ATOM 3065 C C . PHE B 1 118 ? 73.254 60.748 106.254 1.00 32.71 343 PHE B C 1
ATOM 3066 O O . PHE B 1 118 ? 73.727 59.619 106.481 1.00 19.16 343 PHE B O 1
ATOM 3074 N N . TYR B 1 119 ? 71.950 60.957 106.089 1.00 32.43 344 TYR B N 1
ATOM 3075 C CA . TYR B 1 119 ? 70.977 59.870 106.126 1.00 23.03 344 TYR B CA 1
ATOM 3076 C C . TYR B 1 119 ? 71.368 58.884 105.005 1.00 25.46 344 TYR B C 1
ATOM 3077 O O . TYR B 1 119 ? 71.414 57.665 105.215 1.00 37.32 344 TYR B O 1
ATOM 3086 N N . ASN B 1 120 ? 71.666 59.408 103.820 1.00 19.72 345 ASN B N 1
ATOM 3087 C CA . ASN B 1 120 ? 72.068 58.542 102.718 1.00 27.41 345 ASN B CA 1
ATOM 3088 C C . ASN B 1 120 ? 73.443 57.909 102.968 1.00 35.82 345 ASN B C 1
ATOM 3089 O O . ASN B 1 120 ? 73.786 56.919 102.329 1.00 37.96 345 ASN B O 1
ATOM 3094 N N . LYS B 1 121 ? 74.235 58.477 103.882 1.00 24.76 346 LYS B N 1
ATOM 3095 C CA . LYS B 1 121 ? 75.555 57.910 104.192 1.00 31.11 346 LYS B CA 1
ATOM 3096 C C . LYS B 1 121 ? 75.520 57.005 105.417 1.00 28.06 346 LYS B C 1
ATOM 3097 O O . LYS B 1 121 ? 76.568 56.546 105.887 1.00 35.73 346 LYS B O 1
ATOM 3103 N N . GLY B 1 122 ? 74.323 56.755 105.941 1.00 28.24 347 GLY B N 1
ATOM 3104 C CA . GLY B 1 122 ? 74.198 55.880 107.096 1.00 30.36 347 GLY B CA 1
ATOM 3105 C C . GLY B 1 122 ? 74.491 56.472 108.462 1.00 32.87 347 GLY B C 1
ATOM 3106 O O . GLY B 1 122 ? 74.714 55.744 109.409 1.00 23.19 347 GLY B O 1
ATOM 3107 N N . ASN B 1 123 ? 74.520 57.786 108.594 1.00 23.98 348 ASN B N 1
ATOM 3108 C CA . ASN B 1 123 ? 74.785 58.344 109.916 1.00 26.76 348 ASN B CA 1
ATOM 3109 C C . ASN B 1 123 ? 73.462 58.954 110.333 1.00 20.07 348 ASN B C 1
ATOM 3110 O O . ASN B 1 123 ? 73.147 60.103 110.002 1.00 22.25 348 ASN B O 1
ATOM 3115 N N . PHE B 1 124 ? 72.675 58.170 111.054 1.00 17.32 349 PHE B N 1
ATOM 3116 C CA . PHE B 1 124 ? 71.362 58.638 111.455 1.00 31.28 349 PHE B CA 1
ATOM 3117 C C . PHE B 1 124 ? 71.373 59.598 112.630 1.00 28.61 349 PHE B C 1
ATOM 3118 O O . PHE B 1 124 ? 70.598 60.545 112.665 1.00 30.30 349 PHE B O 1
ATOM 3126 N N . PRO B 1 125 ? 72.252 59.385 113.605 1.00 35.06 350 PRO B N 1
ATOM 3127 C CA . PRO B 1 125 ? 72.220 60.356 114.700 1.00 24.27 350 PRO B CA 1
ATOM 3128 C C . PRO B 1 125 ? 72.518 61.744 114.131 1.00 25.39 350 PRO B C 1
ATOM 3129 O O . PRO B 1 125 ? 71.914 62.740 114.549 1.00 33.19 350 PRO B O 1
ATOM 3133 N N . LEU B 1 126 ? 73.434 61.803 113.162 1.00 21.34 351 LEU B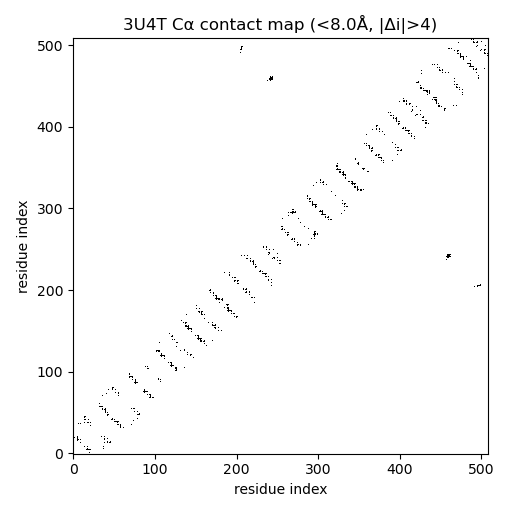 N 1
ATOM 3134 C CA . LEU B 1 126 ? 73.808 63.077 112.549 1.00 28.53 351 LEU B CA 1
ATOM 3135 C C . LEU B 1 126 ? 72.713 63.579 111.613 1.00 26.79 351 LEU B C 1
ATOM 3136 O O . LEU B 1 126 ? 72.440 64.766 111.581 1.00 26.04 351 LEU B O 1
ATOM 3141 N N . ALA B 1 127 ? 72.083 62.689 110.853 1.00 25.69 352 ALA B N 1
ATOM 3142 C CA . ALA B 1 127 ? 71.012 63.112 109.947 1.00 31.41 352 ALA B CA 1
ATOM 3143 C C . ALA B 1 127 ? 69.861 63.653 110.772 1.00 25.91 352 ALA B C 1
ATOM 3144 O O . ALA B 1 127 ? 69.262 64.659 110.429 1.00 34.11 352 ALA B O 1
ATOM 3146 N N . ILE B 1 128 ? 69.558 62.960 111.862 1.00 22.96 353 ILE B N 1
ATOM 3147 C CA . ILE B 1 128 ? 68.488 63.340 112.767 1.00 22.90 353 ILE B CA 1
ATOM 3148 C C . ILE B 1 128 ? 68.767 64.717 113.366 1.00 37.79 353 ILE B C 1
ATOM 3149 O O . ILE B 1 128 ? 67.872 65.563 113.430 1.00 31.56 353 ILE B O 1
ATOM 3154 N N . GLN B 1 129 ? 70.010 64.947 113.791 1.00 33.68 354 GLN B N 1
ATOM 3155 C CA . GLN B 1 129 ? 70.366 66.232 114.381 1.00 32.97 354 GLN B CA 1
ATOM 3156 C C . GLN B 1 129 ? 70.008 67.381 113.455 1.00 30.55 354 GLN B C 1
ATOM 3157 O O . GLN B 1 129 ? 69.249 68.275 113.829 1.00 34.27 354 GLN B O 1
ATOM 3163 N N . TYR B 1 130 ? 70.549 67.364 112.241 1.00 34.02 355 TYR B N 1
ATOM 3164 C CA . TYR B 1 130 ? 70.275 68.436 111.291 1.00 24.62 355 TYR B CA 1
ATOM 3165 C C . TYR B 1 130 ? 68.825 68.549 110.845 1.00 27.82 355 TYR B C 1
ATOM 3166 O O . TYR B 1 130 ? 68.345 69.647 110.583 1.00 37.42 355 TYR B O 1
ATOM 3183 N N . GLU B 1 132 ? 66.264 67.916 112.652 1.00 25.34 357 GLU B N 1
ATOM 3184 C CA . GLU B 1 132 ? 65.552 68.489 113.783 1.00 41.82 357 GLU B CA 1
ATOM 3185 C C . GLU B 1 132 ? 65.736 69.999 113.857 1.00 47.44 357 GLU B C 1
ATOM 3186 O O . GLU B 1 132 ? 64.832 70.711 114.303 1.00 53.79 357 GLU B O 1
ATOM 3192 N N . LYS B 1 133 ? 66.893 70.493 113.416 1.00 42.46 358 LYS B N 1
ATOM 3193 C CA . LYS B 1 133 ? 67.147 71.934 113.427 1.00 45.48 358 LYS B CA 1
ATOM 3194 C C . LYS B 1 133 ? 66.067 72.621 112.584 1.00 45.61 358 LYS B C 1
ATOM 3195 O O . LYS B 1 133 ? 65.945 73.844 112.584 1.00 44.86 358 LYS B O 1
ATOM 3201 N N . GLN B 1 134 ? 65.298 71.826 111.848 1.00 33.94 359 GLN B N 1
ATOM 3202 C CA . GLN B 1 134 ? 64.230 72.366 111.016 1.00 43.27 359 GLN B CA 1
ATOM 3203 C C . GLN B 1 134 ? 62.956 72.586 111.812 1.00 51.63 359 GLN B C 1
ATOM 3204 O O . GLN B 1 134 ? 62.129 73.423 111.453 1.00 42.12 359 GLN B O 1
ATOM 3210 N N . ILE B 1 135 ? 62.804 71.818 112.886 1.00 66.83 360 ILE B N 1
ATOM 3211 C CA . ILE B 1 135 ? 61.613 71.886 113.716 1.00 70.01 360 ILE B CA 1
ATOM 3212 C C . ILE B 1 135 ? 61.480 73.144 114.546 1.00 66.38 360 ILE B C 1
ATOM 3213 O O . ILE B 1 135 ? 62.285 73.437 115.433 1.00 63.90 360 ILE B O 1
ATOM 3218 N N . ARG B 1 136 ? 60.412 73.863 114.260 1.00 68.49 361 ARG B N 1
ATOM 3219 C CA . ARG B 1 136 ? 60.087 75.095 114.949 1.00 75.05 361 ARG B CA 1
ATOM 3220 C C . ARG B 1 136 ? 58.665 74.858 115.396 1.00 80.41 361 ARG B C 1
ATOM 3221 O O . ARG B 1 136 ? 57.901 74.166 114.718 1.00 82.25 361 ARG B O 1
ATOM 3229 N N . PRO B 1 137 ? 58.276 75.441 116.532 1.00 83.34 362 PRO B N 1
ATOM 3230 C CA . PRO B 1 137 ? 56.899 75.235 116.998 1.00 86.36 362 PRO B CA 1
ATOM 3231 C C . PRO B 1 137 ? 55.974 75.916 115.998 1.00 91.56 362 PRO B C 1
ATOM 3232 O O . PRO B 1 137 ? 54.974 76.526 116.385 1.00 94.65 362 PRO B O 1
ATOM 3236 N N . THR B 1 138 ? 56.307 75.831 114.714 1.00 95.33 363 THR B N 1
ATOM 3237 C CA . THR B 1 138 ? 55.517 76.482 113.670 1.00 96.29 363 THR B CA 1
ATOM 3238 C C . THR B 1 138 ? 55.624 75.735 112.355 1.00 93.41 363 THR B C 1
ATOM 3239 O O . THR B 1 138 ? 54.853 75.976 111.426 1.00 96.46 363 THR B O 1
ATOM 3243 N N . THR B 1 139 ? 56.604 74.841 112.286 1.00 84.82 364 THR B N 1
ATOM 3244 C CA . THR B 1 139 ? 56.867 74.052 111.092 1.00 73.65 364 THR B CA 1
ATOM 3245 C C . THR B 1 139 ? 55.634 73.462 110.434 1.00 61.30 364 THR B C 1
ATOM 3246 O O . THR B 1 139 ? 54.785 72.874 111.123 1.00 59.08 364 THR B O 1
ATOM 3250 N N . THR B 1 140 ? 55.542 73.587 109.107 1.00 57.25 365 THR B N 1
ATOM 3251 C CA . THR B 1 140 ? 54.373 73.052 108.405 1.00 54.47 365 THR B CA 1
ATOM 3252 C C . THR B 1 140 ? 54.707 72.198 107.183 1.00 53.67 365 THR B C 1
ATOM 3253 O O . THR B 1 140 ? 53.787 71.699 106.511 1.00 59.79 365 THR B O 1
ATOM 3257 N N . ASP B 1 141 ? 55.985 72.049 106.857 1.00 43.16 366 ASP B N 1
ATOM 3258 C CA . ASP B 1 141 ? 56.322 71.230 105.703 1.00 48.98 366 ASP B CA 1
ATOM 3259 C C . ASP B 1 141 ? 56.242 69.759 106.124 1.00 59.70 366 ASP B C 1
ATOM 3260 O O . ASP B 1 141 ? 57.066 69.281 106.900 1.00 58.37 366 ASP B O 1
ATOM 3265 N N . PRO B 1 142 ? 55.241 69.022 105.613 1.00 53.47 367 PRO B N 1
ATOM 3266 C CA . PRO B 1 142 ? 55.062 67.607 105.952 1.00 46.42 367 PRO B CA 1
ATOM 3267 C C . PRO B 1 142 ? 56.293 66.770 105.614 1.00 44.85 367 PRO B C 1
ATOM 3268 O O . PRO B 1 142 ? 56.541 65.748 106.253 1.00 47.78 367 PRO B O 1
ATOM 3272 N N . LYS B 1 143 ? 57.056 67.204 104.612 1.00 38.54 368 LYS B N 1
ATOM 3273 C CA . LYS B 1 143 ? 58.246 66.475 104.196 1.00 49.87 368 LYS B CA 1
ATOM 3274 C C . LYS B 1 143 ? 59.293 66.482 105.300 1.00 51.33 368 LYS B C 1
ATOM 3275 O O . LYS B 1 143 ? 60.068 65.537 105.441 1.00 51.67 368 LYS B O 1
ATOM 3281 N N . VAL B 1 144 ? 59.325 67.553 106.080 1.00 41.35 369 VAL B N 1
ATOM 3282 C CA . VAL B 1 144 ? 60.271 67.621 107.175 1.00 37.78 369 VAL B CA 1
ATOM 3283 C C . VAL B 1 144 ? 59.981 66.443 108.097 1.00 30.88 369 VAL B C 1
ATOM 3284 O O . VAL B 1 144 ? 60.881 65.658 108.421 1.00 28.52 369 VAL B O 1
ATOM 3288 N N . PHE B 1 145 ? 58.718 66.309 108.498 1.00 35.65 370 PHE B N 1
ATOM 3289 C CA . PHE B 1 145 ? 58.312 65.229 109.394 1.00 48.25 370 PHE B CA 1
ATOM 3290 C C . PHE B 1 145 ? 58.382 63.839 108.759 1.00 46.83 370 PHE B C 1
ATOM 3291 O O . PHE B 1 145 ? 58.576 62.839 109.447 1.00 47.66 370 PHE B O 1
ATOM 3299 N N . TYR B 1 146 ? 58.230 63.777 107.445 1.00 39.62 371 TYR B N 1
ATOM 3300 C CA . TYR B 1 146 ? 58.282 62.505 106.735 1.00 38.35 371 TYR B CA 1
ATOM 3301 C C . TYR B 1 146 ? 59.721 61.974 106.661 1.00 35.03 371 TYR B C 1
ATOM 3302 O O . TYR B 1 146 ? 59.973 60.788 106.899 1.00 29.98 371 TYR B O 1
ATOM 3311 N N . GLU B 1 147 ? 60.664 62.856 106.340 1.00 41.12 372 GLU B N 1
ATOM 3312 C CA . GLU B 1 147 ? 62.069 62.472 106.243 1.00 44.61 372 GLU B CA 1
ATOM 3313 C C . GLU B 1 147 ? 62.687 62.246 107.626 1.00 38.93 372 GLU B C 1
ATOM 3314 O O . GLU B 1 147 ? 63.546 61.382 107.809 1.00 30.28 372 GLU B O 1
ATOM 3320 N N . LEU B 1 148 ? 62.246 63.021 108.607 1.00 26.69 373 LEU B N 1
ATOM 3321 C CA . LEU B 1 148 ? 62.770 62.875 109.953 1.00 33.63 373 LEU B CA 1
ATOM 3322 C C . LEU B 1 148 ? 62.292 61.546 110.513 1.00 34.16 373 LEU B C 1
ATOM 3323 O O . LEU B 1 148 ? 63.051 60.829 111.160 1.00 33.34 373 LEU B O 1
ATOM 3328 N N . GLY B 1 149 ? 61.036 61.212 110.234 1.00 26.04 374 GLY B N 1
ATOM 3329 C CA . GLY B 1 149 ? 60.470 59.966 110.725 1.00 19.79 374 GLY B CA 1
ATOM 3330 C C . GLY B 1 149 ? 61.250 58.765 110.217 1.00 33.01 374 GLY B C 1
ATOM 3331 O O . GLY B 1 149 ? 61.552 57.833 1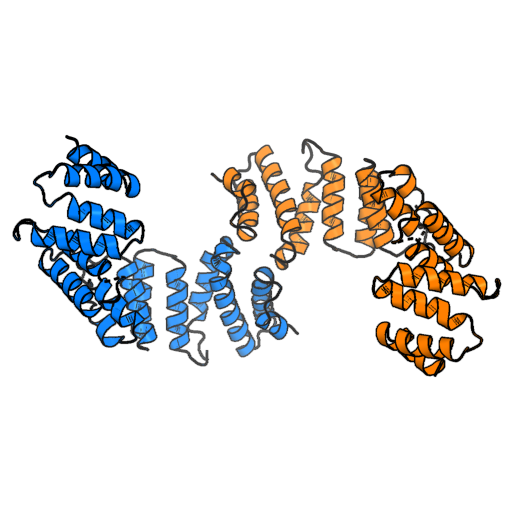10.973 1.00 34.66 374 GLY B O 1
ATOM 3332 N N . GLN B 1 150 ? 61.576 58.782 108.929 1.00 30.91 375 GLN B N 1
ATOM 3333 C CA . GLN B 1 150 ? 62.339 57.700 108.331 1.00 38.32 375 GLN B CA 1
ATOM 3334 C C . GLN B 1 150 ? 63.703 57.642 109.001 1.00 36.07 375 GLN B C 1
ATOM 3335 O O . GLN B 1 150 ? 64.232 56.572 109.274 1.00 30.95 375 GLN B O 1
ATOM 3341 N N . ALA B 1 151 ? 64.266 58.813 109.265 1.00 25.70 376 ALA B N 1
ATOM 3342 C CA . ALA B 1 151 ? 65.568 58.908 109.907 1.00 26.14 376 ALA B CA 1
ATOM 3343 C C . ALA B 1 151 ? 65.518 58.208 111.250 1.00 25.52 376 ALA B C 1
ATOM 3344 O O . ALA B 1 151 ? 66.441 57.467 111.593 1.00 31.51 376 ALA B O 1
ATOM 3346 N N . TYR B 1 152 ? 64.440 58.439 112.004 1.00 18.32 377 TYR B N 1
ATOM 3347 C CA . TYR B 1 152 ? 64.278 57.808 113.315 1.00 19.39 377 TYR B CA 1
ATOM 3348 C C . TYR B 1 152 ? 64.102 56.302 113.141 1.00 31.44 377 TYR B C 1
ATOM 3349 O O . TYR B 1 152 ? 64.687 55.496 113.883 1.00 21.25 377 TYR B O 1
ATOM 3358 N N . TYR B 1 153 ? 63.281 55.937 112.159 1.00 23.06 378 TYR B N 1
ATOM 3359 C CA . TYR B 1 153 ? 63.002 54.545 111.851 1.00 30.90 378 TYR B CA 1
ATOM 3360 C C . TYR B 1 153 ? 64.293 53.780 111.605 1.00 29.73 378 TYR B C 1
ATOM 3361 O O . TYR B 1 153 ? 64.566 52.768 112.253 1.00 26.81 378 TYR B O 1
ATOM 3370 N N . TYR B 1 154 ? 65.095 54.254 110.660 1.00 21.57 379 TYR B N 1
ATOM 3371 C CA . TYR B 1 154 ? 66.327 53.547 110.380 1.00 23.99 379 TYR B CA 1
ATOM 3372 C C . TYR B 1 154 ? 67.308 53.625 111.523 1.00 31.54 379 TYR B C 1
ATOM 3373 O O . TYR B 1 154 ? 68.230 52.824 111.596 1.00 41.18 379 TYR B O 1
ATOM 3382 N N . ASN B 1 155 ? 67.096 54.565 112.437 1.00 35.86 380 ASN B N 1
ATOM 3383 C CA . ASN B 1 155 ? 67.985 54.677 113.579 1.00 35.34 380 ASN B CA 1
ATOM 3384 C C . ASN B 1 155 ? 67.416 53.831 114.717 1.00 33.13 380 ASN B C 1
ATOM 3385 O O . ASN B 1 155 ? 67.884 53.876 115.859 1.00 25.30 380 ASN B O 1
ATOM 3390 N N . LYS B 1 156 ? 66.394 53.053 114.384 1.00 29.05 381 LYS B N 1
ATOM 3391 C CA . LYS B 1 156 ? 65.741 52.167 115.339 1.00 34.20 381 LYS B CA 1
ATOM 3392 C C . LYS B 1 156 ? 64.990 52.823 116.501 1.00 34.83 381 LYS B C 1
ATOM 3393 O O . LYS B 1 156 ? 64.829 52.227 117.562 1.00 32.22 381 LYS B O 1
ATOM 3399 N N . GLU B 1 157 ? 64.535 54.054 116.308 1.00 25.78 382 GLU B N 1
ATOM 3400 C CA . GLU B 1 157 ? 63.751 54.739 117.342 1.00 29.06 382 GLU B CA 1
ATOM 3401 C C . GLU B 1 157 ? 62.343 54.760 116.747 1.00 29.80 382 GLU B C 1
ATOM 3402 O O . GLU B 1 157 ? 61.873 55.777 116.235 1.00 37.12 382 GLU B O 1
ATOM 3408 N N . TYR B 1 158 ? 61.691 53.606 116.798 1.00 33.11 383 TYR B N 1
ATOM 3409 C CA . TYR B 1 158 ? 60.370 53.449 116.212 1.00 38.46 383 TYR B CA 1
ATOM 3410 C C . TYR B 1 158 ? 59.219 54.212 116.840 1.00 33.76 383 TYR B C 1
ATOM 3411 O O . TYR B 1 158 ? 58.216 54.454 116.183 1.00 29.65 383 TYR B O 1
ATOM 3420 N N . VAL B 1 159 ? 59.346 54.597 118.098 1.00 34.38 384 VAL B N 1
ATOM 3421 C CA . VAL B 1 159 ? 58.271 55.346 118.741 1.00 39.06 384 VAL B CA 1
ATOM 3422 C C . VAL B 1 159 ? 58.318 56.790 118.263 1.00 37.81 384 VAL B C 1
ATOM 3423 O O . VAL B 1 159 ? 57.293 57.382 117.944 1.00 44.66 384 VAL B O 1
ATOM 3427 N N . LYS B 1 160 ? 59.515 57.355 118.201 1.00 35.13 385 LYS B N 1
ATOM 3428 C CA . LYS B 1 160 ? 59.659 58.723 117.741 1.00 35.06 385 LYS B CA 1
ATOM 3429 C C . LYS B 1 160 ? 59.303 58.757 116.263 1.00 36.39 385 LYS B C 1
ATOM 3430 O O . LYS B 1 160 ? 58.645 59.689 115.800 1.00 40.25 385 LYS B O 1
ATOM 3436 N N . ALA B 1 161 ? 59.722 57.728 115.531 1.00 36.16 386 ALA B N 1
ATOM 3437 C CA . ALA B 1 161 ? 59.423 57.635 114.107 1.00 39.11 386 ALA B CA 1
ATOM 3438 C C . ALA B 1 161 ? 57.916 57.685 113.915 1.00 34.74 386 ALA B C 1
ATOM 3439 O O . ALA B 1 161 ? 57.426 58.363 113.009 1.00 27.08 386 ALA B O 1
ATOM 3441 N N . ASP B 1 162 ? 57.182 56.968 114.765 1.00 31.96 387 ASP B N 1
ATOM 3442 C CA . ASP B 1 162 ? 55.726 56.944 114.662 1.00 42.30 387 ASP B CA 1
ATOM 3443 C C . ASP B 1 162 ? 55.167 58.330 114.928 1.00 42.46 387 ASP B C 1
ATOM 3444 O O . ASP B 1 162 ? 54.409 58.864 114.124 1.00 41.33 387 ASP B O 1
ATOM 3449 N N . SER B 1 163 ? 55.564 58.916 116.054 1.00 34.19 388 SER B N 1
ATOM 3450 C CA . SER B 1 163 ? 55.095 60.247 116.443 1.00 31.48 388 SER B CA 1
ATOM 3451 C C . SER B 1 163 ? 55.318 61.212 115.306 1.00 25.21 388 SER B C 1
ATOM 3452 O O . SER B 1 163 ? 54.496 62.099 115.061 1.00 41.39 388 SER B O 1
ATOM 3455 N N . SER B 1 164 ? 56.431 61.031 114.600 1.00 30.44 389 SER B N 1
ATOM 3456 C CA . SER B 1 164 ? 56.769 61.906 113.488 1.00 30.94 389 SER B CA 1
ATOM 3457 C C . SER B 1 164 ? 55.884 61.636 112.272 1.00 26.63 389 SER B C 1
ATOM 3458 O O . SER B 1 164 ? 55.563 62.551 111.510 1.00 29.53 389 SER B O 1
ATOM 3461 N N . PHE B 1 165 ? 55.478 60.387 112.084 1.00 29.59 390 PHE B N 1
ATOM 3462 C CA . PHE B 1 165 ? 54.616 60.084 110.954 1.00 29.33 390 PHE B CA 1
ATOM 3463 C C . PHE B 1 165 ? 53.190 60.551 111.268 1.00 29.59 390 PHE B C 1
ATOM 3464 O O . PHE B 1 165 ? 52.417 60.857 110.365 1.00 29.61 390 PHE B O 1
ATOM 3472 N N . VAL B 1 166 ? 52.846 60.605 112.552 1.00 32.13 391 VAL B N 1
ATOM 3473 C CA . VAL B 1 166 ? 51.530 61.094 112.959 1.00 29.90 391 VAL B CA 1
ATOM 3474 C C . VAL B 1 166 ? 51.458 62.526 112.440 1.00 42.30 391 VAL B C 1
ATOM 3475 O O . VAL B 1 166 ? 50.498 62.913 111.783 1.00 44.69 391 VAL B O 1
ATOM 3479 N N . LYS B 1 167 ? 52.490 63.303 112.754 1.00 45.86 392 LYS B N 1
ATOM 3480 C CA . LYS B 1 167 ? 52.587 64.700 112.334 1.00 39.84 392 LYS B CA 1
ATOM 3481 C C . LYS B 1 167 ? 52.325 64.872 110.850 1.00 34.41 392 LYS B C 1
ATOM 3482 O O . LYS B 1 167 ? 51.764 65.884 110.424 1.00 31.18 392 LYS B O 1
ATOM 3488 N N . VAL B 1 168 ? 52.758 63.896 110.057 1.00 29.81 393 VAL B N 1
ATOM 3489 C CA . VAL B 1 168 ? 52.540 63.955 108.622 1.00 30.05 393 VAL B CA 1
ATOM 3490 C C . VAL B 1 168 ? 51.036 63.826 108.383 1.00 36.76 393 VAL B C 1
ATOM 3491 O O . VAL B 1 168 ? 50.446 64.578 107.609 1.00 41.88 393 VAL B O 1
ATOM 3495 N N . LEU B 1 169 ? 50.417 62.874 109.065 1.00 37.96 394 LEU B N 1
ATOM 3496 C CA . LEU B 1 169 ? 48.982 62.665 108.920 1.00 46.60 394 LEU B CA 1
ATOM 3497 C C . LEU B 1 169 ? 48.166 63.870 109.391 1.00 48.52 394 LEU B C 1
ATOM 3498 O O . LEU B 1 169 ? 47.102 64.160 108.834 1.00 39.21 394 LEU B O 1
ATOM 3503 N N . GLU B 1 170 ? 48.670 64.576 110.404 1.00 50.83 395 GLU B N 1
ATOM 3504 C CA . GLU B 1 170 ? 47.981 65.753 110.938 1.00 42.56 395 GLU B CA 1
ATOM 3505 C C . GLU B 1 170 ? 47.996 66.894 109.937 1.00 45.98 395 GLU B C 1
ATOM 3506 O O . GLU B 1 170 ? 47.047 67.667 109.861 1.00 50.39 395 GLU B O 1
ATOM 3512 N N . LEU B 1 171 ? 49.087 67.000 109.184 1.00 44.44 396 LEU B N 1
ATOM 3513 C CA . LEU B 1 171 ? 49.245 68.060 108.195 1.00 43.38 396 LEU B CA 1
ATOM 3514 C C . LEU B 1 171 ? 48.557 67.732 106.876 1.00 31.73 396 LEU B C 1
ATOM 3515 O O . LEU B 1 171 ? 48.083 68.622 106.178 1.00 38.92 396 LEU B O 1
ATOM 3520 N N . LYS B 1 172 ? 48.545 66.457 106.519 1.00 31.08 397 LYS B N 1
ATOM 3521 C CA . LYS B 1 172 ? 47.895 66.010 105.295 1.00 38.63 397 LYS B CA 1
ATOM 3522 C C . LYS B 1 172 ? 47.082 64.772 105.683 1.00 43.57 397 LYS B C 1
ATOM 3523 O O . LYS B 1 172 ? 47.599 63.662 105.626 1.00 44.32 397 LYS B O 1
ATOM 3529 N N . PRO B 1 173 ? 45.808 64.953 106.082 1.00 60.44 398 PRO B N 1
ATOM 3530 C CA . PRO B 1 173 ? 44.891 63.892 106.504 1.00 65.37 398 PRO B CA 1
ATOM 3531 C C . PRO B 1 173 ? 44.628 62.770 105.514 1.00 57.88 398 PRO B C 1
ATOM 3532 O O . PRO B 1 173 ? 44.115 63.013 104.436 1.00 65.03 398 PRO B O 1
ATOM 3536 N N . ASN B 1 174 ? 44.883 61.531 105.920 1.00 54.82 399 ASN B N 1
ATOM 3537 C CA . ASN B 1 174 ? 44.614 60.379 105.059 1.00 52.52 399 ASN B CA 1
ATOM 3538 C C . ASN B 1 174 ? 45.651 60.121 103.996 1.00 43.81 399 ASN B C 1
ATOM 3539 O O . ASN B 1 174 ? 45.427 59.289 103.123 1.00 46.59 399 ASN B O 1
ATOM 3544 N N . ILE B 1 175 ? 46.769 60.840 104.014 1.00 41.05 400 ILE B N 1
ATOM 3545 C CA . ILE B 1 175 ? 47.787 60.618 102.981 1.00 41.91 400 ILE B CA 1
ATOM 3546 C C . ILE B 1 175 ? 48.313 59.187 103.181 1.00 29.51 400 ILE B C 1
ATOM 3547 O O . ILE B 1 175 ? 48.863 58.848 104.228 1.00 26.00 400 ILE B O 1
ATOM 3552 N N . TYR B 1 176 ? 48.123 58.337 102.178 1.00 26.73 401 TYR B N 1
ATOM 3553 C CA . TYR B 1 176 ? 48.530 56.941 102.272 1.00 29.07 401 TYR B CA 1
ATOM 3554 C C . TYR B 1 176 ? 49.936 56.689 102.795 1.00 33.43 401 TYR B C 1
ATOM 3555 O O . TYR B 1 176 ? 50.149 55.793 103.601 1.00 33.06 401 TYR B O 1
ATOM 3564 N N . ILE B 1 177 ? 50.892 57.481 102.342 1.00 26.16 402 ILE B N 1
ATOM 3565 C CA . ILE B 1 177 ? 52.272 57.330 102.777 1.00 34.72 402 ILE B CA 1
ATOM 3566 C C . ILE B 1 177 ? 52.422 57.462 104.299 1.00 34.09 402 ILE B C 1
ATOM 3567 O O . ILE B 1 177 ? 53.400 57.005 104.871 1.00 36.92 402 ILE B O 1
ATOM 3572 N N . GLY B 1 178 ? 51.450 58.094 104.945 1.00 28.94 403 GLY B N 1
ATOM 3573 C CA . GLY B 1 178 ? 51.507 58.263 106.387 1.00 25.37 403 GLY B CA 1
ATOM 3574 C C . GLY B 1 178 ? 51.070 56.994 107.086 1.00 31.54 403 GLY B C 1
ATOM 3575 O O . GLY B 1 178 ? 51.602 56.619 108.131 1.00 32.11 403 GLY B O 1
ATOM 3576 N N . TYR B 1 179 ? 50.088 56.316 106.516 1.00 26.82 404 TYR B N 1
ATOM 3577 C CA . TYR B 1 179 ? 49.648 55.083 107.130 1.00 31.98 404 TYR B CA 1
ATOM 3578 C C . TYR B 1 179 ? 50.676 54.008 106.860 1.00 26.91 404 TYR B C 1
ATOM 3579 O O . TYR B 1 179 ? 50.964 53.190 107.731 1.00 38.99 404 TYR B O 1
ATOM 3588 N N . LEU B 1 180 ? 51.244 54.007 105.660 1.00 29.13 405 LEU B N 1
ATOM 3589 C CA . LEU B 1 180 ? 52.254 53.009 105.340 1.00 39.44 405 LEU B CA 1
ATOM 3590 C C . LEU B 1 180 ? 53.367 53.056 106.373 1.00 37.23 405 LEU B C 1
ATOM 3591 O O . LEU B 1 180 ? 53.761 52.025 106.905 1.00 32.96 405 LEU B O 1
ATOM 3596 N N . TRP B 1 181 ? 53.855 54.258 106.671 1.00 15.47 406 TRP B N 1
ATOM 3597 C CA . TRP B 1 181 ? 54.949 54.412 107.625 1.00 35.58 406 TRP B CA 1
ATOM 3598 C C . TRP B 1 181 ? 54.586 54.151 109.069 1.00 33.42 406 TRP B C 1
ATOM 3599 O O . TRP B 1 181 ? 55.357 53.529 109.786 1.00 34.48 406 TRP B O 1
ATOM 3610 N N . ARG B 1 182 ? 53.422 54.609 109.508 1.00 18.08 407 ARG B N 1
ATOM 3611 C CA . ARG B 1 182 ? 52.994 54.313 110.878 1.00 25.18 407 ARG B CA 1
ATOM 3612 C C . ARG B 1 182 ? 52.967 52.794 110.961 1.00 26.66 407 ARG B C 1
ATOM 3613 O O . ARG B 1 182 ? 53.406 52.187 111.934 1.00 38.85 407 ARG B O 1
ATOM 3621 N N . ALA B 1 183 ? 52.446 52.179 109.913 1.00 18.28 408 ALA B N 1
ATOM 3622 C CA . ALA B 1 183 ? 52.366 50.727 109.868 1.00 31.21 408 ALA B CA 1
ATOM 3623 C C . ALA B 1 183 ? 53.757 50.108 110.055 1.00 23.17 408 ALA B C 1
ATOM 3624 O O . ALA B 1 183 ? 53.931 49.192 110.871 1.00 23.42 408 ALA B O 1
ATOM 3626 N N . ARG B 1 184 ? 54.750 50.615 109.316 1.00 23.64 409 ARG B N 1
ATOM 3627 C CA . ARG B 1 184 ? 56.113 50.094 109.421 1.00 25.11 409 ARG B CA 1
ATOM 3628 C C . ARG B 1 184 ? 56.732 50.384 110.795 1.00 30.17 409 ARG B C 1
ATOM 3629 O O . ARG B 1 184 ? 57.375 49.517 111.387 1.00 38.91 409 ARG B O 1
ATOM 3637 N N . ALA B 1 185 ? 56.535 51.594 111.305 1.00 26.34 410 ALA B N 1
ATOM 3638 C CA . ALA B 1 185 ? 57.090 51.957 112.606 1.00 27.52 410 ALA B CA 1
ATOM 3639 C C . ALA B 1 185 ? 56.515 51.082 113.710 1.00 24.15 410 ALA B C 1
ATOM 3640 O O . ALA B 1 185 ? 57.226 50.702 114.644 1.00 27.89 410 ALA B O 1
ATOM 3642 N N . ASN B 1 186 ? 55.223 50.766 113.599 1.00 28.72 411 ASN B N 1
ATOM 3643 C CA . ASN B 1 186 ? 54.541 49.926 114.580 1.00 26.46 411 ASN B CA 1
ATOM 3644 C C . ASN B 1 186 ? 54.895 48.449 114.439 1.00 35.11 411 ASN B C 1
ATOM 3645 O O . ASN B 1 186 ? 54.976 47.733 115.434 1.00 36.37 411 ASN B O 1
ATOM 3650 N N . ALA B 1 187 ? 55.096 47.996 113.203 1.00 31.12 412 ALA B N 1
ATOM 3651 C CA . ALA B 1 187 ? 55.454 46.603 112.966 1.00 38.39 412 ALA B CA 1
ATOM 3652 C C . ALA B 1 187 ? 56.831 46.374 113.577 1.00 41.33 412 ALA B C 1
ATOM 3653 O O . ALA B 1 187 ? 57.128 45.296 114.086 1.00 37.80 412 ALA B O 1
ATOM 3655 N N . ALA B 1 188 ? 57.664 47.410 113.545 1.00 32.99 413 ALA B N 1
ATOM 3656 C CA . ALA B 1 188 ? 59.012 47.331 114.102 1.00 32.65 413 ALA B CA 1
ATOM 3657 C C . ALA B 1 188 ? 58.945 47.195 115.614 1.00 30.66 413 ALA B C 1
ATOM 3658 O O . ALA B 1 188 ? 59.854 46.644 116.230 1.00 34.89 413 ALA B O 1
ATOM 3660 N N . GLN B 1 189 ? 57.872 47.708 116.210 1.00 32.93 414 GLN B N 1
ATOM 3661 C CA . GLN B 1 189 ? 57.692 47.644 117.658 1.00 40.52 414 GLN B CA 1
ATOM 3662 C C . GLN B 1 189 ? 57.099 46.308 118.130 1.00 44.92 414 GLN B C 1
ATOM 3663 O O . GLN B 1 189 ? 57.170 45.975 119.304 1.00 46.92 414 GLN B O 1
ATOM 3669 N N . ASP B 1 190 ? 56.519 45.560 117.197 1.00 36.69 415 ASP B N 1
ATOM 3670 C CA . ASP B 1 190 ? 55.886 44.269 117.450 1.00 42.90 415 ASP B CA 1
ATOM 3671 C C . ASP B 1 190 ? 56.450 43.296 116.399 1.00 38.24 415 ASP B C 1
ATOM 3672 O O . ASP B 1 190 ? 55.723 42.776 115.547 1.00 29.06 415 ASP B O 1
ATOM 3677 N N . PRO B 1 191 ? 57.768 43.027 116.464 1.00 32.83 416 PRO B N 1
ATOM 3678 C CA . PRO B 1 191 ? 58.513 42.145 115.553 1.00 35.20 416 PRO B CA 1
ATOM 3679 C C . PRO B 1 191 ? 57.961 40.748 115.305 1.00 48.56 416 PRO B C 1
ATOM 3680 O O . PRO B 1 191 ? 57.995 40.260 114.173 1.00 51.50 416 PRO B O 1
ATOM 3684 N N . ASP B 1 192 ? 57.462 40.103 116.355 1.00 48.66 417 ASP B N 1
ATOM 3685 C CA . ASP B 1 192 ? 56.899 38.766 116.216 1.00 43.40 417 ASP B CA 1
ATOM 3686 C C . ASP B 1 192 ? 55.387 38.804 116.062 1.00 45.89 417 ASP B C 1
ATOM 3687 O O . ASP B 1 192 ? 54.714 37.804 116.245 1.00 42.26 417 ASP B O 1
ATOM 3692 N N . THR B 1 193 ? 54.860 39.977 115.739 1.00 37.85 418 THR B N 1
ATOM 3693 C CA . THR B 1 193 ? 53.431 40.145 115.532 1.00 40.13 418 THR B CA 1
ATOM 3694 C C . THR B 1 193 ? 52.594 39.543 116.673 1.00 38.83 418 THR B C 1
ATOM 3695 O O . THR B 1 193 ? 51.592 38.860 116.448 1.00 32.75 418 THR B O 1
ATOM 3699 N N . LYS B 1 194 ? 53.017 39.814 117.902 1.00 44.51 419 LYS B N 1
ATOM 3700 C CA . LYS B 1 194 ? 52.336 39.321 119.089 1.00 41.17 419 LYS B CA 1
ATOM 3701 C C . LYS B 1 194 ? 51.207 40.238 119.535 1.00 46.86 419 LYS B C 1
ATOM 3702 O O . LYS B 1 194 ? 50.459 39.901 120.458 1.00 35.08 419 LYS B O 1
ATOM 3708 N N . GLN B 1 195 ? 51.092 41.398 118.889 1.00 54.25 420 GLN B N 1
ATOM 3709 C CA . GLN B 1 195 ? 50.049 42.359 119.234 1.00 43.00 420 GLN B CA 1
ATOM 3710 C C . GLN B 1 195 ? 49.351 42.993 118.051 1.00 37.95 420 GLN B C 1
ATOM 3711 O O . GLN B 1 195 ? 48.369 43.716 118.230 1.00 42.95 420 GLN B O 1
ATOM 3717 N N . GLY B 1 196 ? 49.862 42.737 116.851 1.00 43.17 421 GLY B N 1
ATOM 3718 C CA . GLY B 1 196 ? 49.263 43.315 115.663 1.00 49.76 421 GLY B CA 1
ATOM 3719 C C . GLY B 1 196 ? 49.222 44.824 115.758 1.00 45.15 421 GLY B C 1
ATOM 3720 O O . GLY B 1 196 ? 48.226 45.445 115.409 1.00 49.53 421 GLY B O 1
ATOM 3721 N N . LEU B 1 197 ? 50.300 45.414 116.259 1.00 32.62 422 LEU B N 1
ATOM 3722 C CA . LEU B 1 197 ? 50.376 46.860 116.375 1.00 26.40 422 LEU B CA 1
ATOM 3723 C C . LEU B 1 197 ? 50.231 47.514 115.010 1.00 29.20 422 LEU B C 1
ATOM 3724 O O . LEU B 1 197 ? 49.621 48.571 114.887 1.00 27.09 422 LEU B O 1
ATOM 3729 N N . ALA B 1 198 ? 50.770 46.874 113.980 1.00 29.09 423 ALA B N 1
ATOM 3730 C CA . ALA B 1 198 ? 50.720 47.440 112.635 1.00 27.61 423 ALA B CA 1
ATOM 3731 C C . ALA B 1 198 ? 49.423 47.179 111.882 1.00 30.17 423 ALA B C 1
ATOM 3732 O O . ALA B 1 198 ? 49.154 47.820 110.865 1.00 27.36 423 ALA B O 1
ATOM 3734 N N . LYS B 1 199 ? 48.632 46.240 112.386 1.00 32.32 424 LYS B N 1
ATOM 3735 C CA . LYS B 1 199 ? 47.380 45.840 111.766 1.00 27.42 424 LYS B CA 1
ATOM 3736 C C . LYS B 1 199 ? 46.448 46.963 111.351 1.00 36.47 424 LYS B C 1
ATOM 3737 O O . LYS B 1 199 ? 46.092 47.081 110.178 1.00 39.76 424 LYS B O 1
ATOM 3743 N N . PRO B 1 200 ? 46.031 47.807 112.301 1.00 32.67 425 PRO B N 1
ATOM 3744 C CA . PRO B 1 200 ? 45.122 48.893 111.922 1.00 31.48 425 PRO B CA 1
ATOM 3745 C C . PRO B 1 200 ? 45.626 49.886 110.882 1.00 26.74 425 PRO B C 1
ATOM 3746 O O . PRO B 1 200 ? 44.843 50.404 110.089 1.00 32.19 425 PRO B O 1
ATOM 3750 N N . TYR B 1 201 ? 46.928 50.157 110.874 1.00 27.79 426 TYR B N 1
ATOM 3751 C CA . TYR B 1 201 ? 47.484 51.110 109.910 1.00 27.58 426 TYR B CA 1
ATOM 3752 C C . TYR B 1 201 ? 47.531 50.539 108.515 1.00 34.67 426 TYR B C 1
ATOM 3753 O O . TYR B 1 201 ? 47.277 51.235 107.542 1.00 39.23 426 TYR B O 1
ATOM 3762 N N . TYR B 1 202 ? 47.866 49.264 108.413 1.00 31.60 427 TYR B N 1
ATOM 3763 C CA . TYR B 1 202 ? 47.902 48.635 107.109 1.00 32.47 427 TYR B CA 1
ATOM 3764 C C . TYR B 1 202 ? 46.456 48.549 106.623 1.00 31.93 427 TYR B C 1
ATOM 3765 O O . TYR B 1 202 ? 46.193 48.680 105.435 1.00 31.84 427 TYR B O 1
ATOM 3774 N N . GLU B 1 203 ? 45.514 48.367 107.544 1.00 26.72 428 GLU B N 1
ATOM 3775 C CA . GLU B 1 203 ? 44.109 48.293 107.154 1.00 32.62 428 GLU B CA 1
ATOM 3776 C C . GLU B 1 203 ? 43.613 49.647 106.672 1.00 39.50 428 GLU B C 1
ATOM 3777 O O . GLU B 1 203 ? 42.761 49.716 105.791 1.00 33.31 428 GLU B O 1
ATOM 3783 N N . LYS B 1 204 ? 44.128 50.732 107.242 1.00 35.38 429 LYS B N 1
ATOM 3784 C CA . LYS B 1 204 ? 43.693 52.041 106.772 1.00 38.56 429 LYS B CA 1
ATOM 3785 C C . LYS B 1 204 ? 44.363 52.279 105.431 1.00 38.60 429 LYS B C 1
ATOM 3786 O O . LYS B 1 204 ? 43.768 52.846 104.516 1.00 52.48 429 LYS B O 1
ATOM 3792 N N . LEU B 1 205 ? 45.606 51.818 105.318 1.00 32.47 430 LEU B N 1
ATOM 3793 C CA . LEU B 1 205 ? 46.366 51.978 104.092 1.00 35.89 430 LEU B CA 1
ATOM 3794 C C . LEU B 1 205 ? 45.563 51.345 102.959 1.00 30.39 430 LEU B C 1
ATOM 3795 O O . LEU B 1 205 ? 45.477 51.896 101.857 1.00 33.95 430 LEU B O 1
ATOM 3800 N N . ILE B 1 206 ? 44.975 50.188 103.240 1.00 40.33 431 ILE B N 1
ATOM 3801 C CA . ILE B 1 206 ? 44.170 49.477 102.257 1.00 36.84 431 ILE B CA 1
ATOM 3802 C C . ILE B 1 206 ? 42.899 50.271 101.983 1.00 41.37 431 ILE B C 1
ATOM 3803 O O . ILE B 1 206 ? 42.384 50.271 100.867 1.00 42.93 431 ILE B O 1
ATOM 3808 N N . GLU B 1 207 ? 42.404 50.952 103.010 1.00 46.41 432 GLU B N 1
ATOM 3809 C CA . GLU B 1 207 ? 41.198 51.756 102.875 1.00 46.31 432 GLU B CA 1
ATOM 3810 C C . GLU B 1 207 ? 41.378 52.887 101.889 1.00 46.93 432 GLU B C 1
ATOM 3811 O O . GLU B 1 207 ? 40.619 53.030 100.935 1.00 49.33 432 GLU B O 1
ATOM 3817 N N . VAL B 1 208 ? 42.393 53.701 102.133 1.00 41.50 433 VAL B N 1
ATOM 3818 C CA . VAL B 1 208 ? 42.658 54.846 101.279 1.00 36.94 433 VAL B CA 1
ATOM 3819 C C . VAL B 1 208 ? 43.390 54.474 100.009 1.00 41.60 433 VAL B C 1
ATOM 3820 O O . VAL B 1 208 ? 43.661 55.343 99.174 1.00 52.81 433 VAL B O 1
ATOM 3824 N N . CYS B 1 209 ? 43.730 53.205 99.854 1.00 37.87 434 CYS B N 1
ATOM 3825 C CA . CYS B 1 209 ? 44.448 52.806 98.649 1.00 33.57 434 CYS B CA 1
ATOM 3826 C C . CYS B 1 209 ? 43.691 51.820 97.765 1.00 36.09 434 CYS B C 1
ATOM 3827 O O . CYS B 1 209 ? 43.903 51.793 96.543 1.00 38.75 434 CYS B O 1
ATOM 3830 N N . ALA B 1 210 ? 42.818 51.001 98.346 1.00 29.14 435 ALA B N 1
ATOM 3831 C CA . ALA B 1 210 ? 42.101 50.031 97.507 1.00 39.64 435 ALA B CA 1
ATOM 3832 C C . ALA B 1 210 ? 41.513 50.654 96.217 1.00 44.40 435 ALA B C 1
ATOM 3833 O O . ALA B 1 210 ? 41.706 50.132 95.120 1.00 40.77 435 ALA B O 1
ATOM 3835 N N . PRO B 1 211 ? 40.776 51.774 96.343 1.00 47.06 436 PRO B N 1
ATOM 3836 C CA . PRO B 1 211 ? 40.179 52.422 95.167 1.00 46.78 436 PRO B CA 1
ATOM 3837 C C . PRO B 1 211 ? 41.114 52.752 94.013 1.00 50.01 436 PRO B C 1
ATOM 3838 O O . PRO B 1 211 ? 40.654 52.865 92.868 1.00 64.38 436 PRO B O 1
ATOM 3842 N N . GLY B 1 212 ? 42.398 52.952 94.282 1.00 41.94 437 GLY B N 1
ATOM 3843 C CA . GLY B 1 212 ? 43.293 53.310 93.188 1.00 34.22 437 GLY B CA 1
ATOM 3844 C C . GLY B 1 212 ? 43.922 52.085 92.551 1.00 30.57 437 GLY B C 1
ATOM 3845 O O . GLY B 1 212 ? 44.680 52.191 91.567 1.00 36.74 437 GLY B O 1
ATOM 3846 N N . GLY B 1 213 ? 43.654 50.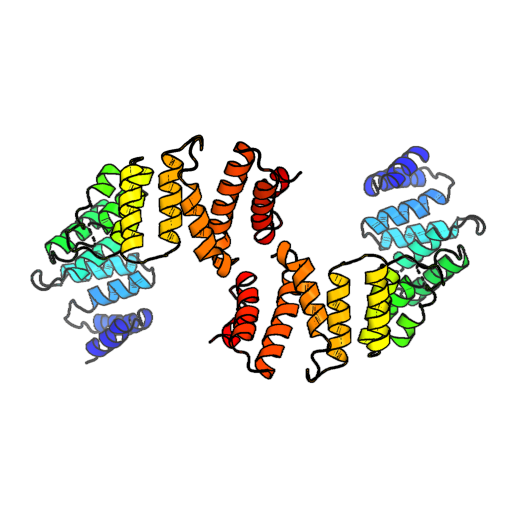918 93.137 1.00 30.86 438 GLY B N 1
ATOM 3847 C CA . GLY B 1 213 ? 44.212 49.698 92.585 1.00 31.75 438 GLY B CA 1
ATOM 3848 C C . GLY B 1 213 ? 45.698 49.703 92.264 1.00 36.40 438 GLY B C 1
ATOM 3849 O O . GLY B 1 213 ? 46.541 49.941 93.158 1.00 36.71 438 GLY B O 1
ATOM 3850 N N . ALA B 1 214 ? 45.996 49.459 90.986 1.00 28.19 439 ALA B N 1
ATOM 3851 C CA . ALA B 1 214 ? 47.357 49.356 90.482 1.00 35.24 439 ALA B CA 1
ATOM 3852 C C . ALA B 1 214 ? 48.285 50.537 90.732 1.00 39.19 439 ALA B C 1
ATOM 3853 O O . ALA B 1 214 ? 49.506 50.385 90.719 1.00 46.83 439 ALA B O 1
ATOM 3855 N N . LYS B 1 215 ? 47.713 51.713 90.953 1.00 44.24 440 LYS B N 1
ATOM 3856 C CA . LYS B 1 215 ? 48.530 52.899 91.192 1.00 40.51 440 LYS B CA 1
ATOM 3857 C C . LYS B 1 215 ? 49.285 52.697 92.501 1.00 41.18 440 LYS B C 1
ATOM 3858 O O . LYS B 1 215 ? 50.413 53.172 92.661 1.00 45.80 440 LYS B O 1
ATOM 3864 N N . TYR B 1 216 ? 48.654 51.970 93.421 1.00 40.55 441 TYR B N 1
ATOM 3865 C CA . TYR B 1 216 ? 49.234 51.672 94.725 1.00 40.94 441 TYR B CA 1
ATOM 3866 C C . TYR B 1 216 ? 49.484 50.176 94.886 1.00 48.78 441 TYR B C 1
ATOM 3867 O O . TYR B 1 216 ? 49.147 49.584 95.913 1.00 46.78 441 TYR B O 1
ATOM 3876 N N . LYS B 1 217 ? 50.094 49.578 93.865 1.00 53.06 442 LYS B N 1
ATOM 3877 C CA . LYS B 1 217 ? 50.390 48.148 93.854 1.00 52.01 442 LYS B CA 1
ATOM 3878 C C . LYS B 1 217 ? 51.324 47.704 94.979 1.00 47.05 442 LYS B C 1
ATOM 3879 O O . LYS B 1 217 ? 50.942 46.896 95.824 1.00 42.87 442 LYS B O 1
ATOM 3885 N N . ASP B 1 218 ? 52.547 48.224 94.981 1.00 39.31 443 ASP B N 1
ATOM 3886 C CA . ASP B 1 218 ? 53.525 47.849 95.998 1.00 40.51 443 ASP B CA 1
ATOM 3887 C C . ASP B 1 218 ? 53.006 48.032 97.415 1.00 35.07 443 ASP B C 1
ATOM 3888 O O . ASP B 1 218 ? 53.234 47.182 98.281 1.00 41.96 443 ASP B O 1
ATOM 3893 N N . GLU B 1 219 ? 52.293 49.130 97.644 1.00 29.96 444 GLU B N 1
ATOM 3894 C CA . GLU B 1 219 ? 51.758 49.425 98.966 1.00 31.99 444 GLU B CA 1
ATOM 3895 C C . GLU B 1 219 ? 50.618 48.487 99.341 1.00 40.71 444 GLU B C 1
ATOM 3896 O O . GLU B 1 219 ? 50.536 48.041 100.483 1.00 37.96 444 GLU B O 1
ATOM 3902 N N . LEU B 1 220 ? 49.736 48.187 98.389 1.00 46.46 445 LEU B N 1
ATOM 3903 C CA . LEU B 1 220 ? 48.602 47.309 98.677 1.00 36.53 445 LEU B CA 1
ATOM 3904 C C . LEU B 1 220 ? 49.026 45.874 98.945 1.00 33.95 445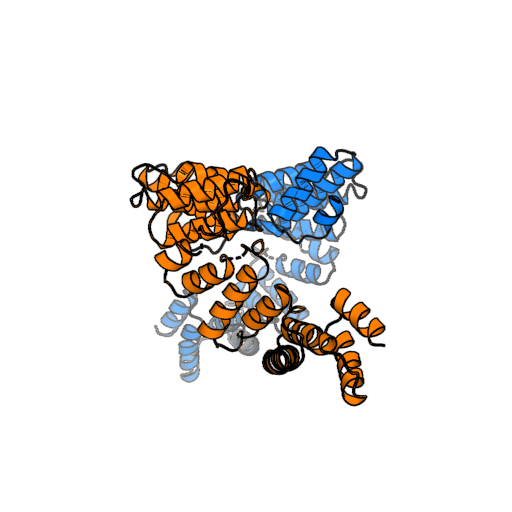 LEU B C 1
ATOM 3905 O O . LEU B 1 220 ? 48.407 45.175 99.760 1.00 28.38 445 LEU B O 1
ATOM 3910 N N . ILE B 1 221 ? 50.086 45.433 98.273 1.00 34.91 446 ILE B N 1
ATOM 3911 C CA . ILE B 1 221 ? 50.573 44.074 98.458 1.00 29.97 446 ILE B CA 1
ATOM 3912 C C . ILE B 1 221 ? 51.227 43.928 99.820 1.00 27.96 446 ILE B C 1
ATOM 3913 O O . ILE B 1 221 ? 51.081 42.897 100.469 1.00 31.10 446 ILE B O 1
ATOM 3918 N N . GLU B 1 222 ? 51.938 44.965 100.249 1.00 36.09 447 GLU B N 1
ATOM 3919 C CA . GLU B 1 222 ? 52.620 44.951 101.544 1.00 39.25 447 GLU B CA 1
ATOM 3920 C C . GLU B 1 222 ? 51.612 44.865 102.689 1.00 35.39 447 GLU B C 1
ATOM 3921 O O . GLU B 1 222 ? 51.756 44.056 103.599 1.00 25.30 447 GLU B O 1
ATOM 3927 N N . ALA B 1 223 ? 50.593 45.714 102.632 1.00 32.30 448 ALA B N 1
ATOM 3928 C CA . ALA B 1 223 ? 49.549 45.740 103.647 1.00 24.79 448 ALA B CA 1
ATOM 3929 C C . ALA B 1 223 ? 48.853 44.388 103.662 1.00 33.52 448 ALA B C 1
ATOM 3930 O O . ALA B 1 223 ? 48.554 43.844 104.716 1.00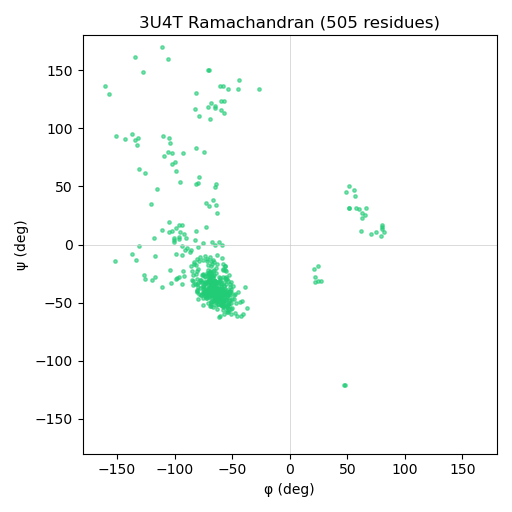 43.97 448 ALA B O 1
ATOM 3932 N N . ASN B 1 224 ? 48.594 43.845 102.482 1.00 32.74 449 ASN B N 1
ATOM 3933 C CA . ASN B 1 224 ? 47.930 42.556 102.392 1.00 34.71 449 ASN B CA 1
ATOM 3934 C C . ASN B 1 224 ? 48.836 41.422 102.850 1.00 36.98 449 ASN B C 1
ATOM 3935 O O . ASN B 1 224 ? 48.379 40.493 103.517 1.00 34.19 449 ASN B O 1
ATOM 3940 N N . GLU B 1 225 ? 50.116 41.480 102.495 1.00 39.31 450 GLU B N 1
ATOM 3941 C CA . GLU B 1 225 ? 51.016 40.430 102.934 1.00 41.94 450 GLU B CA 1
ATOM 3942 C C . GLU B 1 225 ? 50.966 40.402 104.465 1.00 45.49 450 GLU B C 1
ATOM 3943 O O . GLU B 1 225 ? 50.732 39.358 105.062 1.00 56.47 450 GLU B O 1
ATOM 3949 N N . TYR B 1 226 ? 51.159 41.547 105.105 1.00 34.85 451 TYR B N 1
ATOM 3950 C CA . TYR B 1 226 ? 51.116 41.585 106.563 1.00 28.09 451 TYR B CA 1
ATOM 3951 C C . TYR B 1 226 ? 49.809 40.964 107.072 1.00 33.21 451 TYR B C 1
ATOM 3952 O O . TYR B 1 226 ? 49.823 40.084 107.936 1.00 38.38 451 TYR B O 1
ATOM 3961 N N . ILE B 1 227 ? 48.677 41.402 106.531 1.00 27.08 452 ILE B N 1
ATOM 3962 C CA . ILE B 1 227 ? 47.401 40.866 106.982 1.00 27.72 452 ILE B CA 1
ATOM 3963 C C . ILE B 1 227 ? 47.367 39.362 106.853 1.00 36.06 452 ILE B C 1
ATOM 3964 O O . ILE B 1 227 ? 47.041 38.656 107.815 1.00 31.27 452 ILE B O 1
ATOM 3969 N N . ALA B 1 228 ? 47.729 38.869 105.671 1.00 37.24 453 ALA B N 1
ATOM 3970 C CA . ALA B 1 228 ? 47.736 37.428 105.406 1.00 41.41 453 ALA B CA 1
ATOM 3971 C C . ALA B 1 228 ? 48.604 36.634 106.375 1.00 48.89 453 ALA B C 1
ATOM 3972 O O . ALA B 1 228 ? 48.269 35.505 106.731 1.00 53.01 453 ALA B O 1
ATOM 3974 N N . TYR B 1 229 ? 49.726 37.216 106.787 1.00 50.05 454 TYR B N 1
ATOM 3975 C CA . TYR B 1 229 ? 50.616 36.556 107.730 1.00 43.12 454 TYR B CA 1
ATOM 3976 C C . TYR B 1 229 ? 50.035 36.759 109.122 1.00 37.15 454 TYR B C 1
ATOM 3977 O O . TYR B 1 229 ? 50.226 35.939 110.012 1.00 49.64 454 TYR B O 1
ATOM 3986 N N . TYR B 1 230 ? 49.339 37.868 109.321 1.00 30.93 455 TYR B N 1
ATOM 3987 C CA . TYR B 1 230 ? 48.740 38.115 110.622 1.00 36.28 455 TYR B CA 1
ATOM 3988 C C . TYR B 1 230 ? 47.760 36.979 110.897 1.00 56.57 455 TYR B C 1
ATOM 3989 O O . TYR B 1 230 ? 47.919 36.227 111.856 1.00 54.37 455 TYR B O 1
ATOM 3998 N N . TYR B 1 231 ? 46.755 36.862 110.032 1.00 54.64 456 TYR B N 1
ATOM 3999 C CA . TYR B 1 231 ? 45.723 35.841 110.155 1.00 52.72 456 TYR B CA 1
ATOM 4000 C C . TYR B 1 231 ? 46.205 34.398 110.045 1.00 60.69 456 TYR B C 1
ATOM 4001 O O . TYR B 1 231 ? 45.488 33.479 110.423 1.00 68.59 456 TYR B O 1
ATOM 4010 N N . THR B 1 232 ? 47.403 34.182 109.521 1.00 56.46 457 THR B N 1
ATOM 4011 C CA . THR B 1 232 ? 47.908 32.819 109.430 1.00 47.42 457 THR B CA 1
ATOM 4012 C C . THR B 1 232 ? 48.327 32.438 110.840 1.00 55.51 457 THR B C 1
ATOM 4013 O O . THR B 1 232 ? 48.096 31.321 111.305 1.00 64.09 457 THR B O 1
ATOM 4017 N N . ILE B 1 233 ? 48.945 33.392 111.519 1.00 59.19 458 ILE B N 1
ATOM 4018 C CA . ILE B 1 233 ? 49.368 33.198 112.892 1.00 64.16 458 ILE B CA 1
ATOM 4019 C C . ILE B 1 233 ? 48.082 32.886 113.658 1.00 63.50 458 ILE B C 1
ATOM 4020 O O . ILE B 1 233 ? 48.011 31.914 114.411 1.00 58.96 458 ILE B O 1
ATOM 4025 N N . ASN B 1 234 ? 47.061 33.710 113.420 1.00 79.97 459 ASN B N 1
ATOM 4026 C CA . ASN B 1 234 ? 45.748 33.581 114.052 1.00 89.84 459 ASN B CA 1
ATOM 4027 C C . ASN B 1 234 ? 44.925 32.434 113.472 1.00 91.21 459 ASN B C 1
ATOM 4028 O O . ASN B 1 234 ? 43.779 32.213 113.864 1.00 82.43 459 ASN B O 1
ATOM 4033 N N . ARG B 1 235 ? 45.518 31.725 112.517 1.00 97.68 460 ARG B N 1
ATOM 4034 C CA . ARG B 1 235 ? 44.885 30.576 111.878 1.00 94.24 460 ARG B CA 1
ATOM 4035 C C . ARG B 1 235 ? 43.584 30.810 111.103 1.00 87.95 460 ARG B C 1
ATOM 4036 O O . ARG B 1 235 ? 42.914 29.849 110.731 1.00 88.23 460 ARG B O 1
ATOM 4044 N N . ASP B 1 236 ? 43.220 32.064 110.853 1.00 81.01 461 ASP B N 1
ATOM 4045 C CA . ASP B 1 236 ? 41.992 32.343 110.115 1.00 69.23 461 ASP B CA 1
ATOM 4046 C C . ASP B 1 236 ? 42.246 32.190 108.617 1.00 69.44 461 ASP B C 1
ATOM 4047 O O . ASP B 1 236 ? 42.493 33.169 107.908 1.00 74.25 461 ASP B O 1
ATOM 4052 N N . LYS B 1 237 ? 42.178 30.944 108.156 1.00 66.27 462 LYS B N 1
ATOM 4053 C CA . LYS B 1 237 ? 42.401 30.578 106.760 1.00 61.05 462 LYS B CA 1
ATOM 4054 C C . LYS B 1 237 ? 41.530 31.375 105.786 1.00 59.74 462 LYS B C 1
ATOM 4055 O O . LYS B 1 237 ? 41.938 31.633 104.654 1.00 58.05 462 LYS B O 1
ATOM 4061 N N . VAL B 1 238 ? 40.334 31.766 106.216 1.00 65.49 463 VAL B N 1
ATOM 4062 C CA . VAL B 1 238 ? 39.447 32.526 105.340 1.00 77.05 463 VAL B CA 1
ATOM 4063 C C . VAL B 1 238 ? 39.996 33.916 105.017 1.00 85.72 463 VAL B C 1
ATOM 4064 O O . VAL B 1 238 ? 40.111 34.286 103.850 1.00 86.58 463 VAL B O 1
ATOM 4068 N N . LYS B 1 239 ? 40.328 34.684 106.050 1.00 89.02 464 LYS B N 1
ATOM 4069 C CA . LYS B 1 239 ? 40.865 36.030 105.859 1.00 75.73 464 LYS B CA 1
ATOM 4070 C C . LYS B 1 239 ? 42.270 35.986 105.281 1.00 50.03 464 LYS B C 1
ATOM 4071 O O . LYS B 1 239 ? 42.631 36.798 104.437 1.00 49.36 464 LYS B O 1
ATOM 4077 N N . ALA B 1 240 ? 43.067 35.034 105.742 1.00 33.79 465 ALA B N 1
ATOM 4078 C CA . ALA B 1 240 ? 44.421 34.901 105.230 1.00 42.33 465 ALA B CA 1
ATOM 4079 C C . ALA B 1 240 ? 44.342 34.699 103.713 1.00 41.90 465 ALA B C 1
ATOM 4080 O O . ALA B 1 240 ? 45.074 35.336 102.947 1.00 37.04 465 ALA B O 1
ATOM 4082 N N . ASP B 1 241 ? 43.436 33.830 103.275 1.00 54.76 466 ASP B N 1
ATOM 4083 C CA . ASP B 1 241 ? 43.296 33.564 101.848 1.00 58.45 466 ASP B CA 1
ATOM 4084 C C . ASP B 1 241 ? 42.782 34.760 101.052 1.00 52.13 466 ASP B C 1
ATOM 4085 O O . ASP B 1 241 ? 43.161 34.953 99.893 1.00 54.95 466 ASP B O 1
ATOM 4090 N N . ALA B 1 242 ? 41.912 35.556 101.663 1.00 44.43 467 ALA B N 1
ATOM 4091 C CA . ALA B 1 242 ? 41.387 36.729 100.980 1.00 49.97 467 ALA B CA 1
ATOM 4092 C C . ALA B 1 242 ? 42.545 37.697 100.780 1.00 54.11 467 ALA B C 1
ATOM 4093 O O . ALA B 1 242 ? 42.698 38.284 99.705 1.00 51.96 467 ALA B O 1
ATOM 4095 N N . ALA B 1 243 ? 43.359 37.853 101.824 1.00 48.77 468 ALA B N 1
ATOM 4096 C CA . ALA B 1 243 ? 44.503 38.749 101.770 1.00 37.40 468 ALA B CA 1
ATOM 4097 C C . ALA B 1 243 ? 45.395 38.295 100.619 1.00 40.35 468 ALA B C 1
ATOM 4098 O O . ALA B 1 243 ? 45.827 39.112 99.805 1.00 32.84 468 ALA B O 1
ATOM 4100 N N . TRP B 1 244 ? 45.658 36.990 100.547 1.00 36.42 469 TRP B N 1
ATOM 4101 C CA . TRP B 1 244 ? 46.474 36.438 99.465 1.00 40.15 469 TRP B CA 1
ATOM 4102 C C . TRP B 1 244 ? 45.785 36.697 98.121 1.00 42.06 469 TRP B C 1
ATOM 4103 O O . TRP B 1 244 ? 46.442 36.967 97.117 1.00 48.33 469 TRP B O 1
ATOM 4114 N N . LYS B 1 245 ? 44.459 36.632 98.101 1.00 30.66 470 LYS B N 1
ATOM 4115 C CA . LYS B 1 245 ? 43.728 36.863 96.859 1.00 45.05 470 LYS B CA 1
ATOM 4116 C C . LYS B 1 245 ? 43.737 38.315 96.399 1.00 43.03 470 LYS B C 1
ATOM 4117 O O . LYS B 1 245 ? 43.686 38.596 95.199 1.00 48.73 470 LYS B O 1
ATOM 4123 N N . ASN B 1 246 ? 43.782 39.244 97.342 1.00 37.11 471 ASN B N 1
ATOM 4124 C CA . ASN B 1 246 ? 43.823 40.647 96.971 1.00 32.50 471 ASN B CA 1
ATOM 4125 C C . ASN B 1 246 ? 45.138 40.923 96.270 1.00 39.52 471 ASN B C 1
ATOM 4126 O O . ASN B 1 246 ? 45.240 41.811 95.423 1.00 57.10 471 ASN B O 1
ATOM 4131 N N . ILE B 1 247 ? 46.151 40.153 96.639 1.00 31.44 472 ILE B N 1
ATOM 4132 C CA . ILE B 1 247 ? 47.467 40.331 96.065 1.00 51.02 472 ILE B CA 1
ATOM 4133 C C . ILE B 1 247 ? 47.537 39.842 94.627 1.00 51.12 472 ILE B C 1
ATOM 4134 O O . ILE B 1 247 ? 48.098 40.524 93.767 1.00 58.22 472 ILE B O 1
ATOM 4139 N N . LEU B 1 248 ? 46.950 38.683 94.351 1.00 50.27 473 LEU B N 1
ATOM 4140 C CA . LEU B 1 248 ? 46.976 38.150 92.992 1.00 56.49 473 LEU B CA 1
ATOM 4141 C C . LEU B 1 248 ? 46.103 38.986 92.066 1.00 44.90 473 LEU B C 1
ATOM 4142 O O . LEU B 1 248 ? 46.358 39.061 90.860 1.00 44.23 473 LEU B O 1
ATOM 4147 N N . ALA B 1 249 ? 45.073 39.608 92.641 1.00 42.71 474 ALA B N 1
ATOM 4148 C CA . ALA B 1 249 ? 44.163 40.460 91.890 1.00 45.04 474 ALA B CA 1
ATOM 4149 C C . ALA B 1 249 ? 44.916 41.714 91.480 1.00 52.09 474 ALA B C 1
ATOM 4150 O O . ALA B 1 249 ? 44.425 42.514 90.688 1.00 57.06 474 ALA B O 1
ATOM 4152 N N . LEU B 1 250 ? 46.108 41.884 92.039 1.00 36.25 475 LEU B N 1
ATOM 4153 C CA . LEU B 1 250 ? 46.959 43.016 91.712 1.00 39.49 475 LEU B CA 1
ATOM 4154 C C . LEU B 1 250 ? 48.166 42.496 90.936 1.00 48.15 475 LEU B C 1
ATOM 4155 O O . LEU B 1 250 ? 48.641 43.148 90.007 1.00 49.73 475 LEU B O 1
ATOM 4160 N N . ASP B 1 251 ? 48.640 41.307 91.317 1.00 58.79 476 ASP B N 1
ATOM 4161 C CA . ASP B 1 251 ? 49.804 40.676 90.692 1.00 60.53 476 ASP B CA 1
ATOM 4162 C C . ASP B 1 251 ? 49.674 39.141 90.574 1.00 67.13 476 ASP B C 1
ATOM 4163 O O . ASP B 1 251 ? 50.074 38.405 91.477 1.00 78.59 476 ASP B O 1
ATOM 4168 N N . PRO B 1 252 ? 49.130 38.646 89.445 1.00 53.88 477 PRO B N 1
ATOM 4169 C CA . PRO B 1 252 ? 48.933 37.213 89.185 1.00 58.63 477 PRO B CA 1
ATOM 4170 C C . PRO B 1 252 ? 50.167 36.313 89.257 1.00 64.01 477 PRO B C 1
ATOM 4171 O O . PRO B 1 252 ? 50.038 35.095 89.386 1.00 65.91 477 PRO B O 1
ATOM 4175 N N . THR B 1 253 ? 51.357 36.899 89.179 1.00 72.31 478 THR B N 1
ATOM 4176 C CA . THR B 1 253 ? 52.584 36.107 89.218 1.00 76.02 478 THR B CA 1
ATOM 4177 C C . THR B 1 253 ? 53.275 36.102 90.586 1.00 86.08 478 THR B C 1
ATOM 4178 O O . THR B 1 253 ? 54.334 35.491 90.743 1.00 96.85 478 THR B O 1
ATOM 4182 N N . ASN B 1 254 ? 52.676 36.763 91.576 1.00 78.72 479 ASN B N 1
ATOM 4183 C CA . ASN B 1 254 ? 53.270 36.831 92.914 1.00 71.70 479 ASN B CA 1
ATOM 4184 C C . ASN B 1 254 ? 53.514 35.454 93.527 1.00 68.16 479 ASN B C 1
ATOM 4185 O O . ASN B 1 254 ? 52.566 34.740 93.858 1.00 51.05 479 ASN B O 1
ATOM 4190 N N . LYS B 1 255 ? 54.786 35.103 93.705 1.00 74.70 480 LYS B N 1
ATOM 4191 C CA . LYS B 1 255 ? 55.156 33.811 94.270 1.00 76.00 480 LYS B CA 1
ATOM 4192 C C . LYS B 1 255 ? 54.681 33.617 95.707 1.00 72.33 480 LYS B C 1
ATOM 4193 O O . LYS B 1 255 ? 54.201 32.544 96.053 1.00 76.12 480 LYS B O 1
ATOM 4199 N N . LYS B 1 256 ? 54.818 34.644 96.544 1.00 66.62 481 LYS B N 1
ATOM 4200 C CA . LYS B 1 256 ? 54.393 34.547 97.940 1.00 55.34 481 LYS B CA 1
ATOM 4201 C C . LYS B 1 256 ? 52.911 34.195 98.052 1.00 53.75 481 LYS B C 1
ATOM 4202 O O . LYS B 1 256 ? 52.546 33.200 98.670 1.00 59.38 481 LYS B O 1
ATOM 4208 N N . ALA B 1 257 ? 52.064 35.011 97.436 1.00 54.97 482 ALA B N 1
ATOM 4209 C CA . ALA B 1 257 ? 50.618 34.804 97.454 1.00 46.80 482 ALA B CA 1
ATOM 4210 C C . ALA B 1 257 ? 50.212 33.476 96.829 1.00 42.62 482 ALA B C 1
ATOM 4211 O O . ALA B 1 257 ? 49.203 32.878 97.214 1.00 42.65 482 ALA B O 1
ATOM 4213 N N . ILE B 1 258 ? 50.992 33.030 95.850 1.00 54.72 483 ILE B N 1
ATOM 4214 C CA . ILE B 1 258 ? 50.721 31.778 95.153 1.00 61.05 483 ILE B CA 1
ATOM 4215 C C . ILE B 1 258 ? 50.933 30.576 96.075 1.00 60.98 483 ILE B C 1
ATOM 4216 O O . ILE B 1 258 ? 50.043 29.733 96.229 1.00 59.48 483 ILE B O 1
ATOM 4221 N N . ASP B 1 259 ? 52.107 30.517 96.696 1.00 62.59 484 ASP B N 1
ATOM 4222 C CA . ASP B 1 259 ? 52.459 29.417 97.586 1.00 66.99 484 ASP B CA 1
ATOM 4223 C C . ASP B 1 259 ? 51.654 29.408 98.880 1.00 66.55 484 ASP B C 1
ATOM 4224 O O . ASP B 1 259 ? 51.419 28.349 99.466 1.00 66.83 484 ASP B O 1
ATOM 4229 N N . GLY B 1 260 ? 51.236 30.589 99.322 1.00 62.32 485 GLY B N 1
ATOM 4230 C CA . GLY B 1 260 ? 50.456 30.686 100.542 1.00 54.29 485 GLY B CA 1
ATOM 4231 C C . GLY B 1 260 ? 49.053 30.157 100.328 1.00 51.88 485 GLY B C 1
ATOM 4232 O O . GLY B 1 260 ? 48.322 29.891 101.276 1.00 52.87 485 GLY B O 1
ATOM 4233 N N . LEU B 1 261 ? 48.679 29.983 99.068 1.00 58.45 486 LEU B N 1
ATOM 4234 C CA . LEU B 1 261 ? 47.353 29.494 98.736 1.00 59.45 486 LEU B CA 1
ATOM 4235 C C . LEU B 1 261 ? 47.265 28.008 98.417 1.00 67.94 486 LEU B C 1
ATOM 4236 O O . LEU B 1 261 ? 46.237 27.383 98.670 1.00 73.32 486 LEU B O 1
ATOM 4241 N N . LYS B 1 262 ? 48.342 27.443 97.880 1.00 72.11 487 LYS B N 1
ATOM 4242 C CA . LYS B 1 262 ? 48.369 26.034 97.486 1.00 75.22 487 LYS B CA 1
ATOM 4243 C C . LYS B 1 262 ? 48.550 24.951 98.549 1.00 81.32 487 LYS B C 1
ATOM 4244 O O . LYS B 1 262 ? 48.259 25.145 99.729 1.00 85.50 487 LYS B O 1
#

Radius of gyration: 35.68 Å; Cα contacts (8 Å, |Δi|>4): 688; chains: 2; bounding box: 68×97×69 Å

Solvent-accessible surface area: 28286 Å² total